Protein AF-0000000079877147 (afdb_homodimer)

pLDDT: mean 85.89, std 11.33, range [51.97, 98.75]

Structure (mmCIF, N/CA/C/O backbone):
data_AF-0000000079877147-model_v1
#
loop_
_entity.id
_entity.type
_entity.pdbx_description
1 polymer 'HotDog domain'
#
loop_
_atom_site.group_PDB
_atom_site.id
_atom_site.type_symbol
_atom_site.label_atom_id
_atom_site.label_alt_id
_atom_site.label_comp_id
_atom_site.label_asym_id
_atom_site.label_entity_id
_atom_site.label_seq_id
_atom_site.pdbx_PDB_ins_code
_atom_site.Cartn_x
_atom_site.Cartn_y
_atom_site.Cartn_z
_atom_site.occupancy
_atom_site.B_iso_or_equiv
_atom_site.auth_seq_id
_atom_site.auth_comp_id
_atom_site.auth_asym_id
_atom_site.auth_atom_id
_atom_site.pdbx_PDB_model_num
ATOM 1 N N . MET A 1 1 ? -1.152 -3.328 16.141 1 69.56 1 MET A N 1
ATOM 2 C CA . MET A 1 1 ? -1.685 -2.32 15.234 1 69.56 1 MET A CA 1
ATOM 3 C C . MET A 1 1 ? -2.672 -1.403 15.953 1 69.56 1 MET A C 1
ATOM 5 O O . MET A 1 1 ? -2.5 -0.183 15.953 1 69.56 1 MET A O 1
ATOM 9 N N . VAL A 1 2 ? -3.492 -1.951 16.719 1 63.22 2 VAL A N 1
ATOM 10 C CA . VAL A 1 2 ? -4.586 -1.207 17.344 1 63.22 2 VAL A CA 1
ATOM 11 C C . VAL A 1 2 ? -4.035 -0.27 18.406 1 63.22 2 VAL A C 1
ATOM 13 O O . VAL A 1 2 ? -4.422 0.898 18.484 1 63.22 2 VAL A O 1
ATOM 16 N N . LEU A 1 3 ? -3.043 -0.709 19.172 1 67.19 3 LEU A N 1
ATOM 17 C CA . LEU A 1 3 ? -2.475 0.101 20.25 1 67.19 3 LEU A CA 1
ATOM 18 C C . LEU A 1 3 ? -1.754 1.32 19.688 1 67.19 3 LEU A C 1
ATOM 20 O O . LEU A 1 3 ? -1.83 2.41 20.25 1 67.19 3 LEU A O 1
ATOM 24 N N . ARG A 1 4 ? -1.167 1.139 18.609 1 73.56 4 ARG A N 1
ATOM 25 C CA . ARG A 1 4 ? -0.469 2.252 17.984 1 73.56 4 ARG A CA 1
ATOM 26 C C . ARG A 1 4 ? -1.457 3.275 17.438 1 73.56 4 ARG A C 1
ATOM 28 O O . ARG A 1 4 ? -1.211 4.48 17.5 1 73.56 4 ARG A O 1
ATOM 35 N N . ALA A 1 5 ? -2.502 2.779 16.906 1 70.44 5 ALA A N 1
ATOM 36 C CA . ALA A 1 5 ? -3.547 3.678 16.422 1 70.44 5 ALA A CA 1
ATOM 37 C C . ALA A 1 5 ? -4.098 4.539 17.562 1 70.44 5 ALA A C 1
ATOM 39 O O . ALA A 1 5 ? -4.219 5.758 17.422 1 70.44 5 ALA A O 1
ATOM 40 N N . PHE A 1 6 ? -4.301 3.92 18.672 1 73.62 6 PHE A N 1
ATOM 41 C CA . PHE A 1 6 ? -4.844 4.645 19.812 1 73.62 6 PHE A CA 1
ATOM 42 C C . PHE A 1 6 ? -3.848 5.68 20.328 1 73.62 6 PHE A C 1
ATOM 44 O O . PHE A 1 6 ? -4.23 6.793 20.688 1 73.62 6 PHE A O 1
ATOM 51 N N . TRP A 1 7 ? -2.645 5.316 20.328 1 73.25 7 TRP A N 1
ATOM 52 C CA . TRP A 1 7 ? -1.607 6.258 20.75 1 73.25 7 TRP A CA 1
ATOM 53 C C . TRP A 1 7 ? -1.583 7.48 19.828 1 73.25 7 TRP A C 1
ATOM 55 O O . TRP A 1 7 ? -1.516 8.617 20.312 1 73.25 7 TRP A O 1
ATOM 65 N N . ASN A 1 8 ? -1.677 7.281 18.641 1 77.75 8 ASN A N 1
ATOM 66 C CA . ASN A 1 8 ? -1.598 8.391 17.703 1 77.75 8 ASN A CA 1
ATOM 67 C C . ASN A 1 8 ? -2.861 9.242 17.734 1 77.75 8 ASN A C 1
ATOM 69 O O . ASN A 1 8 ? -2.799 10.461 17.547 1 77.75 8 ASN A O 1
ATOM 73 N N . ILE A 1 9 ? -3.926 8.602 17.906 1 77.62 9 ILE A N 1
ATOM 74 C CA . ILE A 1 9 ? -5.164 9.344 18.109 1 77.62 9 ILE A CA 1
ATOM 75 C C . ILE A 1 9 ? -5.039 10.227 19.344 1 77.62 9 ILE A C 1
ATOM 77 O O . ILE A 1 9 ? -5.316 11.43 19.297 1 77.62 9 ILE A O 1
ATOM 81 N N . GLY A 1 10 ? -4.602 9.602 20.391 1 81 10 GLY A N 1
ATOM 82 C CA . GLY A 1 10 ? -4.426 10.359 21.625 1 81 10 GLY A CA 1
ATOM 83 C C . GLY A 1 10 ? -3.467 11.523 21.469 1 81 10 GLY A C 1
ATOM 84 O O . GLY A 1 10 ? -3.76 12.641 21.922 1 81 10 GLY A O 1
ATOM 85 N N . ALA A 1 11 ? -2.348 11.242 20.859 1 79.06 11 ALA A N 1
ATOM 86 C CA . ALA A 1 11 ? -1.356 12.289 20.625 1 79.06 11 ALA A CA 1
ATOM 87 C C . ALA A 1 11 ? -1.938 13.414 19.781 1 79.06 11 ALA A C 1
ATOM 89 O O . ALA A 1 11 ? -1.644 14.594 20.016 1 79.06 11 ALA A O 1
ATOM 90 N N . GLY A 1 12 ? -2.668 13.062 18.828 1 80.69 12 GLY A N 1
ATOM 91 C CA . GLY A 1 12 ? -3.328 14.062 18.016 1 80.69 12 GLY A CA 1
ATOM 92 C C . GLY A 1 12 ? -4.312 14.922 18.781 1 80.69 12 GLY A C 1
ATOM 93 O O . GLY A 1 12 ? -4.395 16.125 18.562 1 80.69 12 GLY A O 1
ATOM 94 N N . LEU A 1 13 ? -4.984 14.297 19.625 1 82.94 13 LEU A N 1
ATOM 95 C CA . LEU A 1 13 ? -5.941 15.023 20.453 1 82.94 13 LEU A CA 1
ATOM 96 C C . LEU A 1 13 ? -5.23 16.016 21.359 1 82.94 13 LEU A C 1
ATOM 98 O O . LEU A 1 13 ? -5.672 17.156 21.516 1 82.94 13 LEU A O 1
ATOM 102 N N . VAL A 1 14 ? -4.23 15.555 21.938 1 80.75 14 VAL A N 1
ATOM 103 C CA . VAL A 1 14 ? -3.447 16.422 22.812 1 80.75 14 VAL A CA 1
ATOM 104 C C . VAL A 1 14 ? -2.879 17.594 22 1 80.75 14 VAL A C 1
ATOM 106 O O . VAL A 1 14 ? -2.896 18.734 22.453 1 80.75 14 VAL A O 1
ATOM 109 N N . TYR A 1 15 ? -2.365 17.281 20.859 1 82.5 15 TYR A N 1
ATOM 110 C CA . TYR A 1 15 ? -1.866 18.312 19.969 1 82.5 15 TYR A CA 1
ATOM 111 C C . TYR A 1 15 ? -2.928 19.375 19.719 1 82.5 15 TYR A C 1
ATOM 113 O O . TYR A 1 15 ? -2.635 20.578 19.781 1 82.5 15 TYR A O 1
ATOM 121 N N . ARG A 1 16 ? -4.039 19 19.453 1 80.5 16 ARG A N 1
ATOM 122 C CA . ARG A 1 16 ? -5.137 19.938 19.203 1 80.5 16 ARG A CA 1
ATOM 123 C C . ARG A 1 16 ? -5.414 20.797 20.422 1 80.5 16 ARG A C 1
ATOM 125 O O . ARG A 1 16 ? -5.566 22.016 20.312 1 80.5 16 ARG A O 1
ATOM 132 N N . LEU A 1 17 ? -5.477 20.156 21.5 1 79.56 17 LEU A N 1
ATOM 133 C CA . LEU A 1 17 ? -5.801 20.859 22.734 1 79.56 17 LEU A CA 1
ATOM 134 C C . LEU A 1 17 ? -4.754 21.922 23.062 1 79.56 17 LEU A C 1
ATOM 136 O O . LEU A 1 17 ? -5.094 23.016 23.516 1 79.56 17 LEU A O 1
ATOM 140 N N . VAL A 1 18 ? -3.561 21.578 22.766 1 78.44 18 VAL A N 1
ATOM 141 C CA . VAL A 1 18 ? -2.451 22.453 23.125 1 78.44 18 VAL A CA 1
ATOM 142 C C . VAL A 1 18 ? -2.342 23.594 22.125 1 78.44 18 VAL A C 1
ATOM 144 O O . VAL A 1 18 ? -1.964 24.719 22.484 1 78.44 18 VAL A O 1
ATOM 147 N N . ASN A 1 19 ? -2.662 23.281 20.891 1 76.31 19 ASN A N 1
ATOM 148 C CA . ASN A 1 19 ? -2.395 24.25 19.828 1 76.31 19 ASN A CA 1
ATOM 149 C C . ASN A 1 19 ? -3.676 24.922 19.359 1 76.31 19 ASN A C 1
ATOM 151 O O . ASN A 1 19 ? -3.648 25.734 18.422 1 76.31 19 ASN A O 1
ATOM 155 N N . MET A 1 20 ? -4.723 24.562 19.859 1 71.62 20 MET A N 1
ATOM 156 C CA . MET A 1 20 ? -6.031 25.031 19.422 1 71.62 20 MET A CA 1
ATOM 157 C C . MET A 1 20 ? -6.082 26.547 19.406 1 71.62 20 MET A C 1
ATOM 159 O O . MET A 1 20 ? -6.68 27.156 18.516 1 71.62 20 MET A O 1
ATOM 163 N N . ARG A 1 21 ? -5.355 27.203 20.328 1 68.56 21 ARG A N 1
ATOM 164 C CA . ARG A 1 21 ? -5.422 28.656 20.438 1 68.56 21 ARG A CA 1
ATOM 165 C C . ARG A 1 21 ? -4.418 29.328 19.5 1 68.56 21 ARG A C 1
ATOM 167 O O . ARG A 1 21 ? -4.625 30.469 19.078 1 68.56 21 ARG A O 1
ATOM 174 N N . SER A 1 22 ? -3.328 28.562 19.203 1 66.69 22 SER A N 1
ATOM 175 C CA . SER A 1 22 ? -2.252 29.156 18.406 1 66.69 22 SER A CA 1
ATOM 176 C C . SER A 1 22 ? -2.404 28.812 16.922 1 66.69 22 SER A C 1
ATOM 178 O O . SER A 1 22 ? -1.712 29.375 16.078 1 66.69 22 SER A O 1
ATOM 180 N N . MET A 1 23 ? -3.213 27.859 16.688 1 63.31 23 MET A N 1
ATOM 181 C CA . MET A 1 23 ? -3.342 27.438 15.305 1 63.31 23 MET A CA 1
ATOM 182 C C . MET A 1 23 ? -3.975 28.547 14.461 1 63.31 23 MET A C 1
ATOM 184 O O . MET A 1 23 ? -4.953 29.156 14.883 1 63.31 23 MET A O 1
ATOM 188 N N . GLY A 1 24 ? -3.098 29.203 13.609 1 60.84 24 GLY A N 1
ATOM 189 C CA . GLY A 1 24 ? -3.59 30.203 12.672 1 60.84 24 GLY A CA 1
ATOM 190 C C . GLY A 1 24 ? -4.883 29.797 11.992 1 60.84 24 GLY A C 1
ATOM 191 O O . GLY A 1 24 ? -5.492 28.781 12.352 1 60.84 24 GLY A O 1
ATOM 192 N N . LYS A 1 25 ? -5.199 30.672 10.945 1 68.31 25 LYS A N 1
ATOM 193 C CA . LYS A 1 25 ? -6.348 30.453 10.07 1 68.31 25 LYS A CA 1
ATOM 194 C C . LYS A 1 25 ? -6.109 29.281 9.125 1 68.31 25 LYS A C 1
ATOM 196 O O . LYS A 1 25 ? -4.992 29.078 8.648 1 68.31 25 LYS A O 1
ATOM 201 N N . GLY A 1 26 ? -6.773 28.141 9.297 1 77.75 26 GLY A N 1
ATOM 202 C CA . GLY A 1 26 ? -6.68 27.016 8.383 1 77.75 26 GLY A CA 1
ATOM 203 C C . GLY A 1 26 ? -6.891 25.672 9.062 1 77.75 26 GLY A C 1
ATOM 204 O O . GLY A 1 26 ? -6.898 25.594 10.289 1 77.75 26 GLY A O 1
ATOM 205 N N . VAL A 1 27 ? -6.996 24.844 8.211 1 81.94 27 VAL A N 1
ATOM 206 C CA . VAL A 1 27 ? -7.238 23.484 8.68 1 81.94 27 VAL A CA 1
ATOM 207 C C . VAL A 1 27 ? -5.996 22.625 8.453 1 81.94 27 VAL A C 1
ATOM 209 O O . VAL A 1 27 ? -5.562 22.438 7.312 1 81.94 27 VAL A O 1
ATOM 212 N N . LEU A 1 28 ? -5.324 22.172 9.57 1 84.06 28 LEU A N 1
ATOM 213 C CA . LEU A 1 28 ? -4.156 21.297 9.484 1 84.06 28 LEU A CA 1
ATOM 214 C C . LEU A 1 28 ? -4.402 20.141 8.516 1 84.06 28 LEU A C 1
ATOM 216 O O . LEU A 1 28 ? -5.438 19.484 8.578 1 84.06 28 LEU A O 1
ATOM 220 N N . GLY A 1 29 ? -3.369 19.938 7.648 1 89.06 29 GLY A N 1
ATOM 221 C CA . GLY A 1 29 ? -3.484 18.875 6.672 1 89.06 29 GLY A CA 1
ATOM 222 C C . GLY A 1 29 ? -4.223 19.281 5.414 1 89.06 29 GLY A C 1
ATOM 223 O O . GLY A 1 29 ? -4.215 18.562 4.414 1 89.06 29 GLY A O 1
ATOM 224 N N . VAL A 1 30 ? -4.941 20.375 5.438 1 89.31 30 VAL A N 1
ATOM 225 C CA . VAL A 1 30 ? -5.672 20.859 4.27 1 89.31 30 VAL A CA 1
ATOM 226 C C . VAL A 1 30 ? -5.055 22.172 3.773 1 89.31 30 VAL A C 1
ATOM 228 O O . VAL A 1 30 ? -4.652 22.266 2.613 1 89.31 30 VAL A O 1
ATOM 231 N N . SER A 1 31 ? -4.98 23.172 4.637 1 88 31 SER A N 1
ATOM 232 C CA . SER A 1 31 ? -4.402 24.453 4.289 1 88 31 SER A CA 1
ATOM 233 C C . SER A 1 31 ? -2.881 24.406 4.328 1 88 31 SER A C 1
ATOM 235 O O . SER A 1 31 ? -2.213 25.203 3.654 1 88 31 SER A O 1
ATOM 237 N N . TYR A 1 32 ? -2.365 23.578 5.148 1 87.88 32 TYR A N 1
ATOM 238 C CA . TYR A 1 32 ? -0.934 23.328 5.293 1 87.88 32 TYR A CA 1
ATOM 239 C C . TYR A 1 32 ? -0.667 21.906 5.742 1 87.88 32 TYR A C 1
ATOM 241 O O . TYR A 1 32 ? -1.539 21.25 6.328 1 87.88 32 TYR A O 1
ATOM 249 N N . PRO A 1 33 ? 0.486 21.375 5.5 1 92.25 33 PRO A N 1
ATOM 250 C CA . PRO A 1 33 ? 0.768 19.969 5.766 1 92.25 33 PRO A CA 1
ATOM 251 C C . PRO A 1 33 ? 0.83 19.656 7.254 1 92.25 33 PRO A C 1
ATOM 253 O O . PRO A 1 33 ? 1.253 20.484 8.055 1 92.25 33 PRO A O 1
ATOM 256 N N . SER A 1 34 ? 0.35 18.484 7.594 1 92.5 34 SER A N 1
ATOM 257 C CA . SER A 1 34 ? 0.562 17.906 8.914 1 92.5 34 SER A CA 1
ATOM 258 C C . SER A 1 34 ? 1.83 17.062 8.953 1 92.5 34 SER A C 1
ATOM 260 O O . SER A 1 34 ? 2.031 16.203 8.102 1 92.5 34 SER A O 1
ATOM 262 N N . VAL A 1 35 ? 2.688 17.234 9.969 1 92.19 35 VAL A N 1
ATOM 263 C CA . VAL A 1 35 ? 3.943 16.5 10.062 1 92.19 35 VAL A CA 1
ATOM 264 C C . VAL A 1 35 ? 3.844 15.453 11.164 1 92.19 35 VAL A C 1
ATOM 266 O O . VAL A 1 35 ? 3.488 15.773 12.305 1 92.19 35 VAL A O 1
ATOM 269 N N . TRP A 1 36 ? 4.035 14.273 10.812 1 92.12 36 TRP A N 1
ATOM 270 C CA . TRP A 1 36 ? 4.059 13.141 11.734 1 92.12 36 TRP A CA 1
ATOM 271 C C . TRP A 1 36 ? 5.434 12.484 11.766 1 92.12 36 TRP A C 1
ATOM 273 O O . TRP A 1 36 ? 6.027 12.234 10.711 1 92.12 36 TRP A O 1
ATOM 283 N N . LYS A 1 37 ? 5.922 12.266 12.953 1 89.12 37 LYS A N 1
ATOM 284 C CA . LYS A 1 37 ? 7.254 11.688 13.117 1 89.12 37 LYS A CA 1
ATOM 285 C C . LYS A 1 37 ? 7.18 10.219 13.516 1 89.12 37 LYS A C 1
ATOM 287 O O . LYS A 1 37 ? 6.344 9.836 14.336 1 89.12 37 LYS A O 1
ATOM 292 N N . GLY A 1 38 ? 7.992 9.516 12.875 1 84.19 38 GLY A N 1
ATOM 293 C CA . GLY A 1 38 ? 8.008 8.094 13.172 1 84.19 38 GLY A CA 1
ATOM 294 C C . GLY A 1 38 ? 9.406 7.504 13.211 1 84.19 38 GLY A C 1
ATOM 295 O O . GLY A 1 38 ? 10.367 8.148 12.789 1 84.19 38 GLY A O 1
ATOM 296 N N . ARG A 1 39 ? 9.414 6.312 13.938 1 79.75 39 ARG A N 1
ATOM 297 C CA . ARG A 1 39 ? 10.633 5.516 13.977 1 79.75 39 ARG A CA 1
ATOM 298 C C . ARG A 1 39 ? 10.328 4.031 13.805 1 79.75 39 ARG A C 1
ATOM 300 O O . ARG A 1 39 ? 9.391 3.514 14.422 1 79.75 39 ARG A O 1
ATOM 307 N N . THR A 1 40 ? 10.867 3.5 12.797 1 67.12 40 THR A N 1
ATOM 308 C CA . THR A 1 40 ? 10.594 2.102 12.492 1 67.12 40 THR A CA 1
ATOM 309 C C . THR A 1 40 ? 11.258 1.184 13.516 1 67.12 40 THR A C 1
ATOM 311 O O . THR A 1 40 ? 12.43 1.378 13.867 1 67.12 40 THR A O 1
ATOM 314 N N . GLY A 1 41 ? 10.453 0.378 14.148 1 64.38 41 GLY A N 1
ATOM 315 C CA . GLY A 1 41 ? 10.992 -0.648 15.023 1 64.38 41 GLY A CA 1
ATOM 316 C C . GLY A 1 41 ? 11.469 -1.883 14.281 1 64.38 41 GLY A C 1
ATOM 317 O O . GLY A 1 41 ? 11.305 -1.98 13.062 1 64.38 41 GLY A O 1
ATOM 318 N N . LEU A 1 42 ? 12.031 -2.723 14.992 1 61.97 42 LEU A N 1
ATOM 319 C CA . LEU A 1 42 ? 12.547 -3.961 14.422 1 61.97 42 LEU A CA 1
ATOM 320 C C . LEU A 1 42 ? 11.422 -4.801 13.828 1 61.97 42 LEU A C 1
ATOM 322 O O . LEU A 1 42 ? 11.617 -5.477 12.812 1 61.97 42 LEU A O 1
ATOM 326 N N . LEU A 1 43 ? 10.258 -4.66 14.391 1 55.47 43 LEU A N 1
ATOM 327 C CA . LEU A 1 43 ? 9.156 -5.516 13.969 1 55.47 43 LEU A CA 1
ATOM 328 C C . LEU A 1 43 ? 8.57 -5.035 12.641 1 55.47 43 LEU A C 1
ATOM 330 O O . LEU A 1 43 ? 7.832 -5.773 11.984 1 55.47 43 LEU A O 1
ATOM 334 N N . ASP A 1 44 ? 9.039 -3.896 12.289 1 61.94 44 ASP A N 1
ATOM 335 C CA . ASP A 1 44 ? 8.516 -3.316 11.055 1 61.94 44 ASP A CA 1
ATOM 336 C C . ASP A 1 44 ? 9.438 -3.629 9.875 1 61.94 44 ASP A C 1
ATOM 338 O O . ASP A 1 44 ? 9.172 -3.207 8.742 1 61.94 44 ASP A O 1
ATOM 342 N N . CYS A 1 45 ? 10.461 -4.348 10.195 1 56.31 45 CYS A N 1
ATOM 343 C CA . CYS A 1 45 ? 11.484 -4.566 9.172 1 56.31 45 CYS A CA 1
ATOM 344 C C . CYS A 1 45 ? 11.273 -5.902 8.469 1 56.31 45 CYS A C 1
ATOM 346 O O . CYS A 1 45 ? 10.617 -6.797 9.008 1 56.31 45 CYS A O 1
ATOM 348 N N . ASP A 1 46 ? 11.625 -5.918 7.203 1 58.75 46 ASP A N 1
ATOM 349 C CA . ASP A 1 46 ? 11.516 -7.145 6.422 1 58.75 46 ASP A CA 1
ATOM 350 C C . ASP A 1 46 ? 12.828 -7.934 6.449 1 58.75 46 ASP A C 1
ATOM 352 O O . ASP A 1 46 ? 13.711 -7.645 7.254 1 58.75 46 ASP A O 1
ATOM 356 N N . VAL A 1 47 ? 12.766 -9.039 5.684 1 52.88 47 VAL A N 1
ATOM 357 C CA . VAL A 1 47 ? 13.906 -9.945 5.625 1 52.88 47 VAL A CA 1
ATOM 358 C C . VAL A 1 47 ? 15.141 -9.188 5.137 1 52.88 47 VAL A C 1
ATOM 360 O O . VAL A 1 47 ? 16.266 -9.594 5.41 1 52.88 47 VAL A O 1
ATOM 363 N N . ASN A 1 48 ? 14.891 -8.141 4.383 1 55.34 48 ASN A N 1
ATOM 364 C CA . ASN A 1 48 ? 16 -7.348 3.879 1 55.34 48 ASN A CA 1
ATOM 365 C C . ASN A 1 48 ? 16.453 -6.312 4.902 1 55.34 48 ASN A C 1
ATOM 367 O O . ASN A 1 48 ? 17.312 -5.473 4.605 1 55.34 48 ASN A O 1
ATOM 371 N N . LEU A 1 49 ? 15.961 -6.332 6.113 1 55.38 49 LEU A N 1
ATOM 372 C CA . LEU A 1 49 ? 16.312 -5.457 7.223 1 55.38 49 LEU A CA 1
ATOM 373 C C . LEU A 1 49 ? 15.961 -4.008 6.914 1 55.38 49 LEU A C 1
ATOM 375 O O . LEU A 1 49 ? 16.75 -3.098 7.16 1 55.38 49 LEU A O 1
ATOM 379 N N . HIS A 1 50 ? 15.016 -3.809 6.008 1 68.75 50 HIS A N 1
ATOM 380 C CA . HIS A 1 50 ? 14.438 -2.496 5.746 1 68.75 50 HIS A CA 1
ATOM 381 C C . HIS A 1 50 ? 12.953 -2.469 6.113 1 68.75 50 HIS A C 1
ATOM 383 O O . HIS A 1 50 ? 12.344 -3.518 6.332 1 68.75 50 HIS A O 1
ATOM 389 N N . LEU A 1 51 ? 12.57 -1.211 6.367 1 71.31 51 LEU A N 1
ATOM 390 C CA . LEU A 1 51 ? 11.133 -1.084 6.594 1 71.31 51 LEU A CA 1
ATOM 391 C C . LEU A 1 51 ? 10.344 -1.823 5.516 1 71.31 51 LEU A C 1
ATOM 393 O O . LEU A 1 51 ? 10.555 -1.6 4.32 1 71.31 51 LEU A O 1
ATOM 397 N N . ASN A 1 52 ? 9.562 -2.715 5.996 1 79.94 52 ASN A N 1
ATOM 398 C CA . ASN A 1 52 ? 8.75 -3.498 5.078 1 79.94 52 ASN A CA 1
ATOM 399 C C . ASN A 1 52 ? 7.809 -2.609 4.266 1 79.94 52 ASN A C 1
ATOM 401 O O . ASN A 1 52 ? 7.305 -1.604 4.773 1 79.94 52 ASN A O 1
ATOM 405 N N . ASN A 1 53 ? 7.57 -2.994 3.014 1 87.38 53 ASN A N 1
ATOM 406 C CA . ASN A 1 53 ? 6.762 -2.188 2.105 1 87.38 53 ASN A CA 1
ATOM 407 C C . ASN A 1 53 ? 5.371 -1.925 2.674 1 87.38 53 ASN A C 1
ATOM 409 O O . ASN A 1 53 ? 4.832 -0.826 2.527 1 87.38 53 ASN A O 1
ATOM 413 N N . ALA A 1 54 ? 4.84 -2.887 3.365 1 88.94 54 ALA A N 1
ATOM 414 C CA . ALA A 1 54 ? 3.506 -2.732 3.941 1 88.94 54 ALA A CA 1
ATOM 415 C C . ALA A 1 54 ? 3.525 -1.76 5.117 1 88.94 54 ALA A C 1
ATOM 417 O O . ALA A 1 54 ? 2.535 -1.076 5.383 1 88.94 54 ALA A O 1
ATOM 418 N N . SER A 1 55 ? 4.625 -1.687 5.77 1 88.5 55 SER A N 1
ATOM 419 C CA . SER A 1 55 ? 4.746 -0.821 6.941 1 88.5 55 SER A CA 1
ATOM 420 C C . SER A 1 55 ? 4.668 0.651 6.547 1 88.5 55 SER A C 1
ATOM 422 O O . SER A 1 55 ? 4.27 1.494 7.355 1 88.5 55 SER A O 1
ATOM 424 N N . TYR A 1 56 ? 5.082 0.962 5.352 1 92.75 56 TYR A N 1
ATOM 425 C CA . TYR A 1 56 ? 4.902 2.33 4.875 1 92.75 56 TYR A CA 1
ATOM 426 C C . TYR A 1 56 ? 3.43 2.723 4.887 1 92.75 56 TYR A C 1
ATOM 428 O O . TYR A 1 56 ? 3.074 3.809 5.348 1 92.75 56 TYR A O 1
ATOM 436 N N . LEU A 1 57 ? 2.568 1.829 4.422 1 93.56 57 LEU A N 1
ATOM 437 C CA . LEU A 1 57 ? 1.139 2.123 4.41 1 93.56 57 LEU A CA 1
ATOM 438 C C . LEU A 1 57 ? 0.59 2.207 5.832 1 93.56 57 LEU A C 1
ATOM 440 O O . LEU A 1 57 ? -0.298 3.018 6.113 1 93.56 57 LEU A O 1
ATOM 444 N N . TYR A 1 58 ? 1.107 1.353 6.633 1 89.5 58 TYR A N 1
ATOM 445 C CA . TYR A 1 58 ? 0.675 1.416 8.023 1 89.5 58 TYR A CA 1
ATOM 446 C C . TYR A 1 58 ? 1.063 2.748 8.656 1 89.5 58 TYR A C 1
ATOM 448 O O . TYR A 1 58 ? 0.265 3.361 9.367 1 89.5 58 TYR A O 1
ATOM 456 N N . SER A 1 59 ? 2.26 3.15 8.422 1 90.56 59 SER A N 1
ATOM 457 C CA . SER A 1 59 ? 2.709 4.445 8.922 1 90.56 59 SER A CA 1
ATOM 458 C C . SER A 1 59 ? 1.853 5.578 8.375 1 90.56 59 SER A C 1
ATOM 460 O O . SER A 1 59 ? 1.551 6.539 9.086 1 90.56 59 SER A O 1
ATOM 462 N N . MET A 1 60 ? 1.517 5.492 7.109 1 94.12 60 MET A N 1
ATOM 463 C CA . MET A 1 60 ? 0.602 6.477 6.535 1 94.12 60 MET A CA 1
ATOM 464 C C . MET A 1 60 ? -0.705 6.527 7.32 1 94.12 60 MET A C 1
ATOM 466 O O . MET A 1 60 ? -1.258 7.605 7.543 1 94.12 60 MET A O 1
ATOM 470 N N . GLU A 1 61 ? -1.163 5.387 7.637 1 90.75 61 GLU A N 1
ATOM 471 C CA . GLU A 1 61 ? -2.404 5.305 8.398 1 90.75 61 GLU A CA 1
ATOM 472 C C . GLU A 1 61 ? -2.258 5.969 9.766 1 90.75 61 GLU A C 1
ATOM 474 O O . GLU A 1 61 ? -3.141 6.711 10.203 1 90.75 61 GLU A O 1
ATOM 479 N N . LEU A 1 62 ? -1.188 5.645 10.438 1 88.38 62 LEU A N 1
ATOM 480 C CA . LEU A 1 62 ? -0.934 6.266 11.727 1 88.38 62 LEU A CA 1
ATOM 481 C C . LEU A 1 62 ? -0.869 7.785 11.602 1 88.38 62 LEU A C 1
ATOM 483 O O . LEU A 1 62 ? -1.424 8.508 12.43 1 88.38 62 LEU A O 1
ATOM 487 N N . ALA A 1 63 ? -0.203 8.219 10.57 1 91.94 63 ALA A N 1
ATOM 488 C CA . ALA A 1 63 ? -0.12 9.648 10.305 1 91.94 63 ALA A CA 1
ATOM 489 C C . ALA A 1 63 ? -1.505 10.242 10.07 1 91.94 63 ALA A C 1
ATOM 491 O O . ALA A 1 63 ? -1.804 11.344 10.547 1 91.94 63 ALA A O 1
ATOM 492 N N . ARG A 1 64 ? -2.32 9.555 9.383 1 9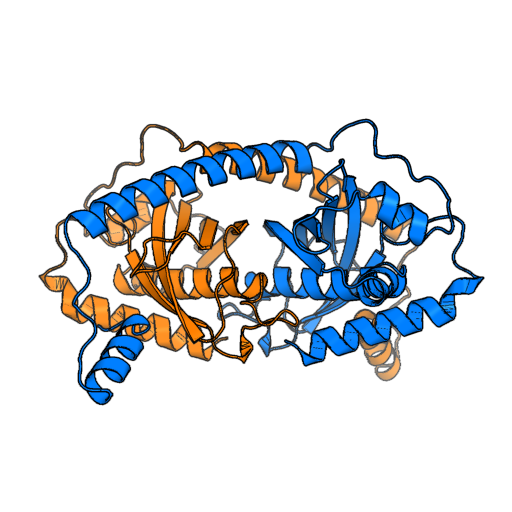2.62 64 ARG A N 1
ATOM 493 C CA . ARG A 1 64 ? -3.668 10.039 9.109 1 92.62 64 ARG A CA 1
ATOM 494 C C . ARG A 1 64 ? -4.504 10.094 10.383 1 92.62 64 ARG A C 1
ATOM 496 O O . ARG A 1 64 ? -5.316 11.008 10.555 1 92.62 64 ARG A O 1
ATOM 503 N N . TRP A 1 65 ? -4.305 9.07 11.219 1 88.31 65 TRP A N 1
ATOM 504 C CA . TRP A 1 65 ? -5.008 9.094 12.5 1 88.31 65 TRP A CA 1
ATOM 505 C C . TRP A 1 65 ? -4.605 10.32 13.312 1 88.31 65 TRP A C 1
ATOM 507 O O . TRP A 1 65 ? -5.461 11 13.891 1 88.31 65 TRP A O 1
ATOM 517 N N . HIS A 1 66 ? -3.369 10.578 13.383 1 87.62 66 HIS A N 1
ATOM 518 C CA . HIS A 1 66 ? -2.879 11.758 14.078 1 87.62 66 HIS A CA 1
ATOM 519 C C . HIS A 1 66 ? -3.441 13.039 13.461 1 87.62 66 HIS A C 1
ATOM 521 O O . HIS A 1 66 ? -3.918 13.922 14.18 1 87.62 66 HIS A O 1
ATOM 527 N N . PHE A 1 67 ? -3.393 13.078 12.172 1 89.81 67 PHE A N 1
ATOM 528 C CA . PHE A 1 67 ? -3.857 14.219 11.398 1 89.81 67 PHE A CA 1
ATOM 529 C C . PHE A 1 67 ? -5.336 14.492 11.664 1 89.81 67 PHE A C 1
ATOM 531 O O . PHE A 1 67 ? -5.723 15.625 11.961 1 89.81 67 PHE A O 1
ATOM 538 N N . THR A 1 68 ? -6.141 13.5 11.578 1 89.81 68 THR A N 1
ATOM 539 C CA . THR A 1 68 ? -7.582 13.664 11.734 1 89.81 68 THR A CA 1
ATOM 540 C C . THR A 1 68 ? -7.938 14.031 13.172 1 89.81 68 THR A C 1
ATOM 542 O O . THR A 1 68 ? -8.875 14.789 13.414 1 89.81 68 THR A O 1
ATOM 545 N N . ALA A 1 69 ? -7.207 13.477 14.078 1 87.5 69 ALA A N 1
ATOM 546 C CA . ALA A 1 69 ? -7.438 13.82 15.477 1 87.5 69 ALA A CA 1
ATOM 547 C C . ALA A 1 69 ? -7.031 15.266 15.766 1 87.5 69 ALA A C 1
ATOM 549 O O . ALA A 1 69 ? -7.77 16 16.422 1 87.5 69 ALA A O 1
ATOM 550 N N . ALA A 1 70 ? -5.941 15.641 15.258 1 87 70 ALA A N 1
ATOM 551 C CA . ALA A 1 70 ? -5.367 16.953 15.523 1 87 70 ALA A CA 1
ATOM 552 C C . ALA A 1 70 ? -6.219 18.062 14.906 1 87 70 ALA A C 1
ATOM 554 O O . ALA A 1 70 ? -6.348 19.156 15.484 1 87 70 ALA A O 1
ATOM 555 N N . ASN A 1 71 ? -6.801 17.844 13.75 1 88.38 71 ASN A N 1
ATOM 556 C CA . ASN A 1 71 ? -7.52 18.922 13.07 1 88.38 71 ASN A CA 1
ATOM 557 C C . ASN A 1 71 ? -9 18.922 13.422 1 88.38 71 ASN A C 1
ATOM 559 O O . ASN A 1 71 ? -9.758 19.781 12.969 1 88.38 71 ASN A O 1
ATOM 563 N N . GLY A 1 72 ? -9.469 17.844 14.148 1 87.44 72 GLY A N 1
ATOM 564 C CA . GLY A 1 72 ? -10.836 17.844 14.641 1 87.44 72 GLY A CA 1
ATOM 565 C C . GLY A 1 72 ? -11.766 17.016 13.773 1 87.44 72 GLY A C 1
ATOM 566 O O . GLY A 1 72 ? -12.93 16.797 14.133 1 87.44 72 GLY A O 1
ATOM 567 N N . VAL A 1 73 ? -11.297 16.578 12.672 1 87.69 73 VAL A N 1
ATOM 568 C CA . VAL A 1 73 ? -12.117 15.766 11.773 1 87.69 73 VAL A CA 1
ATOM 569 C C . VAL A 1 73 ? -12.578 14.5 12.492 1 87.69 73 VAL A C 1
ATOM 571 O O . VAL A 1 73 ? -13.734 14.094 12.367 1 87.69 73 VAL A O 1
ATOM 574 N N . LEU A 1 74 ? -11.703 13.953 13.203 1 86.5 74 LEU A N 1
ATOM 575 C CA . LEU A 1 74 ? -12.031 12.719 13.898 1 86.5 74 LEU A CA 1
ATOM 576 C C . LEU A 1 74 ? -13.172 12.938 14.891 1 86.5 74 LEU A C 1
ATOM 578 O O . LEU A 1 74 ? -14.094 12.117 14.977 1 86.5 74 LEU A O 1
ATOM 582 N N . TRP A 1 75 ? -13.117 13.977 15.578 1 85.62 75 TRP A N 1
ATOM 583 C CA . TRP A 1 75 ? -14.156 14.289 16.562 1 85.62 75 TRP A CA 1
ATOM 584 C C . TRP A 1 75 ? -15.508 14.453 15.875 1 85.62 75 TRP A C 1
ATOM 586 O O . TRP A 1 75 ? -16.516 13.914 16.344 1 85.62 75 TRP A O 1
ATOM 596 N N . GLN A 1 76 ? -15.484 15.164 14.891 1 87.56 76 GLN A N 1
ATOM 597 C CA . GLN A 1 76 ? -16.734 15.375 14.156 1 87.56 76 GLN A CA 1
ATOM 598 C C . GLN A 1 76 ? -17.266 14.062 13.586 1 87.56 76 GLN A C 1
ATOM 600 O O . GLN A 1 76 ? -18.469 13.844 13.547 1 87.56 76 GLN A O 1
ATOM 605 N N . ALA A 1 77 ? -16.375 13.258 13.156 1 87.44 77 ALA A N 1
ATOM 606 C CA . ALA A 1 77 ? -16.766 11.953 12.617 1 87.44 77 ALA A CA 1
ATOM 607 C C . ALA A 1 77 ? -17.406 11.086 13.695 1 87.44 77 ALA A C 1
ATOM 609 O O . ALA A 1 77 ? -18.469 10.492 13.477 1 87.44 77 ALA A O 1
ATOM 610 N N . ILE A 1 78 ? -16.828 11.055 14.828 1 85.56 78 ILE A N 1
ATOM 611 C CA . ILE A 1 78 ? -17.344 10.258 15.93 1 85.56 78 ILE A CA 1
ATOM 612 C C . ILE A 1 78 ? -18.688 10.812 16.391 1 85.56 78 ILE A C 1
ATOM 614 O O . ILE A 1 78 ? -19.672 10.062 16.516 1 85.56 78 ILE A O 1
ATOM 618 N N . LYS A 1 79 ? -18.75 12.078 16.609 1 89.69 79 LYS A N 1
ATOM 619 C CA . LYS A 1 79 ? -19.953 12.766 17.062 1 89.69 79 LYS A CA 1
ATOM 620 C C . LYS A 1 79 ? -21.125 12.477 16.141 1 89.69 79 LYS A C 1
ATOM 622 O O . LYS A 1 79 ? -22.266 12.328 16.594 1 89.69 79 LYS A O 1
ATOM 627 N N . ASN A 1 80 ? -20.859 12.344 14.922 1 92.38 80 ASN A N 1
ATOM 628 C CA . ASN A 1 80 ? -21.922 12.211 13.938 1 92.38 80 ASN A CA 1
ATOM 629 C C . ASN A 1 80 ? -22.016 10.789 13.398 1 92.38 80 ASN A C 1
ATOM 631 O O . ASN A 1 80 ? -22.672 10.547 12.383 1 92.38 80 ASN A O 1
ATOM 635 N N . ARG A 1 81 ? -21.297 9.859 13.961 1 91.12 81 ARG A N 1
ATOM 636 C CA . ARG A 1 81 ? -21.328 8.445 13.609 1 91.12 81 ARG A CA 1
ATOM 637 C C . ARG A 1 81 ? -20.922 8.234 12.148 1 91.12 81 ARG A C 1
ATOM 639 O O . ARG A 1 81 ? -21.625 7.539 11.406 1 91.12 81 ARG A O 1
ATOM 646 N N . ARG A 1 82 ? -19.875 8.867 11.812 1 90.81 82 ARG A N 1
ATOM 647 C CA . ARG A 1 82 ? -19.328 8.766 10.469 1 90.81 82 ARG A CA 1
ATOM 648 C C . ARG A 1 82 ? -18.094 7.859 10.445 1 90.81 82 ARG A C 1
ATOM 650 O O . ARG A 1 82 ? -17.484 7.605 11.492 1 90.81 82 ARG A O 1
ATOM 657 N N . MET A 1 83 ? -17.906 7.32 9.281 1 87.62 83 MET A N 1
ATOM 658 C CA . MET A 1 83 ? -16.734 6.465 9.125 1 87.62 83 MET A CA 1
ATOM 659 C C . MET A 1 83 ? -15.852 6.938 7.969 1 87.62 83 MET A C 1
ATOM 661 O O . MET A 1 83 ? -16.359 7.512 7.004 1 87.62 83 MET A O 1
ATOM 665 N N . VAL A 1 84 ? -14.594 6.738 8.148 1 86.94 84 VAL A N 1
ATOM 666 C CA . VAL A 1 84 ? -13.641 7.059 7.086 1 86.94 84 VAL A CA 1
ATOM 667 C C . VAL A 1 84 ? -13.25 5.781 6.348 1 86.94 84 VAL A C 1
ATOM 669 O O . VAL A 1 84 ? -12.906 4.777 6.973 1 86.94 84 VAL A O 1
ATOM 672 N N . LEU A 1 85 ? -13.312 5.801 5.07 1 90.25 85 LEU A N 1
ATOM 673 C CA . LEU A 1 85 ? -12.953 4.648 4.246 1 90.25 85 LEU A CA 1
ATOM 674 C C . LEU A 1 85 ? -11.883 5.023 3.229 1 90.25 85 LEU A C 1
ATOM 676 O O . LEU A 1 85 ? -11.812 6.168 2.779 1 90.25 85 LEU A O 1
ATOM 680 N N . VAL A 1 86 ? -11.016 4.098 3.004 1 94.81 86 VAL A N 1
ATOM 681 C CA . VAL A 1 86 ? -10.008 4.242 1.958 1 94.81 86 VAL A CA 1
ATOM 682 C C . VAL A 1 86 ? -10.414 3.426 0.733 1 94.81 86 VAL A C 1
ATOM 684 O O . VAL A 1 86 ? -10.695 2.229 0.84 1 94.81 86 VAL A O 1
ATOM 687 N N . GLY A 1 87 ? -10.438 4.012 -0.406 1 96.56 87 GLY A N 1
ATOM 688 C CA . GLY A 1 87 ? -10.836 3.336 -1.63 1 96.56 87 GLY A CA 1
ATOM 689 C C . GLY A 1 87 ? -9.672 2.734 -2.391 1 96.56 87 GLY A C 1
ATOM 690 O O . GLY A 1 87 ? -9.812 1.693 -3.033 1 96.56 87 GLY A O 1
ATOM 691 N N . SER A 1 88 ? -8.578 3.398 -2.426 1 98.25 88 SER A N 1
ATOM 692 C CA . SER A 1 88 ? -7.367 2.961 -3.113 1 98.25 88 SER A CA 1
ATOM 693 C C . SER A 1 88 ? -6.145 3.723 -2.617 1 98.25 88 SER A C 1
ATOM 695 O O . SER A 1 88 ? -6.273 4.797 -2.027 1 98.25 88 SER A O 1
ATOM 697 N N . GLN A 1 89 ? -5.02 3.156 -2.795 1 98.25 89 GLN A N 1
ATOM 698 C CA . GLN A 1 89 ? -3.752 3.742 -2.375 1 98.25 89 GLN A CA 1
ATOM 699 C C . GLN A 1 89 ? -2.625 3.357 -3.33 1 98.25 89 GLN A C 1
ATOM 701 O O . GLN A 1 89 ? -2.676 2.303 -3.967 1 98.25 89 GLN A O 1
ATOM 706 N N . ALA A 1 90 ? -1.685 4.191 -3.408 1 98.56 90 ALA A N 1
ATOM 707 C CA . ALA A 1 90 ? -0.462 3.924 -4.16 1 98.56 90 ALA A CA 1
ATOM 708 C C . ALA A 1 90 ? 0.761 4.48 -3.439 1 98.56 90 ALA A C 1
ATOM 710 O O . ALA A 1 90 ? 0.664 5.48 -2.723 1 98.56 90 ALA A O 1
ATOM 711 N N . VAL A 1 91 ? 1.873 3.854 -3.594 1 98.5 91 VAL A N 1
ATOM 712 C CA . VAL A 1 91 ? 3.098 4.289 -2.934 1 98.5 91 VAL A CA 1
ATOM 713 C C . VAL A 1 91 ? 4.301 4.008 -3.834 1 98.5 91 VAL A C 1
ATOM 715 O O . VAL A 1 91 ? 4.363 2.963 -4.484 1 98.5 91 VAL A O 1
ATOM 718 N N . ARG A 1 92 ? 5.133 4.914 -3.93 1 98.56 92 ARG A N 1
ATOM 719 C CA . ARG A 1 92 ? 6.414 4.777 -4.613 1 98.56 92 ARG A CA 1
ATOM 720 C C . ARG A 1 92 ? 7.574 4.883 -3.631 1 98.56 92 ARG A C 1
ATOM 722 O O . ARG A 1 92 ? 7.602 5.777 -2.785 1 98.56 92 ARG A O 1
ATOM 729 N N . TYR A 1 93 ? 8.477 3.975 -3.773 1 97 93 TYR A N 1
ATOM 730 C CA . TYR A 1 93 ? 9.641 3.949 -2.898 1 97 93 TYR A CA 1
ATOM 731 C C . TYR A 1 93 ? 10.883 4.465 -3.625 1 97 93 TYR A C 1
ATOM 733 O O . TYR A 1 93 ? 11.086 4.156 -4.801 1 97 93 TYR A O 1
ATOM 741 N N . ARG A 1 94 ? 11.633 5.254 -2.92 1 95.62 94 ARG A N 1
ATOM 742 C CA . ARG A 1 94 ? 12.852 5.773 -3.527 1 95.62 94 ARG A CA 1
ATOM 743 C C . ARG A 1 94 ? 14.086 5.297 -2.77 1 95.62 94 ARG A C 1
ATOM 745 O O . ARG A 1 94 ? 15.016 4.742 -3.365 1 95.62 94 ARG A O 1
ATOM 752 N N . HIS A 1 95 ? 14.125 5.602 -1.474 1 93.19 95 HIS A N 1
ATOM 753 C CA . HIS A 1 95 ? 15.195 5.121 -0.61 1 93.19 95 HIS A CA 1
ATOM 754 C C . HIS A 1 95 ? 14.641 4.328 0.568 1 93.19 95 HIS A C 1
ATOM 756 O O . HIS A 1 95 ? 13.617 4.695 1.144 1 93.19 95 HIS A O 1
ATOM 762 N N . ALA A 1 96 ? 15.367 3.26 0.894 1 89.31 96 ALA A N 1
ATOM 763 C CA . ALA A 1 96 ? 14.945 2.455 2.039 1 89.31 96 ALA A CA 1
ATOM 764 C C . ALA A 1 96 ? 15.195 3.197 3.35 1 89.31 96 ALA A C 1
ATOM 766 O O . ALA A 1 96 ? 16.203 3.9 3.492 1 89.31 96 ALA A O 1
ATOM 767 N N . ILE A 1 97 ? 14.25 3.031 4.246 1 88.31 97 ILE A N 1
ATOM 768 C CA . ILE A 1 97 ? 14.453 3.561 5.59 1 88.31 97 ILE A CA 1
ATOM 769 C C . ILE A 1 97 ? 15.148 2.516 6.457 1 88.31 97 ILE A C 1
ATOM 771 O O . ILE A 1 97 ? 14.625 1.421 6.668 1 88.31 97 ILE A O 1
ATOM 775 N N . PRO A 1 98 ? 16.328 2.854 6.926 1 83 98 PRO A N 1
ATOM 776 C CA . PRO A 1 98 ? 17.031 1.881 7.762 1 83 98 PRO A CA 1
ATOM 777 C C . PRO A 1 98 ? 16.328 1.61 9.086 1 83 98 PRO A C 1
ATOM 779 O O . PRO A 1 98 ? 15.492 2.416 9.516 1 83 98 PRO A O 1
ATOM 782 N N . PRO A 1 99 ? 16.703 0.501 9.641 1 77.5 99 PRO A N 1
ATOM 783 C CA . PRO A 1 99 ? 16.109 0.215 10.945 1 77.5 99 PRO A CA 1
ATOM 784 C C . PRO A 1 99 ? 16.391 1.306 11.977 1 77.5 99 PRO A C 1
ATOM 786 O O . PRO A 1 99 ? 17.5 1.86 12 1 77.5 99 PRO A O 1
ATOM 789 N N . PHE A 1 100 ? 15.398 1.713 12.727 1 78.38 100 PHE A N 1
ATOM 790 C CA . PHE A 1 100 ? 15.469 2.641 13.844 1 78.38 100 PHE A CA 1
ATOM 791 C C . PHE A 1 100 ? 15.781 4.051 13.359 1 78.38 100 PHE A C 1
ATOM 793 O O . PHE A 1 100 ? 16.156 4.918 14.156 1 78.38 100 PHE A O 1
ATOM 800 N N . HIS A 1 101 ? 15.742 4.172 12.109 1 83.56 101 HIS A N 1
ATOM 801 C CA . HIS A 1 101 ? 15.984 5.504 11.555 1 83.56 101 HIS A CA 1
ATOM 802 C C . HIS A 1 101 ? 14.734 6.371 11.648 1 83.56 101 HIS A C 1
ATOM 804 O O . HIS A 1 101 ? 13.625 5.91 11.359 1 83.56 101 HIS A O 1
ATOM 810 N N . ALA A 1 102 ? 14.961 7.586 12.109 1 85.19 102 ALA A N 1
ATOM 811 C CA . ALA A 1 102 ? 13.844 8.523 12.219 1 85.19 102 ALA A CA 1
ATOM 812 C C . ALA A 1 102 ? 13.445 9.062 10.844 1 85.19 102 ALA A C 1
ATOM 814 O O . ALA A 1 102 ? 14.297 9.25 9.977 1 85.19 102 ALA A O 1
ATOM 815 N N . TYR A 1 103 ? 12.148 9.242 10.688 1 90.5 103 TYR A N 1
ATOM 816 C CA . TYR A 1 103 ? 11.617 9.852 9.477 1 90.5 103 TYR A CA 1
ATOM 817 C C . TYR A 1 103 ? 10.367 10.672 9.781 1 90.5 103 TYR A C 1
ATOM 819 O O . TYR A 1 103 ? 9.797 10.562 10.867 1 90.5 103 TYR A O 1
ATOM 827 N N . GLU A 1 104 ? 10.07 11.539 8.898 1 93.5 104 GLU A N 1
ATOM 828 C CA . GLU A 1 104 ? 8.844 12.328 8.984 1 93.5 104 GLU A CA 1
ATOM 829 C C . GLU A 1 104 ? 7.922 12.055 7.801 1 93.5 104 GLU A C 1
ATOM 831 O O . GLU A 1 104 ? 8.391 11.773 6.695 1 93.5 104 GLU A O 1
ATOM 836 N N . ILE A 1 105 ? 6.668 12.086 8.109 1 95.75 105 ILE A N 1
ATOM 837 C CA . ILE A 1 105 ? 5.648 12.016 7.07 1 95.75 105 ILE A CA 1
ATOM 838 C C . ILE A 1 105 ? 4.883 13.336 7.008 1 95.75 105 ILE A C 1
ATOM 840 O O . ILE A 1 105 ? 4.238 13.734 7.984 1 95.75 105 ILE A O 1
ATOM 844 N N . LYS A 1 106 ? 5.008 14.023 5.93 1 96.5 106 LYS A N 1
ATOM 845 C CA . LYS A 1 106 ? 4.18 15.195 5.668 1 96.5 106 LYS A CA 1
ATOM 846 C C . LYS A 1 106 ? 2.902 14.812 4.926 1 96.5 106 LYS A C 1
ATOM 848 O O . LYS A 1 106 ? 2.955 14.344 3.787 1 96.5 106 LYS A O 1
ATOM 853 N N . THR A 1 107 ? 1.785 14.961 5.586 1 96.94 107 THR A N 1
ATOM 854 C CA . THR A 1 107 ? 0.484 14.586 5.043 1 96.94 107 THR A CA 1
ATOM 855 C C . THR A 1 107 ? -0.315 15.828 4.656 1 96.94 107 THR A C 1
ATOM 857 O O . THR A 1 107 ? -0.437 16.766 5.445 1 96.94 107 THR A O 1
ATOM 860 N N . GLN A 1 108 ? -0.84 15.836 3.465 1 96.69 108 GLN A N 1
ATOM 861 C CA . GLN A 1 108 ? -1.627 16.969 2.986 1 96.69 108 GLN A CA 1
ATOM 862 C C . GLN A 1 108 ? -2.758 16.5 2.072 1 96.69 108 GLN A C 1
ATOM 864 O O . GLN A 1 108 ? -2.559 15.633 1.22 1 96.69 108 GLN A O 1
ATOM 869 N N . VAL A 1 109 ? -3.938 17.031 2.291 1 96.75 109 VAL A N 1
ATOM 870 C CA . VAL A 1 109 ? -4.996 16.875 1.3 1 96.75 109 VAL A CA 1
ATOM 871 C C . VAL A 1 109 ? -4.707 17.766 0.093 1 96.75 109 VAL A C 1
ATOM 873 O O . VAL A 1 109 ? -4.812 18.984 0.177 1 96.75 109 VAL A O 1
ATOM 876 N N . ILE A 1 110 ? -4.453 17.172 -1.062 1 97.38 110 ILE A N 1
ATOM 877 C CA . ILE A 1 110 ? -3.943 17.969 -2.17 1 97.38 110 ILE A CA 1
ATOM 878 C C . ILE A 1 110 ? -5.055 18.219 -3.188 1 97.38 110 ILE A C 1
ATOM 880 O O . ILE A 1 110 ? -4.902 19.031 -4.102 1 97.38 110 ILE A O 1
ATOM 884 N N . TYR A 1 111 ? -6.094 17.547 -3.016 1 97.44 111 TYR A N 1
ATOM 885 C CA . TYR A 1 111 ? -7.254 17.703 -3.887 1 97.44 111 TYR A CA 1
ATOM 886 C C . TYR A 1 111 ? -8.477 17 -3.305 1 97.44 111 TYR A C 1
ATOM 888 O O . TYR A 1 111 ? -8.344 16.078 -2.506 1 97.44 111 TYR A O 1
ATOM 896 N N . TRP A 1 112 ? -9.68 17.484 -3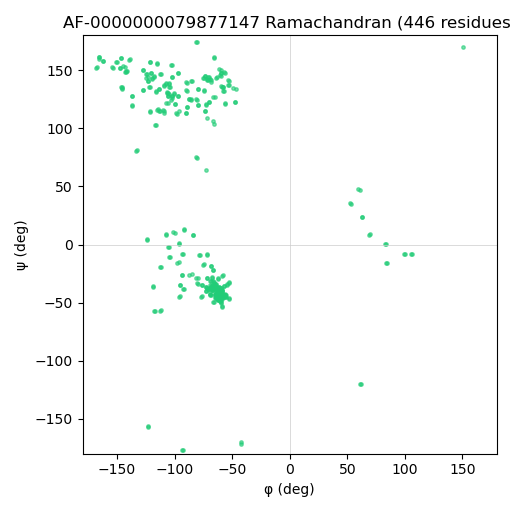.619 1 96.12 112 TRP A N 1
ATOM 897 C CA . TRP A 1 112 ? -10.922 16.797 -3.258 1 96.12 112 TRP A CA 1
ATOM 898 C C . TRP A 1 112 ? -12.039 17.172 -4.223 1 96.12 112 TRP A C 1
ATOM 900 O O . TRP A 1 112 ? -11.961 18.188 -4.922 1 96.12 112 TRP A O 1
ATOM 910 N N . ASP A 1 113 ? -12.914 16.312 -4.359 1 92.31 113 ASP A N 1
ATOM 911 C CA . ASP A 1 113 ? -14.172 16.578 -5.062 1 92.31 113 ASP A CA 1
ATOM 912 C C . ASP A 1 113 ? -15.367 16.297 -4.156 1 92.31 113 ASP A C 1
ATOM 914 O O . ASP A 1 113 ? -15.273 16.422 -2.934 1 92.31 113 ASP A O 1
ATOM 918 N N . ASP A 1 114 ? -16.531 16.031 -4.699 1 89.31 114 ASP A N 1
ATOM 919 C CA . ASP A 1 114 ? -17.734 15.898 -3.889 1 89.31 114 ASP A CA 1
ATOM 920 C C . ASP A 1 114 ? -17.75 14.57 -3.131 1 89.31 114 ASP A C 1
ATOM 922 O O . ASP A 1 114 ? -18.469 14.422 -2.143 1 89.31 114 ASP A O 1
ATOM 926 N N . ASP A 1 115 ? -16.906 13.695 -3.605 1 90.44 115 ASP A N 1
ATOM 927 C CA . ASP A 1 115 ? -17.016 12.352 -3.059 1 90.44 115 ASP A CA 1
ATOM 928 C C . ASP A 1 115 ? -15.734 11.93 -2.355 1 90.44 115 ASP A C 1
ATOM 930 O O . ASP A 1 115 ? -15.773 11.258 -1.323 1 90.44 115 ASP A O 1
ATOM 934 N N . TRP A 1 116 ? -14.625 12.359 -2.906 1 95.19 116 TRP A N 1
ATOM 935 C CA . TRP A 1 116 ? -13.359 11.797 -2.457 1 95.19 116 TRP A CA 1
ATOM 936 C C . TRP A 1 116 ? -12.383 12.898 -2.066 1 95.19 116 TRP A C 1
ATOM 938 O O . TRP A 1 116 ? -12.484 14.023 -2.547 1 95.19 116 TRP A O 1
ATOM 948 N N . MET A 1 117 ? -11.539 12.586 -1.162 1 96.75 117 MET A N 1
ATOM 949 C CA . MET A 1 117 ? -10.352 13.375 -0.826 1 96.75 117 MET A CA 1
ATOM 950 C C . MET A 1 117 ? -9.078 12.625 -1.197 1 96.75 117 MET A C 1
ATOM 952 O O . MET A 1 117 ? -9.016 11.398 -1.074 1 96.75 117 MET A O 1
ATOM 956 N N . TYR A 1 118 ? -8.102 13.352 -1.577 1 98.31 118 TYR A N 1
ATOM 957 C CA . TYR A 1 118 ? -6.82 12.773 -1.98 1 98.31 118 TYR A CA 1
ATOM 958 C C . TYR A 1 118 ? -5.684 13.297 -1.114 1 98.31 118 TYR A C 1
ATOM 960 O O . TYR A 1 118 ? -5.375 14.492 -1.145 1 98.31 118 TYR A O 1
ATOM 968 N N . LEU A 1 119 ? -5.117 12.398 -0.361 1 98.12 119 LEU A N 1
ATOM 969 C CA . LEU A 1 119 ? -4.074 12.758 0.593 1 98.12 119 LEU A CA 1
ATOM 970 C C . LEU A 1 119 ? -2.703 12.312 0.094 1 98.12 119 LEU A C 1
ATOM 972 O O . LEU A 1 119 ? -2.521 11.156 -0.281 1 98.12 119 LEU A O 1
ATOM 976 N N . LEU A 1 120 ? -1.828 13.203 0.073 1 98.62 120 LEU A N 1
ATOM 977 C CA . LEU A 1 120 ? -0.434 12.938 -0.258 1 98.62 120 LEU A CA 1
ATOM 978 C C . LEU A 1 120 ? 0.401 12.766 1.007 1 98.62 120 LEU A C 1
ATOM 980 O O . LEU A 1 120 ? 0.288 13.555 1.943 1 98.62 120 LEU A O 1
ATOM 984 N N . HIS A 1 121 ? 1.145 11.688 1.104 1 98.5 121 HIS A N 1
ATOM 985 C CA . HIS A 1 121 ? 2.061 11.406 2.203 1 98.5 121 HIS A CA 1
ATOM 986 C C . HIS A 1 121 ? 3.508 11.383 1.722 1 98.5 121 HIS A C 1
ATOM 988 O O . HIS A 1 121 ? 3.889 10.523 0.925 1 98.5 121 HIS A O 1
ATOM 994 N N . GLN A 1 122 ? 4.309 12.258 2.182 1 98 122 GLN A N 1
ATOM 995 C CA . GLN A 1 122 ? 5.715 12.328 1.792 1 98 122 GLN A CA 1
ATOM 996 C C . GLN A 1 122 ? 6.625 11.914 2.941 1 98 122 GLN A C 1
ATOM 998 O O . GLN A 1 122 ? 6.672 12.578 3.979 1 98 122 GLN A O 1
ATOM 1003 N N . PHE A 1 123 ? 7.316 10.852 2.74 1 97.12 123 PHE A N 1
ATOM 1004 C CA . PHE A 1 123 ? 8.305 10.367 3.697 1 97.12 123 PHE A CA 1
ATOM 1005 C C . PHE A 1 123 ? 9.656 11.031 3.469 1 97.12 123 PHE A C 1
ATOM 1007 O O . PHE A 1 123 ? 10.234 10.922 2.389 1 97.12 123 PHE A O 1
ATOM 1014 N N . GLN A 1 124 ? 10.148 11.633 4.484 1 95.62 124 GLN A N 1
ATOM 1015 C CA . GLN A 1 124 ? 11.398 12.359 4.312 1 95.62 124 GLN A CA 1
ATOM 1016 C C . GLN A 1 124 ? 12.281 12.242 5.551 1 95.62 124 GLN A C 1
ATOM 1018 O O . GLN A 1 124 ? 11.781 12.016 6.656 1 95.62 124 GLN A O 1
ATOM 1023 N N . ASP A 1 125 ? 13.555 12.359 5.305 1 92.62 125 ASP A N 1
ATOM 1024 C CA . ASP A 1 125 ? 14.508 12.523 6.398 1 92.62 125 ASP A CA 1
ATOM 1025 C C . ASP A 1 125 ? 14.523 13.969 6.895 1 92.62 125 ASP A C 1
ATOM 1027 O O . ASP A 1 125 ? 14.859 14.883 6.141 1 92.62 125 ASP A O 1
ATOM 1031 N N . PRO A 1 126 ? 14.219 14.164 8.102 1 86.38 126 PRO A N 1
ATOM 1032 C CA . PRO A 1 126 ? 14.109 15.539 8.594 1 86.38 126 PRO A CA 1
ATOM 1033 C C . PRO A 1 126 ? 15.461 16.25 8.648 1 86.38 126 PRO A C 1
ATOM 1035 O O . PRO A 1 126 ? 15.508 17.484 8.703 1 86.38 126 PRO A O 1
ATOM 1038 N N . THR A 1 127 ? 16.531 15.555 8.625 1 87 127 THR A N 1
ATOM 1039 C CA . THR A 1 127 ? 17.859 16.156 8.773 1 87 127 THR A CA 1
ATOM 1040 C C . THR A 1 127 ? 18.484 16.422 7.41 1 87 127 THR A C 1
ATOM 1042 O O . THR A 1 127 ? 19.156 17.438 7.215 1 87 127 THR A O 1
ATOM 1045 N N . THR A 1 128 ? 18.234 15.57 6.461 1 90.12 128 THR A N 1
ATOM 1046 C CA . THR A 1 128 ? 18.953 15.672 5.191 1 90.12 128 THR A CA 1
ATOM 1047 C C . THR A 1 128 ? 18 16.078 4.07 1 90.12 128 THR A C 1
ATOM 1049 O O . THR A 1 128 ? 18.438 16.484 2.99 1 90.12 128 THR A O 1
ATOM 1052 N N . GLY A 1 129 ? 16.703 15.875 4.297 1 91.5 129 GLY A N 1
ATOM 1053 C CA . GLY A 1 129 ? 15.734 16.141 3.244 1 91.5 129 GLY A CA 1
ATOM 1054 C C . GLY A 1 129 ? 15.586 15 2.26 1 91.5 129 GLY A C 1
ATOM 1055 O O . GLY A 1 129 ? 14.789 15.086 1.322 1 91.5 129 GLY A O 1
ATOM 1056 N N . LYS A 1 130 ? 16.312 13.977 2.502 1 94.56 130 LYS A N 1
ATOM 1057 C CA . LYS A 1 130 ? 16.25 12.797 1.644 1 94.56 130 LYS A CA 1
ATOM 1058 C C . LYS A 1 130 ? 14.82 12.25 1.574 1 94.56 130 LYS A C 1
ATOM 1060 O O . LYS A 1 130 ? 14.156 12.109 2.6 1 94.56 130 LYS A O 1
ATOM 1065 N N . GLN A 1 131 ? 14.383 11.977 0.332 1 96.94 131 GLN A N 1
ATOM 1066 C CA . GLN A 1 131 ? 13.047 11.438 0.119 1 96.94 131 GLN A CA 1
ATOM 1067 C C . GLN A 1 131 ? 13.047 9.914 0.206 1 96.94 131 GLN A C 1
ATOM 1069 O O . GLN A 1 131 ? 13.758 9.242 -0.55 1 96.94 131 GLN A O 1
ATOM 1074 N N . PHE A 1 132 ? 12.242 9.336 1.031 1 96.56 132 PHE A N 1
ATOM 1075 C CA . PHE A 1 132 ? 12.18 7.887 1.181 1 96.56 132 PHE A CA 1
ATOM 1076 C C . PHE A 1 132 ? 11.062 7.305 0.324 1 96.56 132 PHE A C 1
ATOM 1078 O O . PHE A 1 132 ? 11.258 6.285 -0.341 1 96.56 132 PHE A O 1
ATOM 1085 N N . ALA A 1 133 ? 9.898 7.926 0.345 1 97.94 133 ALA A N 1
ATOM 1086 C CA . ALA A 1 133 ? 8.719 7.41 -0.355 1 97.94 133 ALA A CA 1
ATOM 1087 C C . ALA A 1 133 ? 7.637 8.477 -0.463 1 97.94 133 ALA A C 1
ATOM 1089 O O . ALA A 1 133 ? 7.684 9.492 0.236 1 97.94 133 ALA A O 1
ATOM 1090 N N . GLU A 1 134 ? 6.762 8.312 -1.314 1 98.69 134 GLU A N 1
ATOM 1091 C CA . GLU A 1 134 ? 5.555 9.133 -1.442 1 98.69 134 GLU A CA 1
ATOM 1092 C C . GLU A 1 134 ? 4.328 8.266 -1.706 1 98.69 134 GLU A C 1
ATOM 1094 O O . GLU A 1 134 ? 4.359 7.371 -2.559 1 98.69 134 GLU A O 1
ATOM 1099 N N . GLY A 1 135 ? 3.34 8.453 -0.931 1 98.44 135 GLY A N 1
ATOM 1100 C CA . GLY A 1 135 ? 2.1 7.707 -1.066 1 98.44 135 GLY A CA 1
ATOM 1101 C C . GLY A 1 135 ? 0.895 8.594 -1.316 1 98.44 135 GLY A C 1
ATOM 1102 O O . GLY A 1 135 ? 0.843 9.727 -0.84 1 98.44 135 GLY A O 1
ATOM 1103 N N . LEU A 1 136 ? -0.042 8.102 -2.055 1 98.75 136 LEU A N 1
ATOM 1104 C CA . LEU A 1 136 ? -1.321 8.758 -2.305 1 98.75 136 LEU A CA 1
ATOM 1105 C C . LEU A 1 136 ? -2.482 7.871 -1.859 1 98.75 136 LEU A C 1
ATOM 1107 O O . LEU A 1 136 ? -2.48 6.664 -2.109 1 98.75 136 LEU A O 1
ATOM 1111 N N . VAL A 1 137 ? -3.412 8.492 -1.19 1 98.12 137 VAL A N 1
ATOM 1112 C CA . VAL A 1 137 ? -4.57 7.77 -0.676 1 98.12 137 VAL A CA 1
ATOM 1113 C C . VAL A 1 137 ? -5.855 8.461 -1.129 1 98.12 137 VAL A C 1
ATOM 1115 O O . VAL A 1 137 ? -5.953 9.688 -1.085 1 98.12 137 VAL A O 1
ATOM 1118 N N . ARG A 1 138 ? -6.738 7.723 -1.604 1 98.06 138 ARG A N 1
ATOM 1119 C CA . ARG A 1 138 ? -8.094 8.18 -1.871 1 98.06 138 ARG A CA 1
ATOM 1120 C C . ARG A 1 138 ? -9.039 7.801 -0.734 1 98.06 138 ARG A C 1
ATOM 1122 O O . ARG A 1 138 ? -9.297 6.617 -0.509 1 98.06 138 ARG A O 1
ATOM 1129 N N . GLY A 1 139 ? -9.523 8.797 -0.016 1 95.56 139 GLY A N 1
ATOM 1130 C CA . GLY A 1 139 ? -10.367 8.555 1.145 1 95.56 139 GLY A CA 1
ATOM 1131 C C . GLY A 1 139 ? -11.734 9.203 1.033 1 95.56 139 GLY A C 1
ATOM 1132 O O . GLY A 1 139 ? -11.906 10.164 0.281 1 95.56 139 GLY A O 1
ATOM 1133 N N . VAL A 1 140 ? -12.648 8.641 1.792 1 93.81 140 VAL A N 1
ATOM 1134 C CA . VAL A 1 140 ? -14.008 9.18 1.811 1 93.81 140 VAL A CA 1
ATOM 1135 C C . VAL A 1 140 ? -14.578 9.094 3.223 1 93.81 140 VAL A C 1
ATOM 1137 O O . VAL A 1 140 ? -14.172 8.234 4.012 1 93.81 140 VAL A O 1
ATOM 1140 N N . ILE A 1 141 ? -15.391 9.977 3.564 1 91.81 141 ILE A N 1
ATOM 1141 C CA . ILE A 1 141 ? -16.141 9.93 4.816 1 91.81 141 ILE A CA 1
ATOM 1142 C C . ILE A 1 141 ? -17.594 9.547 4.539 1 91.81 141 ILE A C 1
ATOM 1144 O O . ILE A 1 141 ? -18.25 10.141 3.68 1 91.81 141 ILE A O 1
ATOM 1148 N N . MET A 1 142 ? -18.016 8.586 5.285 1 92.88 142 MET A N 1
ATOM 1149 C CA . MET A 1 142 ? -19.344 8.039 5.062 1 92.88 142 MET A CA 1
ATOM 1150 C C . MET A 1 142 ? -20.219 8.203 6.301 1 92.88 142 MET A C 1
ATOM 1152 O O . MET A 1 142 ? -19.734 8.07 7.426 1 92.88 142 MET A O 1
ATOM 1156 N N . LYS A 1 143 ? -21.406 8.461 6.082 1 93.38 143 LYS A N 1
ATOM 1157 C CA . LYS A 1 143 ? -22.484 8.289 7.059 1 93.38 143 LYS A CA 1
ATOM 1158 C C . LYS A 1 143 ? -23.5 7.254 6.578 1 93.38 143 LYS A C 1
ATOM 1160 O O . LYS A 1 143 ? -24.344 7.551 5.73 1 93.38 143 LYS A O 1
ATOM 1165 N N . GLY A 1 144 ? -23.375 6.109 7.145 1 87.88 144 GLY A N 1
ATOM 1166 C CA . GLY A 1 144 ? -24.125 5.027 6.535 1 87.88 144 GLY A CA 1
ATOM 1167 C C . GLY A 1 144 ? -23.719 4.734 5.105 1 87.88 144 GLY A C 1
ATOM 1168 O O . GLY A 1 144 ? -22.531 4.492 4.836 1 87.88 144 GLY A O 1
ATOM 1169 N N . ARG A 1 145 ? -24.734 4.875 4.219 1 89 145 ARG A N 1
ATOM 1170 C CA . ARG A 1 145 ? -24.438 4.59 2.82 1 89 145 ARG A CA 1
ATOM 1171 C C . ARG A 1 145 ? -24.203 5.879 2.035 1 89 145 ARG A C 1
ATOM 1173 O O . ARG A 1 145 ? -24.016 5.844 0.818 1 89 145 ARG A O 1
ATOM 1180 N N . ARG A 1 146 ? -24.109 6.906 2.762 1 91.75 146 ARG A N 1
ATOM 1181 C CA . ARG A 1 146 ? -24.016 8.203 2.094 1 91.75 146 ARG A CA 1
ATOM 1182 C C . ARG A 1 146 ? -22.609 8.789 2.24 1 91.75 146 ARG A C 1
ATOM 1184 O O . ARG A 1 146 ? -22.047 8.781 3.334 1 91.75 146 ARG A O 1
ATOM 1191 N N . ARG A 1 147 ? -22.172 9.312 1.109 1 93.06 147 ARG A N 1
ATOM 1192 C CA . ARG A 1 147 ? -20.906 10.016 1.133 1 93.06 147 ARG A CA 1
ATOM 1193 C C . ARG A 1 147 ? -21.078 11.469 1.554 1 93.06 147 ARG A C 1
ATOM 1195 O O . ARG A 1 147 ? -22.047 12.125 1.149 1 93.06 147 ARG A O 1
ATOM 1202 N N . LEU A 1 148 ? -20.188 11.945 2.318 1 92.56 148 LEU A N 1
ATOM 1203 C CA . LEU A 1 148 ? -20.188 13.359 2.689 1 92.56 148 LEU A CA 1
ATOM 1204 C C . LEU A 1 148 ? -19.141 14.125 1.87 1 92.56 148 LEU A C 1
ATOM 1206 O O . LEU A 1 148 ? -18.047 13.617 1.615 1 92.56 148 LEU A O 1
ATOM 1210 N N . SER A 1 149 ? -19.516 15.305 1.573 1 90.88 149 SER A N 1
ATOM 1211 C CA . SER A 1 149 ? -18.578 16.141 0.828 1 90.88 149 SER A CA 1
ATOM 1212 C C . SER A 1 149 ? -17.438 16.609 1.716 1 90.88 149 SER A C 1
ATOM 1214 O O . SER A 1 149 ? -17.641 16.922 2.891 1 90.88 149 SER A O 1
ATOM 1216 N N . ALA A 1 150 ? -16.281 16.703 1.111 1 90.56 150 ALA A N 1
ATOM 1217 C CA . ALA A 1 150 ? -15.109 17.219 1.824 1 90.56 150 ALA A CA 1
ATOM 1218 C C . ALA A 1 150 ? -15.344 18.625 2.332 1 90.56 150 ALA A C 1
ATOM 1220 O O . ALA A 1 150 ? -14.945 18.969 3.449 1 90.56 150 ALA A O 1
ATOM 1221 N N . ASN A 1 151 ? -15.984 19.422 1.575 1 89.88 151 ASN A N 1
ATOM 1222 C CA . ASN A 1 151 ? -16.25 20.797 1.955 1 89.88 151 ASN A CA 1
ATOM 1223 C C . ASN A 1 151 ? -17.078 20.875 3.232 1 89.88 151 ASN A C 1
ATOM 1225 O O . ASN A 1 151 ? -16.844 21.734 4.082 1 89.88 151 ASN A O 1
ATOM 1229 N N . LYS A 1 152 ? -18.047 20.047 3.281 1 88.75 152 LYS A N 1
ATOM 1230 C CA . LYS A 1 152 ? -18.859 20.016 4.492 1 88.75 152 LYS A CA 1
ATOM 1231 C C . LYS A 1 152 ? -18.031 19.656 5.711 1 88.75 152 LYS A C 1
ATOM 1233 O O . LYS A 1 152 ? -18.156 20.266 6.77 1 88.75 152 LYS A O 1
ATOM 1238 N N . ILE A 1 153 ? -17.172 18.688 5.535 1 89.56 153 ILE A N 1
ATOM 1239 C CA . ILE A 1 153 ? -16.312 18.234 6.629 1 89.56 153 ILE A CA 1
ATOM 1240 C C . ILE A 1 153 ? -15.383 19.359 7.055 1 89.56 153 ILE A C 1
ATOM 1242 O O . ILE A 1 153 ? -15.227 19.641 8.242 1 89.56 153 ILE A O 1
ATOM 1246 N N . PHE A 1 154 ? -14.773 20 6.098 1 90.12 154 PHE A N 1
ATOM 1247 C CA . PHE A 1 154 ? -13.844 21.078 6.387 1 90.12 154 PHE A CA 1
ATOM 1248 C C . PHE A 1 154 ? -14.555 22.25 7.043 1 90.12 154 PHE A C 1
ATOM 1250 O O . PHE A 1 154 ? -14.016 22.891 7.941 1 90.12 154 PHE A O 1
ATOM 1257 N N . ALA A 1 155 ? -15.727 22.516 6.637 1 88.38 155 ALA A N 1
ATOM 1258 C CA . ALA A 1 155 ? -16.516 23.594 7.234 1 88.38 155 ALA A CA 1
ATOM 1259 C C . ALA A 1 155 ? -16.812 23.297 8.703 1 88.38 155 ALA A C 1
ATOM 1261 O O . ALA A 1 155 ? -16.812 24.203 9.531 1 88.38 155 ALA A O 1
ATOM 1262 N N . GLU A 1 156 ? -17.047 22.109 8.961 1 88.38 156 GLU A N 1
ATOM 1263 C CA . GLU A 1 156 ? -17.359 21.703 10.32 1 88.38 156 GLU A CA 1
ATOM 1264 C C . GLU A 1 156 ? -16.172 21.891 11.25 1 88.38 156 GLU A C 1
ATOM 1266 O O . GLU A 1 156 ? -16.344 22.188 12.438 1 88.38 156 GLU A O 1
ATOM 1271 N N . VAL A 1 157 ? -15.008 21.703 10.68 1 87.75 157 VAL A N 1
ATOM 1272 C CA . VAL A 1 157 ? -13.836 21.75 11.547 1 87.75 157 VAL A CA 1
ATOM 1273 C C . VAL A 1 157 ? -13.25 23.172 11.547 1 87.75 157 VAL A C 1
ATOM 1275 O O . VAL A 1 157 ? -12.484 23.531 12.453 1 87.75 157 VAL A O 1
ATOM 1278 N N . SER A 1 158 ? -13.469 23.922 10.492 1 83.06 158 SER A N 1
ATOM 1279 C CA . SER A 1 158 ? -12.93 25.266 10.398 1 83.06 158 SER A CA 1
ATOM 1280 C C . SER A 1 158 ? -13.922 26.297 10.938 1 83.06 158 SER A C 1
ATOM 1282 O O . SER A 1 158 ? -13.703 27.5 10.805 1 83.06 158 SER A O 1
ATOM 1284 N N . GLU A 1 159 ? -14.922 25.891 11.602 1 78.31 159 GLU A N 1
ATOM 1285 C CA . GLU A 1 159 ? -15.961 26.766 12.125 1 78.31 159 GLU A CA 1
ATOM 1286 C C . GLU A 1 159 ? -16.531 27.656 11.023 1 78.31 159 GLU A C 1
ATOM 1288 O O . GLU A 1 159 ? -16.688 28.859 11.203 1 78.31 159 GLU A O 1
ATOM 1293 N N . GLY A 1 160 ? -16.594 27.078 9.883 1 70.06 160 GLY A N 1
ATOM 1294 C CA . GLY A 1 160 ? -17.328 27.719 8.812 1 70.06 160 GLY A CA 1
ATOM 1295 C C . GLY A 1 160 ? -16.438 28.344 7.75 1 70.06 160 GLY A C 1
ATOM 1296 O O . GLY A 1 160 ? -16.922 28.859 6.742 1 70.06 160 GLY A O 1
ATOM 1297 N N . GLU A 1 161 ? -15.141 28.391 7.961 1 74.81 161 GLU A N 1
ATOM 1298 C CA . GLU A 1 161 ? -14.258 28.922 6.926 1 74.81 161 GLU A CA 1
ATOM 1299 C C . GLU A 1 161 ? -14.273 28.031 5.68 1 74.81 161 GLU A C 1
ATOM 1301 O O . GLU A 1 161 ? -14.266 26.812 5.781 1 74.81 161 GLU A O 1
ATOM 1306 N N . MET A 1 162 ? -14.539 28.719 4.617 1 77.38 162 MET A N 1
ATOM 1307 C CA . MET A 1 162 ? -14.586 27.969 3.359 1 77.38 162 MET A CA 1
ATOM 1308 C C . MET A 1 162 ? -13.188 27.719 2.818 1 77.38 162 MET A C 1
ATOM 1310 O O . MET A 1 162 ? -12.352 28.625 2.783 1 77.38 162 MET A O 1
ATOM 1314 N N . ILE A 1 163 ? -12.953 26.5 2.619 1 83.94 163 ILE A N 1
ATOM 1315 C CA . ILE A 1 163 ? -11.703 26.094 1.994 1 83.94 163 ILE A CA 1
ATOM 1316 C C . ILE A 1 163 ? -11.945 25.719 0.532 1 83.94 163 ILE A C 1
ATOM 1318 O O . ILE A 1 163 ? -12.836 24.922 0.225 1 83.94 163 ILE A O 1
ATOM 1322 N N . GLU A 1 164 ? -11.227 26.359 -0.312 1 86.62 164 GLU A N 1
ATOM 1323 C CA . GLU A 1 164 ? -11.406 26.125 -1.741 1 86.62 164 GLU A CA 1
ATOM 1324 C C . GLU A 1 164 ? -10.5 25 -2.236 1 86.62 164 GLU A C 1
ATOM 1326 O O . GLU A 1 164 ? -9.344 24.906 -1.829 1 86.62 164 GLU A O 1
ATOM 1331 N N . THR A 1 165 ? -11.094 24.188 -3.107 1 88.75 165 THR A N 1
ATOM 1332 C CA . THR A 1 165 ? -10.312 23.125 -3.752 1 88.75 165 THR A CA 1
ATOM 1333 C C . THR A 1 165 ? -9.344 23.719 -4.77 1 88.75 165 THR A C 1
ATOM 1335 O O . THR A 1 165 ? -9.672 24.688 -5.461 1 88.75 165 THR A O 1
ATOM 1338 N N . PRO A 1 166 ? -8.211 23.109 -4.805 1 88.69 166 PRO A N 1
ATOM 1339 C CA . PRO A 1 166 ? -7.305 23.562 -5.859 1 88.69 166 PRO A CA 1
ATOM 1340 C C . PRO A 1 166 ? -7.957 23.547 -7.242 1 88.69 166 PRO A C 1
ATOM 1342 O O . PRO A 1 166 ? -8.727 22.641 -7.559 1 88.69 166 PRO A O 1
ATOM 1345 N N . LYS A 1 167 ? -7.75 24.547 -8.008 1 89.88 167 LYS A N 1
ATOM 1346 C CA . LYS A 1 167 ? -8.383 24.734 -9.305 1 89.88 167 LYS A CA 1
ATOM 1347 C C . LYS A 1 167 ? -7.965 23.641 -10.289 1 89.88 167 LYS A C 1
ATOM 1349 O O . LYS A 1 167 ? -8.789 23.141 -11.055 1 89.88 167 LYS A O 1
ATOM 1354 N N . GLU A 1 168 ? -6.723 23.281 -10.203 1 94.69 168 GLU A N 1
ATOM 1355 C CA . GLU A 1 168 ? -6.215 22.25 -11.102 1 94.69 168 GLU A CA 1
ATOM 1356 C C . GLU A 1 168 ? -5.977 20.953 -10.352 1 94.69 168 GLU A C 1
ATOM 1358 O O . GLU A 1 168 ? -5.488 20.953 -9.219 1 94.69 168 GLU A O 1
ATOM 1363 N N . ILE A 1 169 ? -6.367 19.844 -11.023 1 96.69 169 ILE A N 1
ATOM 1364 C CA . ILE A 1 169 ? -6.098 18.531 -10.461 1 96.69 169 ILE A CA 1
ATOM 1365 C C . ILE A 1 169 ? -4.605 18.219 -10.57 1 96.69 169 ILE A C 1
ATOM 1367 O O . ILE A 1 169 ? -4.043 18.219 -11.672 1 96.69 169 ILE A O 1
ATOM 1371 N N . PRO A 1 170 ? -3.965 17.984 -9.445 1 97.5 170 PRO A N 1
ATOM 1372 C CA . PRO A 1 170 ? -2.549 17.625 -9.531 1 97.5 170 PRO A CA 1
ATOM 1373 C C . PRO A 1 170 ? -2.309 16.391 -10.398 1 97.5 170 PRO A C 1
ATOM 1375 O O . PRO A 1 170 ? -3.125 15.469 -10.398 1 97.5 170 PRO A O 1
ATOM 1378 N N . ASN A 1 171 ? -1.202 16.312 -11.055 1 97.81 171 ASN A N 1
ATOM 1379 C CA . ASN A 1 171 ? -0.879 15.227 -11.969 1 97.81 171 ASN A CA 1
ATOM 1380 C C . ASN A 1 171 ? -0.879 13.883 -11.25 1 97.81 171 ASN A C 1
ATOM 1382 O O . ASN A 1 171 ? -1.311 12.875 -11.812 1 97.81 171 ASN A O 1
ATOM 1386 N N . VAL A 1 172 ? -0.421 13.82 -10.023 1 98.31 172 VAL A N 1
ATOM 1387 C CA . VAL A 1 172 ? -0.361 12.57 -9.266 1 98.31 172 VAL A CA 1
ATOM 1388 C C . VAL A 1 172 ? -1.773 12.039 -9.031 1 98.31 172 VAL A C 1
ATOM 1390 O O . VAL A 1 172 ? -1.989 10.828 -9.008 1 98.31 172 VAL A O 1
ATOM 1393 N N . VAL A 1 173 ? -2.711 12.922 -8.859 1 98.62 173 VAL A N 1
ATOM 1394 C CA . VAL A 1 173 ? -4.094 12.516 -8.633 1 98.62 173 VAL A CA 1
ATOM 1395 C C . VAL A 1 173 ? -4.727 12.078 -9.953 1 98.62 173 VAL A C 1
ATOM 1397 O O . VAL A 1 173 ? -5.383 11.039 -10.016 1 98.62 173 VAL A O 1
ATOM 1400 N N . LYS A 1 174 ? -4.492 12.859 -10.961 1 98.12 174 LYS A N 1
ATOM 1401 C CA . LYS A 1 174 ? -5.074 12.578 -12.273 1 98.12 174 LYS A CA 1
ATOM 1402 C C . LYS A 1 174 ? -4.652 11.203 -12.773 1 98.12 174 LYS A C 1
ATOM 1404 O O . LYS A 1 174 ? -5.496 10.398 -13.172 1 98.12 174 LYS A O 1
ATOM 1409 N N . SER A 1 175 ? -3.41 10.945 -12.812 1 98.44 175 SER A N 1
ATOM 1410 C CA . SER A 1 175 ? -2.885 9.672 -13.289 1 98.44 175 SER A CA 1
ATOM 1411 C C . SER A 1 175 ? -3.275 8.531 -12.359 1 98.44 175 SER A C 1
ATOM 1413 O O . SER A 1 175 ? -3.488 7.402 -12.812 1 98.44 175 SER A O 1
ATOM 1415 N N . PHE A 1 176 ? -3.393 8.836 -11.094 1 98.5 176 PHE A N 1
ATOM 1416 C CA . PHE A 1 176 ? -3.842 7.848 -10.117 1 98.5 176 PHE A CA 1
ATOM 1417 C C . PHE A 1 176 ? -5.273 7.414 -10.406 1 98.5 176 PHE A C 1
ATOM 1419 O O . PHE A 1 176 ? -5.598 6.227 -10.328 1 98.5 176 PHE A O 1
ATOM 1426 N N . LEU A 1 177 ? -6.066 8.328 -10.727 1 98.06 177 LEU A N 1
ATOM 1427 C CA . LEU A 1 177 ? -7.461 8.039 -11.039 1 98.06 177 LEU A CA 1
ATOM 1428 C C . LEU A 1 177 ? -7.57 7.219 -12.32 1 98.06 177 LEU A C 1
ATOM 1430 O O . LEU A 1 177 ? -8.469 6.379 -12.453 1 98.06 177 LEU A O 1
ATOM 1434 N N . GLU A 1 178 ? -6.695 7.5 -13.25 1 98.31 178 GLU A N 1
ATOM 1435 C CA . GLU A 1 178 ? -6.656 6.672 -14.445 1 98.31 178 GLU A CA 1
ATOM 1436 C C . GLU A 1 178 ? -6.344 5.219 -14.102 1 98.31 178 GLU A C 1
ATOM 1438 O O . GLU A 1 178 ? -6.984 4.301 -14.617 1 98.31 178 GLU A O 1
ATOM 1443 N N . TRP A 1 179 ? -5.375 5.043 -13.281 1 98.5 179 TRP A N 1
ATOM 1444 C CA . TRP A 1 179 ? -5.039 3.688 -12.844 1 98.5 179 TRP A CA 1
ATOM 1445 C C . TRP A 1 179 ? -6.203 3.055 -12.094 1 98.5 179 TRP A C 1
ATOM 1447 O O . TRP A 1 179 ? -6.527 1.884 -12.305 1 98.5 179 TRP A O 1
ATOM 1457 N N . ASP A 1 180 ? -6.785 3.834 -11.188 1 98.38 180 ASP A N 1
ATOM 1458 C CA . ASP A 1 180 ? -7.918 3.34 -10.414 1 98.38 180 ASP A CA 1
ATOM 1459 C C . ASP A 1 180 ? -9.039 2.854 -11.328 1 98.38 180 ASP A C 1
ATOM 1461 O O . ASP A 1 180 ? -9.648 1.811 -11.078 1 98.38 180 ASP A O 1
ATOM 1465 N N . GLY A 1 181 ? -9.297 3.639 -12.344 1 98.06 181 GLY A N 1
ATOM 1466 C CA . GLY A 1 181 ? -10.297 3.238 -13.32 1 98.06 181 GLY A CA 1
ATOM 1467 C C . GLY A 1 181 ? -9.938 1.954 -14.047 1 98.06 181 GLY A C 1
ATOM 1468 O O . GLY A 1 181 ? -10.789 1.081 -14.227 1 98.06 181 GLY A O 1
ATOM 1469 N N . ALA A 1 182 ? -8.719 1.84 -14.5 1 98.31 182 ALA A N 1
ATOM 1470 C CA . ALA A 1 182 ? -8.25 0.624 -15.156 1 98.31 182 ALA A CA 1
ATOM 1471 C C . ALA A 1 182 ? -8.352 -0.579 -14.227 1 98.31 182 ALA A C 1
ATOM 1473 O O . ALA A 1 182 ? -8.695 -1.683 -14.656 1 98.31 182 ALA A O 1
ATOM 1474 N N . CYS A 1 183 ? -8.008 -0.365 -12.992 1 98.06 183 CYS A N 1
ATOM 1475 C CA . CYS A 1 183 ? -8.07 -1.424 -11.992 1 98.06 183 CYS A CA 1
ATOM 1476 C C . CYS A 1 183 ? -9.508 -1.88 -11.773 1 98.06 183 CYS A C 1
ATOM 1478 O O . CYS A 1 183 ? -9.773 -3.078 -11.648 1 98.06 183 CYS A O 1
ATOM 1480 N N . ASN A 1 184 ? -10.398 -0.882 -11.703 1 97.5 184 ASN A N 1
ATOM 1481 C CA . ASN A 1 184 ? -11.812 -1.217 -11.57 1 97.5 184 ASN A CA 1
ATOM 1482 C C . ASN A 1 184 ? -12.281 -2.117 -12.711 1 97.5 184 ASN A C 1
ATOM 1484 O O . ASN A 1 184 ? -13 -3.096 -12.477 1 97.5 184 ASN A O 1
ATOM 1488 N N . ALA A 1 185 ? -11.922 -1.806 -13.914 1 97.75 185 ALA A N 1
ATOM 1489 C CA . ALA A 1 185 ? -12.273 -2.625 -15.078 1 97.75 185 ALA A CA 1
ATOM 1490 C C . ALA A 1 185 ? -11.672 -4.023 -14.961 1 97.75 185 ALA A C 1
ATOM 1492 O O . ALA A 1 185 ? -12.336 -5.02 -15.25 1 97.75 185 ALA A O 1
ATOM 1493 N N . SER A 1 186 ? -10.438 -4.039 -14.57 1 97.25 186 SER A N 1
ATOM 1494 C CA . SER A 1 186 ? -9.75 -5.309 -14.375 1 97.25 186 SER A CA 1
ATOM 1495 C C . SER A 1 186 ? -10.469 -6.176 -13.344 1 97.25 186 SER A C 1
ATOM 1497 O O . SER A 1 186 ? -10.672 -7.371 -13.562 1 97.25 186 SER A O 1
ATOM 1499 N N . MET A 1 187 ? -10.906 -5.617 -12.266 1 97.12 187 MET A N 1
ATOM 1500 C CA . MET A 1 187 ? -11.586 -6.344 -11.195 1 97.12 187 MET A CA 1
ATOM 1501 C C . MET A 1 187 ? -12.938 -6.875 -11.672 1 97.12 187 MET A C 1
ATOM 1503 O O . MET A 1 187 ? -13.344 -7.973 -11.289 1 97.12 187 MET A O 1
ATOM 1507 N N . ARG A 1 188 ? -13.586 -6.082 -12.453 1 96.44 188 ARG A N 1
ATOM 1508 C CA . ARG A 1 188 ? -14.859 -6.523 -13 1 96.44 188 ARG A CA 1
ATOM 1509 C C . ARG A 1 188 ? -14.68 -7.746 -13.891 1 96.44 188 ARG A C 1
ATOM 1511 O O . ARG A 1 188 ? -15.469 -8.695 -13.828 1 96.44 188 ARG A O 1
ATOM 1518 N N . GLU A 1 189 ? -13.688 -7.648 -14.719 1 96.12 189 GLU A N 1
ATOM 1519 C CA . GLU A 1 189 ? -13.383 -8.789 -15.586 1 96.12 189 GLU A CA 1
ATOM 1520 C C . GLU A 1 189 ? -13.039 -10.023 -14.766 1 96.12 189 GLU A C 1
ATOM 1522 O O . GLU A 1 189 ? -13.5 -11.125 -15.07 1 96.12 189 GLU A O 1
ATOM 1527 N N . ALA A 1 190 ? -12.234 -9.852 -13.773 1 95 190 ALA A N 1
ATOM 1528 C CA . ALA A 1 190 ? -11.859 -10.961 -12.891 1 95 190 ALA A CA 1
ATOM 1529 C C . ALA A 1 190 ? -13.078 -11.547 -12.195 1 95 190 ALA A C 1
ATOM 1531 O O . ALA A 1 190 ? -13.172 -12.766 -12.016 1 95 190 ALA A O 1
ATOM 1532 N N . GLY A 1 191 ? -13.922 -10.641 -11.758 1 94.44 191 GLY A N 1
ATOM 1533 C CA . GLY A 1 191 ? -15.156 -11.102 -11.141 1 94.44 191 GLY A CA 1
ATOM 1534 C C . GLY A 1 191 ? -16 -11.953 -12.062 1 94.44 191 GLY A C 1
ATOM 1535 O O . GLY A 1 191 ? -16.547 -12.984 -11.648 1 94.44 191 GLY A O 1
ATOM 1536 N N . HIS A 1 192 ? -16.125 -11.5 -13.242 1 95.25 192 HIS A N 1
ATOM 1537 C CA . HIS A 1 192 ? -16.891 -12.258 -14.234 1 95.25 192 HIS A CA 1
ATOM 1538 C C . HIS A 1 192 ? -16.281 -13.625 -14.477 1 95.25 192 HIS A C 1
ATOM 1540 O O . HIS A 1 192 ? -16.984 -14.633 -14.555 1 95.25 192 HIS A O 1
ATOM 1546 N N . LYS A 1 193 ? -15.023 -13.656 -14.656 1 93.69 193 LYS A N 1
ATOM 1547 C CA . LYS A 1 193 ?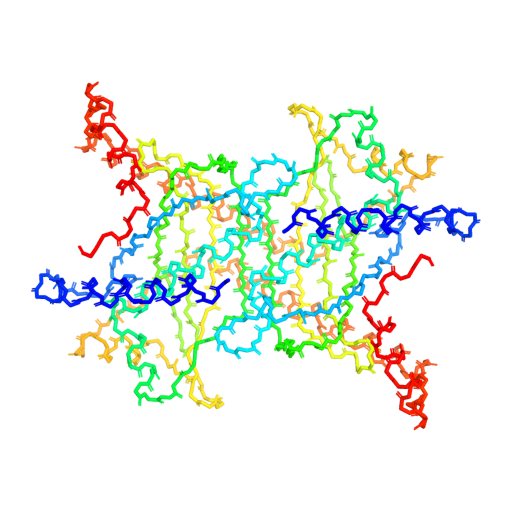 -14.312 -14.914 -14.859 1 93.69 193 LYS A CA 1
ATOM 1548 C C . LYS A 1 193 ? -14.539 -15.859 -13.68 1 93.69 193 LYS A C 1
ATOM 1550 O O . LYS A 1 193 ? -14.734 -17.062 -13.867 1 93.69 193 LYS A O 1
ATOM 1555 N N . ALA A 1 194 ? -14.445 -15.359 -12.516 1 92.5 194 ALA A N 1
ATOM 1556 C CA . ALA A 1 194 ? -14.648 -16.156 -11.312 1 92.5 194 ALA A CA 1
ATOM 1557 C C . ALA A 1 194 ? -16.047 -16.766 -11.281 1 92.5 194 ALA A C 1
ATOM 1559 O O . ALA A 1 194 ? -16.234 -17.922 -10.898 1 92.5 194 ALA A O 1
ATOM 1560 N N . GLU A 1 195 ? -16.984 -15.93 -11.633 1 91.75 195 GLU A N 1
ATOM 1561 C CA . GLU A 1 195 ? -18.375 -16.391 -11.68 1 91.75 195 GLU A CA 1
ATOM 1562 C C . GLU A 1 195 ? -18.531 -17.562 -12.664 1 91.75 195 GLU A C 1
ATOM 1564 O O . GLU A 1 195 ? -19.188 -18.547 -12.359 1 91.75 195 GLU A O 1
ATOM 1569 N N . LEU A 1 196 ? -17.922 -17.438 -13.781 1 93 196 LEU A N 1
ATOM 1570 C CA . LEU A 1 196 ? -17.984 -18.484 -14.797 1 93 196 LEU A CA 1
ATOM 1571 C C . LEU A 1 196 ? -17.312 -19.766 -14.297 1 93 196 LEU A C 1
ATOM 1573 O O . LEU A 1 196 ? -17.797 -20.859 -14.539 1 93 196 LEU A O 1
ATOM 1577 N N . GLU A 1 197 ? -16.203 -19.625 -13.672 1 90.94 197 GLU A N 1
ATOM 1578 C CA . GLU A 1 197 ? -15.484 -20.781 -13.133 1 90.94 197 GLU A CA 1
ATOM 1579 C C . GLU A 1 197 ? -16.312 -21.484 -12.062 1 90.94 197 GLU A C 1
ATOM 1581 O O . GLU A 1 197 ? -16.312 -22.719 -11.984 1 90.94 197 GLU A O 1
ATOM 1586 N N . LEU A 1 198 ? -16.922 -20.734 -11.242 1 89.38 198 LEU A N 1
ATOM 1587 C CA . LEU A 1 198 ? -17.734 -21.297 -10.172 1 89.38 198 LEU A CA 1
ATOM 1588 C C . LEU A 1 198 ? -18.969 -21.984 -10.742 1 89.38 198 LEU A C 1
ATOM 1590 O O . LEU A 1 198 ? -19.453 -22.984 -10.18 1 89.38 198 LEU A O 1
ATOM 1594 N N . GLU A 1 199 ? -19.5 -21.406 -11.75 1 89.38 199 GLU A N 1
ATOM 1595 C CA . GLU A 1 199 ? -20.625 -22.047 -12.422 1 89.38 199 GLU A CA 1
ATOM 1596 C C . GLU A 1 199 ? -20.219 -23.375 -13.047 1 89.38 199 GLU A C 1
ATOM 1598 O O . GLU A 1 199 ? -20.969 -24.359 -13.016 1 89.38 199 GLU A O 1
ATOM 1603 N N . ALA A 1 200 ? -19.047 -23.438 -13.562 1 89.56 200 ALA A N 1
ATOM 1604 C CA . ALA A 1 200 ? -18.531 -24.641 -14.211 1 89.56 200 ALA A CA 1
ATOM 1605 C C . ALA A 1 200 ? -18.125 -25.688 -13.18 1 89.56 200 ALA A C 1
ATOM 1607 O O . ALA A 1 200 ? -18.234 -26.891 -13.422 1 89.56 200 ALA A O 1
ATOM 1608 N N . ARG A 1 201 ? -17.609 -25.266 -12.055 1 87.56 201 ARG A N 1
ATOM 1609 C CA . ARG A 1 201 ? -17.156 -26.141 -10.977 1 87.56 201 ARG A CA 1
ATOM 1610 C C . ARG A 1 201 ? -17.672 -25.656 -9.625 1 87.56 201 ARG A C 1
ATOM 1612 O O . ARG A 1 201 ? -16.938 -25 -8.875 1 87.56 201 ARG A O 1
ATOM 1619 N N . PRO A 1 202 ? -18.875 -25.969 -9.336 1 79.25 202 PRO A N 1
ATOM 1620 C CA . PRO A 1 202 ? -19.438 -25.5 -8.07 1 79.25 202 PRO A CA 1
ATOM 1621 C C . PRO A 1 202 ? -18.719 -26.062 -6.848 1 79.25 202 PRO A C 1
ATOM 1623 O O . PRO A 1 202 ? -18.156 -27.156 -6.906 1 79.25 202 PRO A O 1
ATOM 1626 N N . PRO A 1 203 ? -18.641 -25.172 -5.844 1 76.5 203 PRO A N 1
ATOM 1627 C CA . PRO A 1 203 ? -17.953 -25.641 -4.637 1 76.5 203 PRO A CA 1
ATOM 1628 C C . PRO A 1 203 ? -18.641 -26.844 -4.004 1 76.5 203 PRO A C 1
ATOM 1630 O O . PRO A 1 203 ? -19.828 -27.078 -4.211 1 76.5 203 PRO A O 1
ATOM 1633 N N . SER A 1 204 ? -17.719 -27.609 -3.346 1 75.06 204 SER A N 1
ATOM 1634 C CA . SER A 1 204 ? -18.25 -28.781 -2.664 1 75.06 204 SER A CA 1
ATOM 1635 C C . SER A 1 204 ? -19.281 -28.406 -1.622 1 75.06 204 SER A C 1
ATOM 1637 O O . SER A 1 204 ? -19.188 -27.344 -0.997 1 75.06 204 SER A O 1
ATOM 1639 N N . PRO A 1 205 ? -20.297 -29.109 -1.606 1 75.12 205 PRO A N 1
ATOM 1640 C CA . PRO A 1 205 ? -21.344 -28.812 -0.617 1 75.12 205 PRO A CA 1
ATOM 1641 C C . PRO A 1 205 ? -20.797 -28.766 0.81 1 75.12 205 PRO A C 1
ATOM 1643 O O . PRO A 1 205 ? -19.781 -29.406 1.111 1 75.12 205 PRO A O 1
ATOM 1646 N N . THR A 1 206 ? -21.344 -27.812 1.584 1 75.56 206 THR A N 1
ATOM 1647 C CA . THR A 1 206 ? -20.984 -27.719 2.994 1 75.56 206 THR A CA 1
ATOM 1648 C C . THR A 1 206 ? -21.25 -29.047 3.705 1 75.56 206 THR A C 1
ATOM 1650 O O . THR A 1 206 ? -22.359 -29.562 3.65 1 75.56 206 THR A O 1
ATOM 1653 N N . PRO A 1 207 ? -20.156 -29.578 4.277 1 74.38 207 PRO A N 1
ATOM 1654 C CA . PRO A 1 207 ? -20.344 -30.844 4.977 1 74.38 207 PRO A CA 1
ATOM 1655 C C . PRO A 1 207 ? -21.359 -30.75 6.113 1 74.38 207 PRO A C 1
ATOM 1657 O O . PRO A 1 207 ? -21.531 -29.672 6.695 1 74.38 207 PRO A O 1
ATOM 1660 N N . GLU A 1 208 ? -22.016 -31.797 6.312 1 75.19 208 GLU A N 1
ATOM 1661 C CA . GLU A 1 208 ? -23 -31.844 7.379 1 75.19 208 GLU A CA 1
ATOM 1662 C C . GLU A 1 208 ? -22.344 -31.906 8.75 1 75.19 208 GLU A C 1
ATOM 1664 O O . GLU A 1 208 ? -22.812 -31.266 9.695 1 75.19 208 GLU A O 1
ATOM 1669 N N . LYS A 1 209 ? -21.297 -32.688 8.773 1 78.56 209 LYS A N 1
ATOM 1670 C CA . LYS A 1 209 ? -20.594 -32.844 10.055 1 78.56 209 LYS A CA 1
ATOM 1671 C C . LYS A 1 209 ? -19.781 -31.594 10.367 1 78.56 209 LYS A C 1
ATOM 1673 O O . LYS A 1 209 ? -19.094 -31.047 9.492 1 78.56 209 LYS A O 1
ATOM 1678 N N . LEU A 1 210 ? -19.938 -31.125 11.586 1 78.62 210 LEU A N 1
ATOM 1679 C CA . LEU A 1 210 ? -19.266 -29.906 12.055 1 78.62 210 LEU A CA 1
ATOM 1680 C C . LEU A 1 210 ? -17.75 -30.016 11.867 1 78.62 210 LEU A C 1
ATOM 1682 O O . LEU A 1 210 ? -17.109 -29.062 11.43 1 78.62 210 LEU A O 1
ATOM 1686 N N . SER A 1 211 ? -17.297 -31.219 12.281 1 75.5 211 SER A N 1
ATOM 1687 C CA . SER A 1 211 ? -15.852 -31.406 12.164 1 75.5 211 SER A CA 1
ATOM 1688 C C . SER A 1 211 ? -15.391 -31.25 10.719 1 75.5 211 SER A C 1
ATOM 1690 O O . SER A 1 211 ? -14.352 -30.656 10.453 1 75.5 211 SER A O 1
ATOM 1692 N N . ALA A 1 212 ? -16.141 -31.75 9.859 1 74 212 ALA A N 1
ATOM 1693 C CA . ALA A 1 212 ? -15.805 -31.656 8.438 1 74 212 ALA A CA 1
ATOM 1694 C C . ALA A 1 212 ? -15.914 -30.219 7.949 1 74 212 ALA A C 1
ATOM 1696 O O . ALA A 1 212 ? -15.125 -29.781 7.109 1 74 212 ALA A O 1
ATOM 1697 N N . ARG A 1 213 ? -16.828 -29.516 8.555 1 74.94 213 ARG A N 1
ATOM 1698 C CA . ARG A 1 213 ? -17 -28.109 8.188 1 74.94 213 ARG A CA 1
ATOM 1699 C C . ARG A 1 213 ? -15.812 -27.281 8.641 1 74.94 213 ARG A C 1
ATOM 1701 O O . ARG A 1 213 ? -15.352 -26.406 7.902 1 74.94 213 ARG A O 1
ATOM 1708 N N . ILE A 1 214 ? -15.438 -27.594 9.789 1 71.56 214 ILE A N 1
ATOM 1709 C CA . ILE A 1 214 ? -14.297 -26.875 10.344 1 71.56 214 ILE A CA 1
ATOM 1710 C C . ILE A 1 214 ? -13.047 -27.172 9.508 1 71.56 214 ILE A C 1
ATOM 1712 O O . ILE A 1 214 ? -12.289 -26.266 9.18 1 71.56 214 ILE A O 1
ATOM 1716 N N . TRP A 1 215 ? -12.938 -28.438 9.219 1 72.62 215 TRP A N 1
ATOM 1717 C CA . TRP A 1 215 ? -11.781 -28.828 8.422 1 72.62 215 TRP A CA 1
ATOM 1718 C C . TRP A 1 215 ? -11.82 -28.172 7.047 1 72.62 215 TRP A C 1
ATOM 1720 O O . TRP A 1 215 ? -10.805 -27.688 6.555 1 72.62 215 TRP A O 1
ATOM 1730 N N . GLN A 1 216 ? -12.945 -28.219 6.504 1 72.25 216 GLN A N 1
ATOM 1731 C CA . GLN A 1 216 ? -13.109 -27.578 5.203 1 72.25 216 GLN A CA 1
ATOM 1732 C C . GLN A 1 216 ? -12.773 -26.094 5.273 1 72.25 216 GLN A C 1
ATOM 1734 O O . GLN A 1 216 ? -12.133 -25.547 4.371 1 72.25 216 GLN A O 1
ATOM 1739 N N . GLU A 1 217 ? -13.203 -25.469 6.344 1 73 217 GLU A N 1
ATOM 1740 C CA . GLU A 1 217 ? -12.922 -24.062 6.551 1 73 217 GLU A CA 1
ATOM 1741 C C . GLU A 1 217 ? -11.43 -23.812 6.746 1 73 217 GLU A C 1
ATOM 1743 O O . GLU A 1 217 ? -10.883 -22.844 6.219 1 73 217 GLU A O 1
ATOM 1748 N N . MET A 1 218 ? -10.844 -24.672 7.371 1 69.75 218 MET A N 1
ATOM 1749 C CA . MET A 1 218 ? -9.406 -24.547 7.633 1 69.75 218 MET A CA 1
ATOM 1750 C C . MET A 1 218 ? -8.609 -24.703 6.344 1 69.75 218 MET A C 1
ATOM 1752 O O . MET A 1 218 ? -7.605 -24.016 6.141 1 69.75 218 MET A O 1
ATOM 1756 N N . LYS A 1 219 ? -9.102 -25.594 5.527 1 68.94 219 LYS A N 1
ATOM 1757 C CA . LYS A 1 219 ? -8.406 -25.859 4.27 1 68.94 219 LYS A CA 1
ATOM 1758 C C . LYS A 1 219 ? -8.453 -24.641 3.35 1 68.94 219 LYS A C 1
ATOM 1760 O O . LYS A 1 219 ? -7.602 -24.5 2.469 1 68.94 219 LYS A O 1
ATOM 1765 N N . ARG A 1 220 ? -9.398 -23.875 3.633 1 72.19 220 ARG A N 1
ATOM 1766 C CA . ARG A 1 220 ? -9.578 -22.703 2.781 1 72.19 220 ARG A CA 1
ATOM 1767 C C . ARG A 1 220 ? -8.484 -21.672 3.031 1 72.19 220 ARG A C 1
ATOM 1769 O O . ARG A 1 220 ? -8.312 -20.75 2.24 1 72.19 220 ARG A O 1
ATOM 1776 N N . SER A 1 221 ? -7.688 -21.859 4.012 1 71.19 221 SER A N 1
ATOM 1777 C CA . SER A 1 221 ? -6.648 -20.891 4.34 1 71.19 221 SER A CA 1
ATOM 1778 C C . SER A 1 221 ? -5.27 -21.547 4.352 1 71.19 221 SER A C 1
ATOM 1780 O O . SER A 1 221 ? -4.301 -20.953 4.832 1 71.19 221 SER A O 1
ATOM 1782 N N . MET A 1 222 ? -5.332 -22.734 3.99 1 67 222 MET A N 1
ATOM 1783 C CA . MET A 1 222 ? -4.062 -23.469 4.055 1 67 222 MET A CA 1
ATOM 1784 C C . MET A 1 222 ? -3.412 -23.547 2.68 1 67 222 MET A C 1
ATOM 1786 O O . MET A 1 222 ? -4.078 -23.859 1.69 1 67 222 MET A O 1
ATOM 1790 N N . ASN A 1 223 ? -2.246 -23.016 2.639 1 68.19 223 ASN A N 1
ATOM 1791 C CA . ASN A 1 223 ? -1.436 -23.25 1.446 1 68.19 223 ASN A CA 1
ATOM 1792 C C . ASN A 1 223 ? -0.739 -24.594 1.491 1 68.19 223 ASN A C 1
ATOM 1794 O O . ASN A 1 223 ? 0.345 -24.734 2.064 1 68.19 223 ASN A O 1
ATOM 1798 N N . LEU A 1 224 ? -1.653 -25.688 1.224 1 56 224 LEU A N 1
ATOM 1799 C CA . LEU A 1 224 ? -1.137 -27.047 1.331 1 56 224 LEU A CA 1
ATOM 1800 C C . LEU A 1 224 ? -0.126 -27.328 0.225 1 56 224 LEU A C 1
ATOM 1802 O O . LEU A 1 224 ? -0.269 -26.828 -0.895 1 56 224 LEU A O 1
ATOM 1806 N N . PRO A 1 225 ? 0.911 -28.062 0.613 1 51.97 225 PRO A N 1
ATOM 1807 C CA . PRO A 1 225 ? 1.911 -28.469 -0.373 1 51.97 225 PRO A CA 1
ATOM 1808 C C . PRO A 1 225 ? 1.325 -29.359 -1.471 1 51.97 225 PRO A C 1
ATOM 1810 O O . PRO A 1 225 ? 0.331 -30.047 -1.244 1 51.97 225 PRO A O 1
ATOM 1813 N N . MET B 1 1 ? 6.133 -10.531 11.445 1 69.25 1 MET B N 1
ATOM 1814 C CA . MET B 1 1 ? 6.258 -10.406 10 1 69.25 1 MET B CA 1
ATOM 1815 C C . MET B 1 1 ? 7.273 -11.406 9.453 1 69.25 1 MET B C 1
ATOM 1817 O O . MET B 1 1 ? 6.953 -12.203 8.57 1 69.25 1 MET B O 1
ATOM 1821 N N . VAL B 1 2 ? 8.344 -11.539 10.109 1 63.44 2 VAL B N 1
ATOM 1822 C CA . VAL B 1 2 ? 9.453 -12.344 9.609 1 63.44 2 VAL B CA 1
ATOM 1823 C C . VAL B 1 2 ? 9.094 -13.82 9.68 1 63.44 2 VAL B C 1
ATOM 1825 O O . VAL B 1 2 ? 9.336 -14.57 8.727 1 63.44 2 VAL B O 1
ATOM 1828 N N . LEU B 1 3 ? 8.391 -14.25 10.719 1 67.44 3 LEU B N 1
ATOM 1829 C CA . LEU B 1 3 ? 8.031 -15.648 10.891 1 67.44 3 LEU B CA 1
ATOM 1830 C C . LEU B 1 3 ? 7.035 -16.094 9.828 1 67.44 3 LEU B C 1
ATOM 1832 O O . LEU B 1 3 ? 7.125 -17.219 9.312 1 67.44 3 LEU B O 1
ATOM 1836 N N . ARG B 1 4 ? 6.203 -15.258 9.5 1 72.75 4 ARG B N 1
ATOM 1837 C CA . ARG B 1 4 ? 5.219 -15.57 8.469 1 72.75 4 ARG B CA 1
ATOM 1838 C C . ARG B 1 4 ? 5.879 -15.672 7.098 1 72.75 4 ARG B C 1
ATOM 1840 O O . ARG B 1 4 ? 5.504 -16.516 6.285 1 72.75 4 ARG B O 1
ATOM 1847 N N . ALA B 1 5 ? 6.805 -14.828 6.887 1 70.5 5 ALA B N 1
ATOM 1848 C CA . ALA B 1 5 ? 7.551 -14.891 5.633 1 70.5 5 ALA B CA 1
ATOM 1849 C C . ALA B 1 5 ? 8.273 -16.234 5.496 1 70.5 5 ALA B C 1
ATOM 1851 O O . ALA B 1 5 ? 8.195 -16.875 4.449 1 70.5 5 ALA B O 1
ATOM 1852 N N . PHE B 1 6 ? 8.844 -16.656 6.566 1 73.19 6 PHE B N 1
ATOM 1853 C CA . PHE B 1 6 ? 9.578 -17.922 6.543 1 73.19 6 PHE B CA 1
ATOM 1854 C C . PHE B 1 6 ? 8.633 -19.094 6.324 1 73.19 6 PHE B C 1
ATOM 1856 O O . PHE B 1 6 ? 8.953 -20.031 5.594 1 73.19 6 PHE B O 1
ATOM 1863 N N . TRP B 1 7 ? 7.535 -19.016 6.926 1 73.12 7 TRP B N 1
ATOM 1864 C CA . TRP B 1 7 ? 6.535 -20.062 6.734 1 73.12 7 TRP B CA 1
ATOM 1865 C C . TRP B 1 7 ? 6.109 -20.156 5.273 1 73.12 7 TRP B C 1
ATOM 1867 O O . TRP B 1 7 ? 6.027 -21.25 4.707 1 73.12 7 TRP B O 1
ATOM 1877 N N . ASN B 1 8 ? 5.902 -19.109 4.703 1 77.69 8 ASN B N 1
ATOM 1878 C CA . ASN B 1 8 ? 5.43 -19.094 3.322 1 77.69 8 ASN B CA 1
ATOM 1879 C C . ASN B 1 8 ? 6.535 -19.5 2.35 1 77.69 8 ASN B C 1
ATOM 1881 O O . ASN B 1 8 ? 6.27 -20.141 1.334 1 77.69 8 ASN B O 1
ATOM 1885 N N . ILE B 1 9 ? 7.684 -19.094 2.658 1 77.31 9 ILE B N 1
ATOM 1886 C CA . ILE B 1 9 ? 8.82 -19.562 1.877 1 77.31 9 ILE B CA 1
ATOM 1887 C C . ILE B 1 9 ? 8.93 -21.078 1.973 1 77.31 9 ILE B C 1
ATOM 1889 O O . ILE B 1 9 ? 9.031 -21.766 0.954 1 77.31 9 ILE B O 1
ATOM 1893 N N . GLY B 1 10 ? 8.859 -21.531 3.17 1 80.94 10 GLY B N 1
ATOM 1894 C CA . GLY B 1 10 ? 8.93 -22.969 3.367 1 80.94 10 GLY B CA 1
ATOM 1895 C C . GLY B 1 10 ? 7.824 -23.719 2.646 1 80.94 10 GLY B C 1
ATOM 1896 O O . GLY B 1 10 ? 8.086 -24.734 1.987 1 80.94 10 GLY B O 1
ATOM 1897 N N . ALA B 1 11 ? 6.629 -23.219 2.814 1 79.06 11 ALA B N 1
ATOM 1898 C CA . ALA B 1 11 ? 5.484 -23.844 2.141 1 79.06 11 ALA B CA 1
ATOM 1899 C C . ALA B 1 11 ? 5.672 -23.828 0.626 1 79.06 11 ALA B C 1
ATOM 1901 O O . ALA B 1 11 ? 5.305 -24.781 -0.056 1 79.06 11 ALA B O 1
ATOM 1902 N N . GLY B 1 12 ? 6.168 -22.797 0.145 1 80.44 12 GLY B N 1
ATOM 1903 C CA . GLY B 1 12 ? 6.449 -22.703 -1.279 1 80.44 12 GLY B CA 1
ATOM 1904 C C . GLY B 1 12 ? 7.488 -23.719 -1.741 1 80.44 12 GLY B C 1
ATOM 1905 O O . GLY B 1 12 ? 7.355 -24.297 -2.818 1 80.44 12 GLY B O 1
ATOM 1906 N N . LEU B 1 13 ? 8.43 -23.875 -0.953 1 82.69 13 LEU B N 1
ATOM 1907 C CA . LEU B 1 13 ? 9.469 -24.844 -1.278 1 82.69 13 LEU B CA 1
ATOM 1908 C C . LEU B 1 13 ? 8.914 -26.266 -1.302 1 82.69 13 LEU B C 1
ATOM 1910 O O . LEU B 1 13 ? 9.234 -27.047 -2.197 1 82.69 13 LEU B O 1
ATOM 1914 N N . VAL B 1 14 ? 8.164 -26.531 -0.352 1 80.88 14 VAL B N 1
ATOM 1915 C CA . VAL B 1 14 ? 7.535 -27.859 -0.293 1 80.88 14 VAL B CA 1
ATOM 1916 C C . VAL B 1 14 ? 6.633 -28.047 -1.508 1 80.88 14 VAL B C 1
ATOM 1918 O O . VAL B 1 14 ? 6.625 -29.125 -2.117 1 80.88 14 VAL B O 1
ATOM 1921 N N . TYR B 1 15 ? 5.879 -27.047 -1.798 1 82.19 15 TYR B N 1
ATOM 1922 C CA . TYR B 1 15 ? 5.031 -27.094 -2.984 1 82.19 15 TYR B CA 1
ATOM 1923 C C . TYR B 1 15 ? 5.844 -27.438 -4.223 1 82.19 15 TYR B C 1
ATOM 1925 O O . TYR B 1 15 ? 5.426 -28.281 -5.031 1 82.19 15 TYR B O 1
ATOM 1933 N N . ARG B 1 16 ? 6.891 -26.859 -4.398 1 80.5 16 ARG B N 1
ATOM 1934 C CA . ARG B 1 16 ? 7.758 -27.125 -5.543 1 80.5 16 ARG B CA 1
ATOM 1935 C C . ARG B 1 16 ? 8.242 -28.562 -5.551 1 80.5 16 ARG B C 1
ATOM 1937 O O . ARG B 1 16 ? 8.203 -29.234 -6.59 1 80.5 16 ARG B O 1
ATOM 1944 N N . LEU B 1 17 ? 8.664 -28.984 -4.445 1 79.5 17 LEU B N 1
ATOM 1945 C CA . LEU B 1 17 ? 9.219 -30.328 -4.332 1 79.5 17 LEU B CA 1
ATOM 1946 C C . LEU B 1 17 ? 8.172 -31.375 -4.68 1 79.5 17 LEU B C 1
ATOM 1948 O O . LEU B 1 17 ? 8.477 -32.375 -5.34 1 79.5 17 LEU B O 1
ATOM 1952 N N . VAL B 1 18 ? 6.992 -31.078 -4.285 1 78.19 18 VAL B N 1
ATOM 1953 C CA . VAL B 1 18 ? 5.922 -32.062 -4.449 1 78.19 18 VAL B CA 1
ATOM 1954 C C . VAL B 1 18 ? 5.406 -32.031 -5.887 1 78.19 18 VAL B C 1
ATOM 1956 O O . VAL B 1 18 ? 4.996 -33.062 -6.434 1 78.19 18 VAL B O 1
ATOM 1959 N N . ASN B 1 19 ? 5.438 -30.828 -6.453 1 76.25 19 ASN B N 1
ATOM 1960 C CA . ASN B 1 19 ? 4.781 -30.672 -7.746 1 76.25 19 ASN B CA 1
ATOM 1961 C C . ASN B 1 19 ? 5.797 -30.562 -8.883 1 76.25 19 ASN B C 1
ATOM 1963 O O . ASN B 1 19 ? 5.418 -30.359 -10.039 1 76.25 19 ASN B O 1
ATOM 1967 N N . MET B 1 20 ? 6.984 -30.578 -8.57 1 71.38 20 MET B N 1
ATOM 1968 C CA . MET B 1 20 ? 8.055 -30.359 -9.531 1 71.38 20 MET B CA 1
ATOM 1969 C C . MET B 1 20 ? 7.914 -31.297 -10.727 1 71.38 20 MET B C 1
ATOM 1971 O O . MET B 1 20 ? 8.172 -30.906 -11.867 1 71.38 20 MET B O 1
ATOM 1975 N N . ARG B 1 21 ? 7.406 -32.5 -10.492 1 68.56 21 ARG B N 1
ATOM 1976 C CA . ARG B 1 21 ? 7.32 -33.5 -11.562 1 68.56 21 ARG B CA 1
ATOM 1977 C C . ARG B 1 21 ? 6.043 -33.312 -12.383 1 68.56 21 ARG B C 1
ATOM 1979 O O . ARG B 1 21 ? 6 -33.656 -13.562 1 68.56 21 ARG B O 1
ATOM 1986 N N . SER B 1 22 ? 5.027 -32.688 -11.695 1 66.44 22 SER B N 1
ATOM 1987 C CA . SER B 1 22 ? 3.729 -32.562 -12.344 1 66.44 22 SER B CA 1
ATOM 1988 C C . SER B 1 22 ? 3.559 -31.188 -12.969 1 66.44 22 SER B C 1
ATOM 1990 O O . SER B 1 22 ? 2.615 -30.953 -13.727 1 66.44 22 SER B O 1
ATOM 1992 N N . MET B 1 23 ? 4.406 -30.312 -12.555 1 63.16 23 MET B N 1
ATOM 1993 C CA . MET B 1 23 ? 4.254 -28.953 -13.062 1 63.16 23 MET B CA 1
ATOM 1994 C C . MET B 1 23 ? 4.516 -28.906 -14.57 1 63.16 23 MET B C 1
ATOM 1996 O O . MET B 1 23 ? 5.488 -29.484 -15.055 1 63.16 23 MET B O 1
ATOM 2000 N N . GLY B 1 24 ? 3.408 -28.812 -15.383 1 60.16 24 GLY B N 1
ATOM 2001 C CA . GLY B 1 24 ? 3.516 -28.672 -16.828 1 60.16 24 GLY B CA 1
ATOM 2002 C C . GLY B 1 24 ? 4.605 -27.703 -17.25 1 60.16 24 GLY B C 1
ATOM 2003 O O . GLY B 1 24 ? 5.398 -27.266 -16.422 1 60.16 24 GLY B O 1
ATOM 2004 N N . LYS B 1 25 ? 4.57 -27.453 -18.609 1 66.75 25 LYS B N 1
ATOM 2005 C CA . LYS B 1 25 ? 5.5 -26.578 -19.328 1 66.75 25 LYS B CA 1
ATOM 2006 C C . LYS B 1 25 ? 5.227 -25.109 -19.016 1 66.75 25 LYS B C 1
ATOM 2008 O O . LYS B 1 25 ? 4.129 -24.609 -19.266 1 66.75 25 LYS B O 1
ATOM 2013 N N . GLY B 1 26 ? 5.379 -24.609 -17.828 1 78.06 26 GLY B N 1
ATOM 2014 C CA . GLY B 1 26 ? 5.215 -23.203 -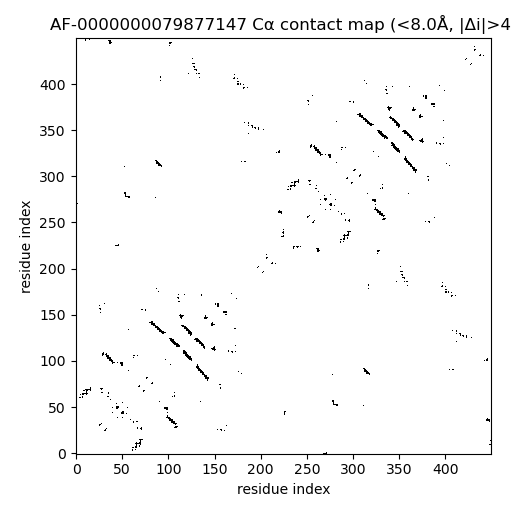17.531 1 78.06 26 GLY B CA 1
ATOM 2015 C C . GLY B 1 26 ? 5.77 -22.812 -16.172 1 78.06 26 GLY B C 1
ATOM 2016 O O . GLY B 1 26 ? 6.043 -23.672 -15.344 1 78.06 26 GLY B O 1
ATOM 2017 N N . VAL B 1 27 ? 5.957 -21.609 -16.203 1 82 27 VAL B N 1
ATOM 2018 C CA . VAL B 1 27 ? 6.48 -21.062 -14.953 1 82 27 VAL B CA 1
ATOM 2019 C C . VAL B 1 27 ? 5.336 -20.5 -14.109 1 82 27 VAL B C 1
ATOM 2021 O O . VAL B 1 27 ? 4.637 -19.578 -14.531 1 82 27 VAL B O 1
ATOM 2024 N N . LEU B 1 28 ? 5.082 -21.125 -12.93 1 84.5 28 LEU B N 1
ATOM 2025 C CA . LEU B 1 28 ? 4.047 -20.656 -12.016 1 84.5 28 LEU B CA 1
ATOM 2026 C C . LEU B 1 28 ? 4.164 -19.156 -11.773 1 84.5 28 LEU B C 1
ATOM 2028 O O . LEU B 1 28 ? 5.258 -18.656 -11.523 1 84.5 28 LEU B O 1
ATOM 2032 N N . GLY B 1 29 ? 2.986 -18.5 -11.828 1 89.12 29 GLY B N 1
ATOM 2033 C CA . GLY B 1 29 ? 2.963 -17.062 -11.617 1 89.12 29 GLY B CA 1
ATOM 2034 C C . GLY B 1 29 ? 3.281 -16.266 -12.875 1 89.12 29 GLY B C 1
ATOM 2035 O O . GLY B 1 29 ? 3.111 -15.047 -12.906 1 89.12 29 GLY B O 1
ATOM 2036 N N . VAL B 1 30 ? 3.838 -16.891 -13.883 1 89.06 30 VAL B N 1
ATOM 2037 C CA . VAL B 1 30 ? 4.168 -16.219 -15.133 1 89.06 30 VAL B CA 1
ATOM 2038 C C . VAL B 1 30 ? 3.277 -16.734 -16.266 1 89.06 30 VAL B C 1
ATOM 2040 O O . VAL B 1 30 ? 2.572 -15.969 -16.906 1 89.06 30 VAL B O 1
ATOM 2043 N N . SER B 1 31 ? 3.287 -18.031 -16.484 1 88.06 31 SER B N 1
ATOM 2044 C CA . SER B 1 31 ? 2.488 -18.656 -17.531 1 88.06 31 SER B CA 1
ATOM 2045 C C . SER B 1 31 ? 1.046 -18.859 -17.078 1 88.06 31 SER B C 1
ATOM 2047 O O . SER B 1 31 ? 0.143 -18.984 -17.922 1 88.06 31 SER B O 1
ATOM 2049 N N . TYR B 1 32 ? 0.88 -19.016 -15.82 1 87.75 32 TYR B N 1
ATOM 2050 C CA . TYR B 1 32 ? -0.426 -19.156 -15.18 1 87.75 32 TYR B CA 1
ATOM 2051 C C . TYR B 1 32 ? -0.395 -18.625 -13.75 1 87.75 32 TYR B C 1
ATOM 2053 O O . TYR B 1 32 ? 0.669 -18.547 -13.133 1 87.75 32 TYR B O 1
ATOM 2061 N N . PRO B 1 33 ? -1.506 -18.25 -13.211 1 92 33 PRO B N 1
ATOM 2062 C CA . PRO B 1 33 ? -1.535 -17.594 -11.898 1 92 33 PRO B CA 1
ATOM 2063 C C . PRO B 1 33 ? -1.161 -18.547 -10.758 1 92 33 PRO B C 1
ATOM 2065 O O . PRO B 1 33 ? -1.484 -19.734 -10.805 1 92 33 PRO B O 1
ATOM 2068 N N . SER B 1 34 ? -0.455 -18.016 -9.812 1 92.31 34 SER B N 1
ATOM 2069 C CA . SER B 1 34 ? -0.226 -18.688 -8.539 1 92.31 34 SER B CA 1
ATOM 2070 C C . SER B 1 34 ? -1.311 -18.344 -7.523 1 92.31 34 SER B C 1
ATOM 2072 O O . SER B 1 34 ? -1.606 -17.172 -7.301 1 92.31 34 SER B O 1
ATOM 2074 N N . VAL B 1 35 ? -1.888 -19.344 -6.84 1 92.12 35 VAL B N 1
ATOM 2075 C CA . VAL B 1 35 ? -2.965 -19.109 -5.883 1 92.12 35 VAL B CA 1
ATOM 2076 C C . VAL B 1 35 ? -2.436 -19.266 -4.457 1 92.12 35 VAL B C 1
ATOM 2078 O O . VAL B 1 35 ? -1.832 -20.297 -4.125 1 92.12 35 VAL B O 1
ATOM 2081 N N . TRP B 1 36 ? -2.553 -18.281 -3.703 1 92 36 TRP B N 1
ATOM 2082 C CA . TRP B 1 36 ? -2.182 -18.281 -2.293 1 92 36 TRP B CA 1
ATOM 2083 C C . TRP B 1 36 ? -3.404 -18.062 -1.409 1 92 36 TRP B C 1
ATOM 2085 O O . TRP B 1 36 ? -4.223 -17.172 -1.678 1 92 36 TRP B O 1
ATOM 2095 N N . LYS B 1 37 ? -3.527 -18.875 -0.413 1 89 37 LYS B N 1
ATOM 2096 C CA . LYS B 1 37 ? -4.684 -18.812 0.476 1 89 37 LYS B CA 1
ATOM 2097 C C . LYS B 1 37 ? -4.312 -18.188 1.813 1 89 37 LYS B C 1
ATOM 2099 O O . LYS B 1 37 ? -3.25 -18.469 2.369 1 89 37 LYS B O 1
ATOM 2104 N N . GLY B 1 38 ? -5.164 -17.344 2.193 1 84.06 38 GLY B N 1
ATOM 2105 C CA . GLY B 1 38 ? -4.914 -16.672 3.461 1 84.06 38 GLY B CA 1
ATOM 2106 C C . GLY B 1 38 ? -6.164 -16.516 4.305 1 84.06 38 GLY B C 1
ATOM 2107 O O . GLY B 1 38 ? -7.277 -16.719 3.82 1 84.06 38 GLY B O 1
ATOM 2108 N N . ARG B 1 39 ? -5.824 -16.312 5.641 1 79.44 39 ARG B N 1
ATOM 2109 C CA . ARG B 1 39 ? -6.875 -15.992 6.602 1 79.44 39 ARG B CA 1
ATOM 2110 C C . ARG B 1 39 ? -6.43 -14.883 7.547 1 79.44 39 ARG B C 1
ATOM 2112 O O . ARG B 1 39 ? -5.309 -14.906 8.062 1 79.44 39 ARG B O 1
ATOM 2119 N N . THR B 1 40 ? -7.156 -13.852 7.504 1 67.06 40 THR B N 1
ATOM 2120 C CA . THR B 1 40 ? -6.797 -12.688 8.32 1 67.06 40 THR B CA 1
ATOM 2121 C C . THR B 1 40 ? -7.031 -12.977 9.797 1 67.06 40 THR B C 1
ATOM 2123 O O . THR B 1 40 ? -8.07 -13.531 10.172 1 67.06 40 THR B O 1
ATOM 2126 N N . GLY B 1 41 ? -5.98 -12.844 10.555 1 64.44 41 GLY B N 1
ATOM 2127 C CA . GLY B 1 41 ? -6.117 -12.938 12 1 64.44 41 GLY B CA 1
ATOM 2128 C C . GLY B 1 41 ? -6.598 -11.648 12.641 1 64.44 41 GLY B C 1
ATOM 2129 O O . GLY B 1 41 ? -6.758 -10.633 11.953 1 64.44 41 GLY B O 1
ATOM 2130 N N . LEU B 1 42 ? -6.82 -11.742 13.852 1 61.75 42 LEU B N 1
ATOM 2131 C CA . LEU B 1 42 ? -7.301 -10.594 14.609 1 61.75 42 LEU B CA 1
ATOM 2132 C C . LEU B 1 42 ? -6.273 -9.461 14.594 1 61.75 42 LEU B C 1
ATOM 2134 O O . LEU B 1 42 ? -6.641 -8.281 14.57 1 61.75 42 LEU B O 1
ATOM 2138 N N . LEU B 1 43 ? -5.023 -9.836 14.477 1 54.91 43 LEU B N 1
ATOM 2139 C CA . LEU B 1 43 ? -3.971 -8.828 14.578 1 54.91 43 LEU B CA 1
ATOM 2140 C C . LEU B 1 43 ? -3.846 -8.047 13.273 1 54.91 43 LEU B C 1
ATOM 2142 O O . LEU B 1 43 ? -3.225 -6.98 13.242 1 54.91 43 LEU B O 1
ATOM 2146 N N . ASP B 1 44 ? -4.547 -8.555 12.328 1 61.72 44 ASP B N 1
ATOM 2147 C CA . ASP B 1 44 ? -4.469 -7.91 11.023 1 61.72 44 ASP B CA 1
ATOM 2148 C C . ASP B 1 44 ? -5.621 -6.93 10.82 1 61.72 44 ASP B C 1
ATOM 2150 O O . ASP B 1 44 ? -5.73 -6.297 9.766 1 61.72 44 ASP B O 1
ATOM 2154 N N . CYS B 1 45 ? -6.418 -6.852 11.836 1 55.75 45 CYS B N 1
ATOM 2155 C CA . CYS B 1 45 ? -7.641 -6.07 11.688 1 55.75 45 CYS B CA 1
ATOM 2156 C C . CYS B 1 45 ? -7.457 -4.66 12.242 1 55.75 45 CYS B C 1
ATOM 2158 O O . CYS B 1 45 ? -6.578 -4.426 13.078 1 55.75 45 CYS B O 1
ATOM 2160 N N . ASP B 1 46 ? -8.148 -3.727 11.609 1 58.38 46 ASP B N 1
ATOM 2161 C CA . ASP B 1 46 ? -8.094 -2.342 12.07 1 58.38 46 ASP B CA 1
ATOM 2162 C C . ASP B 1 46 ? -9.242 -2.045 13.039 1 58.38 46 ASP B C 1
ATOM 2164 O O . ASP B 1 46 ? -9.906 -2.965 13.523 1 58.38 46 ASP B O 1
ATOM 2168 N N . VAL B 1 47 ? -9.25 -0.757 13.414 1 52.22 47 VAL B N 1
ATOM 2169 C CA . VAL B 1 47 ? -10.242 -0.295 14.383 1 52.22 47 VAL B CA 1
ATOM 2170 C C . VAL B 1 47 ? -11.648 -0.563 13.852 1 52.22 47 VAL B C 1
ATOM 2172 O O . VAL B 1 47 ? -12.602 -0.671 14.625 1 52.22 47 VAL B O 1
ATOM 2175 N N . ASN B 1 48 ? -11.742 -0.603 12.539 1 55.19 48 ASN B N 1
ATOM 2176 C CA . ASN B 1 48 ? -13.047 -0.86 11.93 1 55.19 48 ASN B CA 1
ATOM 2177 C C . ASN B 1 48 ? -13.344 -2.355 11.852 1 55.19 48 ASN B C 1
ATOM 2179 O O . ASN B 1 48 ? -14.344 -2.764 11.258 1 55.19 48 ASN B O 1
ATOM 2183 N N . LEU B 1 49 ? -12.539 -3.201 12.453 1 55.47 49 LEU B N 1
ATOM 2184 C CA . LEU B 1 49 ? -12.695 -4.652 12.516 1 55.47 49 LEU B CA 1
ATOM 2185 C C . LEU B 1 49 ? -12.625 -5.266 11.117 1 55.47 49 LEU B C 1
ATOM 2187 O O . LEU B 1 49 ? -13.469 -6.094 10.758 1 55.47 49 LEU B O 1
ATOM 2191 N N . HIS B 1 50 ? -11.992 -4.578 10.195 1 68.75 50 HIS B N 1
ATOM 2192 C CA . HIS B 1 50 ? -11.672 -5.117 8.875 1 68.75 50 HIS B CA 1
ATOM 2193 C C . HIS B 1 50 ? -10.164 -5.227 8.68 1 68.75 50 HIS B C 1
ATOM 2195 O O . HIS B 1 50 ? -9.391 -4.648 9.445 1 68.75 50 HIS B O 1
ATOM 2201 N N . LEU B 1 51 ? -9.883 -6.16 7.77 1 71.44 51 LEU B N 1
ATOM 2202 C CA . LEU B 1 51 ? -8.469 -6.23 7.422 1 71.44 51 LEU B CA 1
ATOM 2203 C C . LEU B 1 51 ? -7.906 -4.84 7.148 1 71.44 51 LEU B C 1
ATOM 2205 O O . LEU B 1 51 ? -8.453 -4.094 6.336 1 71.44 51 LEU B O 1
ATOM 2209 N N . ASN B 1 52 ? -6.918 -4.559 7.902 1 80 52 ASN B N 1
ATOM 2210 C CA . ASN B 1 52 ? -6.277 -3.256 7.742 1 80 52 ASN B CA 1
ATOM 2211 C C . ASN B 1 52 ? -5.719 -3.076 6.336 1 80 52 ASN B C 1
ATOM 2213 O O . ASN B 1 52 ? -5.223 -4.031 5.734 1 80 52 ASN B O 1
ATOM 2217 N N . ASN B 1 53 ? -5.77 -1.849 5.832 1 87.69 53 ASN B N 1
ATOM 2218 C CA . ASN B 1 53 ? -5.348 -1.56 4.469 1 87.69 53 ASN B CA 1
ATOM 2219 C C . ASN B 1 53 ? -3.904 -1.984 4.227 1 87.69 53 ASN B C 1
ATOM 2221 O O . ASN B 1 53 ? -3.574 -2.498 3.154 1 87.69 53 ASN B O 1
ATOM 2225 N N . ALA B 1 54 ? -3.086 -1.836 5.219 1 89 54 ALA B N 1
ATOM 2226 C CA . ALA B 1 54 ? -1.68 -2.203 5.078 1 89 54 ALA B CA 1
ATOM 2227 C C . ALA B 1 54 ? -1.51 -3.719 5.027 1 89 54 ALA B C 1
ATOM 2229 O O . ALA B 1 54 ? -0.58 -4.227 4.395 1 89 54 ALA B O 1
ATOM 2230 N N . SER B 1 55 ? -2.389 -4.402 5.652 1 88.5 55 SER B N 1
ATOM 2231 C CA . SER B 1 55 ? -2.301 -5.859 5.711 1 88.5 55 SER B CA 1
ATOM 2232 C C . SER B 1 55 ? -2.527 -6.48 4.336 1 88.5 55 SER B C 1
ATOM 2234 O O . SER B 1 55 ? -2.045 -7.582 4.062 1 88.5 55 SER B O 1
ATOM 2236 N N . TYR B 1 56 ? -3.277 -5.816 3.504 1 92.81 56 TYR B N 1
ATOM 2237 C CA . TYR B 1 56 ? -3.412 -6.297 2.133 1 92.81 56 TYR B CA 1
ATOM 2238 C C . TYR B 1 56 ? -2.055 -6.367 1.443 1 92.81 56 TYR B C 1
ATOM 2240 O O . TYR B 1 56 ? -1.735 -7.359 0.788 1 92.81 56 TYR B O 1
ATOM 2248 N N . LEU B 1 57 ? -1.24 -5.336 1.625 1 93.62 57 LEU B N 1
ATOM 2249 C CA . LEU B 1 57 ? 0.083 -5.336 1.011 1 93.62 57 LEU B CA 1
ATOM 2250 C C . LEU B 1 57 ? 0.974 -6.402 1.634 1 93.62 57 LEU B C 1
ATOM 2252 O O . LEU B 1 57 ? 1.789 -7.02 0.943 1 93.62 57 LEU B O 1
ATOM 2256 N N . TYR B 1 58 ? 0.808 -6.531 2.887 1 89.56 58 TYR B N 1
ATOM 2257 C CA . TYR B 1 58 ? 1.585 -7.578 3.541 1 89.56 58 TYR B CA 1
ATOM 2258 C C . TYR B 1 58 ? 1.209 -8.953 3 1 89.56 58 TYR B C 1
ATOM 2260 O O . TYR B 1 58 ? 2.082 -9.789 2.738 1 89.56 58 TYR B O 1
ATOM 2268 N N . SER B 1 59 ? -0.044 -9.18 2.865 1 90.56 59 SER B N 1
ATOM 2269 C CA . SER B 1 59 ? -0.506 -10.445 2.297 1 90.56 59 SER B CA 1
ATOM 2270 C C . SER B 1 59 ? 0.016 -10.633 0.877 1 90.56 59 SER B C 1
ATOM 2272 O O . SER B 1 59 ? 0.372 -11.75 0.487 1 90.56 59 SER B O 1
ATOM 2274 N N . MET B 1 60 ? 0.004 -9.578 0.121 1 94.06 60 MET B N 1
ATOM 2275 C CA . MET B 1 60 ? 0.595 -9.648 -1.212 1 94.06 60 MET B CA 1
ATOM 2276 C C . MET B 1 60 ? 2.045 -10.109 -1.141 1 94.06 60 MET B C 1
ATOM 2278 O O . MET B 1 60 ? 2.492 -10.898 -1.981 1 94.06 60 MET B O 1
ATOM 2282 N N . GLU B 1 61 ? 2.725 -9.578 -0.208 1 90.69 61 GLU B N 1
ATOM 2283 C CA . GLU B 1 61 ? 4.125 -9.953 -0.032 1 90.69 61 GLU B CA 1
ATOM 2284 C C . GLU B 1 61 ? 4.262 -11.43 0.305 1 90.69 61 GLU B C 1
ATOM 2286 O O . GLU B 1 61 ? 5.125 -12.125 -0.246 1 90.69 61 GLU B O 1
ATOM 2291 N N . LEU B 1 62 ? 3.457 -11.875 1.234 1 88.38 62 LEU B N 1
ATOM 2292 C CA . LEU B 1 62 ? 3.48 -13.289 1.59 1 88.38 62 LEU B CA 1
ATOM 2293 C C . LEU B 1 62 ? 3.188 -14.156 0.372 1 88.38 62 LEU B C 1
ATOM 2295 O O . LEU B 1 62 ? 3.846 -15.18 0.161 1 88.38 62 LEU B O 1
ATOM 2299 N N . ALA B 1 63 ? 2.213 -13.727 -0.382 1 91.81 63 ALA B N 1
ATOM 2300 C CA . ALA B 1 63 ? 1.879 -14.445 -1.608 1 91.81 63 ALA B CA 1
ATOM 2301 C C . ALA B 1 63 ? 3.062 -14.469 -2.57 1 91.81 63 ALA B C 1
ATOM 2303 O O . ALA B 1 63 ? 3.334 -15.492 -3.207 1 91.81 63 ALA B O 1
ATOM 2304 N N . ARG B 1 64 ? 3.748 -13.398 -2.666 1 92.38 64 ARG B N 1
ATOM 2305 C CA . ARG B 1 64 ? 4.898 -13.32 -3.559 1 92.38 64 ARG B CA 1
ATOM 2306 C C . ARG B 1 64 ? 6.027 -14.227 -3.076 1 92.38 64 ARG B C 1
ATOM 2308 O O . ARG B 1 64 ? 6.73 -14.836 -3.887 1 92.38 64 ARG B O 1
ATOM 2315 N N . TRP B 1 65 ? 6.195 -14.242 -1.753 1 88.19 65 TRP B N 1
ATOM 2316 C CA . TRP B 1 65 ? 7.207 -15.141 -1.213 1 88.19 65 TRP B CA 1
ATOM 2317 C C . TRP B 1 65 ? 6.883 -16.594 -1.553 1 88.19 65 TRP B C 1
ATOM 2319 O O . TRP B 1 65 ? 7.766 -17.359 -1.953 1 88.19 65 TRP B O 1
ATOM 2329 N N . HIS B 1 66 ? 5.691 -16.953 -1.384 1 87.38 66 HIS B N 1
ATOM 2330 C CA . HIS B 1 66 ? 5.258 -18.312 -1.732 1 87.38 66 HIS B CA 1
ATOM 2331 C C . HIS B 1 66 ? 5.469 -18.594 -3.217 1 87.38 66 HIS B C 1
ATOM 2333 O O . HIS B 1 66 ? 6.008 -19.641 -3.584 1 87.38 66 HIS B O 1
ATOM 2339 N N . PHE B 1 67 ? 5.066 -17.641 -3.994 1 89.69 67 PHE B N 1
ATOM 2340 C CA . PHE B 1 67 ? 5.156 -17.734 -5.445 1 89.69 67 PHE B CA 1
ATOM 2341 C C . PHE B 1 67 ? 6.605 -17.906 -5.891 1 89.69 67 PHE B C 1
ATOM 2343 O O . PHE B 1 67 ? 6.918 -18.797 -6.684 1 89.69 67 PHE B O 1
ATOM 2350 N N . THR B 1 68 ? 7.477 -17.109 -5.395 1 89.38 68 THR B N 1
ATOM 2351 C CA . THR B 1 68 ? 8.875 -17.141 -5.816 1 89.38 68 THR B CA 1
ATOM 2352 C C . THR B 1 68 ? 9.555 -18.406 -5.332 1 89.38 68 THR B C 1
ATOM 2354 O O . THR B 1 68 ? 10.422 -18.953 -6.02 1 89.38 68 THR B O 1
ATOM 2357 N N . ALA B 1 69 ? 9.172 -18.844 -4.188 1 87.25 69 ALA B N 1
ATOM 2358 C CA . ALA B 1 69 ? 9.727 -20.094 -3.68 1 87.25 69 ALA B CA 1
ATOM 2359 C C . ALA B 1 69 ? 9.234 -21.281 -4.504 1 87.25 69 ALA B C 1
ATOM 2361 O O . ALA B 1 69 ? 10.023 -22.156 -4.871 1 87.25 69 ALA B O 1
ATOM 2362 N N . ALA B 1 70 ? 8.008 -21.281 -4.812 1 86.75 70 ALA B N 1
ATOM 2363 C CA . ALA B 1 70 ? 7.371 -22.391 -5.508 1 86.75 70 ALA B CA 1
ATOM 2364 C C . ALA B 1 70 ? 7.887 -22.516 -6.938 1 86.75 70 ALA B C 1
ATOM 2366 O O . ALA B 1 70 ? 8.016 -23.625 -7.465 1 86.75 70 ALA B O 1
ATOM 2367 N N . ASN B 1 71 ? 8.164 -21.422 -7.602 1 88.19 71 ASN B N 1
ATOM 2368 C CA . ASN B 1 71 ? 8.539 -21.5 -9.008 1 88.19 71 ASN B CA 1
ATOM 2369 C C . ASN B 1 71 ? 10.055 -21.562 -9.18 1 88.19 71 ASN B C 1
ATOM 2371 O O . ASN B 1 71 ? 10.555 -21.672 -10.305 1 88.19 71 ASN B O 1
ATOM 2375 N N . GLY B 1 72 ? 10.82 -21.375 -8.07 1 87.12 72 GLY B N 1
ATOM 2376 C CA . GLY B 1 72 ? 12.266 -21.547 -8.133 1 87.12 72 GLY B CA 1
ATOM 2377 C C . GLY B 1 72 ? 13.023 -20.25 -8.258 1 87.12 72 GLY B C 1
ATOM 2378 O O . GLY B 1 72 ? 14.258 -20.234 -8.188 1 87.12 72 GLY B O 1
ATOM 2379 N N . VAL B 1 73 ? 12.328 -19.203 -8.453 1 87.25 73 VAL B N 1
ATOM 2380 C CA . VAL B 1 73 ? 12.969 -17.891 -8.594 1 87.25 73 VAL B CA 1
ATOM 2381 C C . VAL B 1 73 ? 13.758 -17.578 -7.324 1 87.25 73 VAL B C 1
ATOM 2383 O O . VAL B 1 73 ? 14.883 -17.062 -7.398 1 87.25 73 VAL B O 1
ATOM 2386 N N . LEU B 1 74 ? 13.18 -17.891 -6.262 1 86.06 74 LEU B N 1
ATOM 2387 C CA . LEU B 1 74 ? 13.836 -17.578 -4.992 1 86.06 74 LEU B CA 1
ATOM 2388 C C . LEU B 1 74 ? 15.164 -18.328 -4.879 1 86.06 74 LEU B C 1
ATOM 2390 O O . LEU B 1 74 ? 16.172 -17.75 -4.453 1 86.06 74 LEU B O 1
ATOM 2394 N N . TRP B 1 75 ? 15.18 -19.516 -5.25 1 85.31 75 TRP B N 1
ATOM 2395 C CA . TRP B 1 75 ? 16.406 -20.312 -5.191 1 85.31 75 TRP B CA 1
ATOM 2396 C C . TRP B 1 75 ? 17.484 -19.719 -6.082 1 85.31 75 TRP B C 1
ATOM 2398 O O . TRP B 1 75 ? 18.641 -19.594 -5.664 1 85.31 75 TRP B O 1
ATOM 2408 N N . GLN B 1 76 ? 17.109 -19.438 -7.191 1 87.19 76 GLN B N 1
ATOM 2409 C CA . GLN B 1 76 ? 18.062 -18.844 -8.117 1 87.19 76 GLN B CA 1
ATOM 2410 C C . GLN B 1 76 ? 18.578 -17.5 -7.594 1 87.19 76 GLN B C 1
ATOM 2412 O O . GLN B 1 76 ? 19.75 -17.172 -7.77 1 87.19 76 GLN B O 1
ATOM 2417 N N . ALA B 1 77 ? 17.719 -16.781 -6.992 1 87 77 ALA B N 1
ATOM 2418 C CA . ALA B 1 77 ? 18.109 -15.492 -6.422 1 87 77 ALA B CA 1
ATOM 2419 C C . ALA B 1 77 ? 19.125 -15.68 -5.297 1 87 77 ALA B C 1
ATOM 2421 O O . ALA B 1 77 ? 20.141 -14.984 -5.246 1 87 77 ALA B O 1
ATOM 2422 N N . ILE B 1 78 ? 18.875 -16.594 -4.453 1 85.12 78 ILE B N 1
ATOM 2423 C CA . ILE B 1 78 ? 19.766 -16.859 -3.326 1 85.12 78 ILE B CA 1
ATOM 2424 C C . ILE B 1 78 ? 21.109 -17.375 -3.838 1 85.12 78 ILE B C 1
ATOM 2426 O O . ILE B 1 78 ? 22.156 -16.875 -3.449 1 85.12 78 ILE B O 1
ATOM 2430 N N . LYS B 1 79 ? 21.062 -18.344 -4.688 1 89.56 79 LYS B N 1
ATOM 2431 C CA . LYS B 1 79 ? 22.25 -18.953 -5.258 1 89.56 79 LYS B CA 1
ATOM 2432 C C . LYS B 1 79 ? 23.156 -17.922 -5.898 1 89.56 79 LYS B C 1
ATOM 2434 O O . LYS B 1 79 ? 24.391 -18.016 -5.816 1 89.56 79 LYS B O 1
ATOM 2439 N N . ASN B 1 80 ? 22.578 -16.953 -6.445 1 92.31 80 ASN B N 1
ATOM 2440 C CA . ASN B 1 80 ? 23.359 -15.977 -7.211 1 92.31 80 ASN B CA 1
ATOM 2441 C C . ASN B 1 80 ? 23.469 -14.656 -6.465 1 92.31 80 ASN B C 1
ATOM 2443 O O . ASN B 1 80 ? 23.844 -13.641 -7.055 1 92.31 80 ASN B O 1
ATOM 2447 N N . ARG B 1 81 ? 23.047 -14.602 -5.23 1 90.94 81 ARG B N 1
ATOM 2448 C CA . ARG B 1 81 ? 23.141 -13.43 -4.363 1 90.94 81 ARG B CA 1
ATOM 2449 C C . ARG B 1 81 ? 22.406 -12.242 -4.961 1 90.94 81 ARG B C 1
ATOM 2451 O O . ARG B 1 81 ? 22.953 -11.141 -5.055 1 90.94 81 ARG B O 1
ATOM 2458 N N . ARG B 1 82 ? 21.234 -12.516 -5.379 1 90.69 82 ARG B N 1
ATOM 2459 C CA . ARG B 1 82 ? 20.359 -11.5 -5.945 1 90.69 82 ARG B CA 1
ATOM 2460 C C . ARG B 1 82 ? 19.297 -11.07 -4.938 1 90.69 82 ARG B C 1
ATOM 2462 O O . ARG B 1 82 ? 19.016 -11.781 -3.971 1 90.69 82 ARG B O 1
ATOM 2469 N N . MET B 1 83 ? 18.859 -9.867 -5.16 1 87.31 83 MET B N 1
ATOM 2470 C CA . MET B 1 83 ? 17.812 -9.352 -4.281 1 87.31 83 MET B CA 1
ATOM 2471 C C . MET B 1 83 ? 16.609 -8.883 -5.094 1 87.31 83 MET B C 1
ATOM 2473 O O . MET B 1 83 ? 16.75 -8.445 -6.234 1 87.31 83 MET B O 1
ATOM 2477 N N . VAL B 1 84 ? 15.477 -9.062 -4.5 1 86.62 84 VAL B N 1
ATOM 2478 C CA . VAL B 1 84 ? 14.25 -8.586 -5.113 1 86.62 84 VAL B CA 1
ATOM 2479 C C . VAL B 1 84 ? 13.836 -7.262 -4.469 1 86.62 84 VAL B C 1
ATOM 2481 O O . VAL B 1 84 ? 13.797 -7.148 -3.242 1 86.62 84 VAL B O 1
ATOM 2484 N N . LEU B 1 85 ? 13.562 -6.281 -5.25 1 90.06 85 LEU B N 1
ATOM 2485 C CA . LEU B 1 85 ? 13.141 -4.973 -4.762 1 90.06 85 LEU B CA 1
ATOM 2486 C C . LEU B 1 85 ? 11.797 -4.57 -5.359 1 90.06 85 LEU B C 1
ATOM 2488 O O . LEU B 1 85 ? 11.469 -4.969 -6.48 1 90.06 85 LEU B O 1
ATOM 2492 N N . VAL B 1 86 ? 11.039 -3.92 -4.559 1 94.75 86 VAL B N 1
ATOM 2493 C CA . VAL B 1 86 ? 9.773 -3.346 -5.016 1 94.75 86 VAL B CA 1
ATOM 2494 C C . VAL B 1 86 ? 9.938 -1.843 -5.227 1 94.75 86 VAL B C 1
ATOM 2496 O O . VAL B 1 86 ? 10.383 -1.128 -4.328 1 94.75 86 VAL B O 1
ATOM 2499 N N . GLY B 1 87 ? 9.586 -1.343 -6.352 1 96.62 87 GLY B N 1
ATOM 2500 C CA . GLY B 1 87 ? 9.719 0.07 -6.668 1 96.62 87 GLY B CA 1
ATOM 2501 C C . GLY B 1 87 ? 8.477 0.879 -6.344 1 96.62 87 GLY B C 1
ATOM 2502 O O . GLY B 1 87 ? 8.578 2.049 -5.965 1 96.62 87 GLY B O 1
ATOM 2503 N N . SER B 1 88 ? 7.344 0.335 -6.578 1 98.25 88 SER B N 1
ATOM 2504 C CA . SER B 1 88 ? 6.059 0.981 -6.324 1 98.25 88 SER B CA 1
ATOM 2505 C C . SER B 1 88 ? 4.926 -0.039 -6.281 1 98.25 88 SER B C 1
ATOM 2507 O O . SER B 1 88 ? 5.07 -1.156 -6.785 1 98.25 88 SER B O 1
ATOM 2509 N N . GLN B 1 89 ? 3.877 0.313 -5.656 1 98.19 89 GLN B N 1
ATOM 2510 C CA . GLN B 1 89 ? 2.703 -0.542 -5.508 1 98.19 89 GLN B CA 1
ATOM 2511 C C . GLN B 1 89 ? 1.421 0.283 -5.48 1 98.19 89 GLN B C 1
ATOM 2513 O O . GLN B 1 89 ? 1.434 1.446 -5.074 1 98.19 89 GLN B O 1
ATOM 2518 N N . ALA B 1 90 ? 0.396 -0.309 -5.906 1 98.56 90 ALA B N 1
ATOM 2519 C CA . ALA B 1 90 ? -0.939 0.277 -5.816 1 98.56 90 ALA B CA 1
ATOM 2520 C C . ALA B 1 90 ? -1.984 -0.785 -5.488 1 98.56 90 ALA B C 1
ATOM 2522 O O . ALA B 1 90 ? -1.827 -1.953 -5.848 1 98.56 90 ALA B O 1
ATOM 2523 N N . VAL B 1 91 ? -3.01 -0.408 -4.812 1 98.5 91 VAL B N 1
ATOM 2524 C CA . VAL B 1 91 ? -4.059 -1.344 -4.422 1 98.5 91 VAL B CA 1
ATOM 2525 C C . VAL B 1 91 ? -5.41 -0.632 -4.422 1 98.5 91 VAL B C 1
ATOM 2527 O O . VAL B 1 91 ? -5.512 0.519 -3.992 1 98.5 91 VAL B O 1
ATOM 2530 N N . ARG B 1 92 ? -6.344 -1.238 -4.941 1 98.56 92 ARG B N 1
ATOM 2531 C CA . ARG B 1 92 ? -7.73 -0.796 -4.902 1 98.56 92 ARG B CA 1
ATOM 2532 C C . ARG B 1 92 ? -8.586 -1.761 -4.09 1 98.56 92 ARG B C 1
ATOM 2534 O O . ARG B 1 92 ? -8.508 -2.977 -4.27 1 98.56 92 ARG B O 1
ATOM 2541 N N . TYR B 1 93 ? -9.375 -1.188 -3.244 1 97 93 TYR B N 1
ATOM 2542 C CA . TYR B 1 93 ? -10.25 -1.989 -2.398 1 97 93 TYR B CA 1
ATOM 2543 C C . TYR B 1 93 ? -11.688 -1.922 -2.887 1 97 93 TYR B C 1
ATOM 2545 O O . TYR B 1 93 ? -12.164 -0.859 -3.295 1 97 93 TYR B O 1
ATOM 2553 N N . ARG B 1 94 ? -12.32 -3.051 -2.857 1 95.62 94 ARG B N 1
ATOM 2554 C CA . ARG B 1 94 ? -13.719 -3.076 -3.283 1 95.62 94 ARG B CA 1
ATOM 2555 C C . ARG B 1 94 ? -14.633 -3.51 -2.141 1 95.62 94 ARG B C 1
ATOM 2557 O O . ARG B 1 94 ? -15.602 -2.822 -1.821 1 95.62 94 ARG B O 1
ATOM 2564 N N . HIS B 1 95 ? -14.344 -4.699 -1.603 1 93.12 95 HIS B N 1
ATOM 2565 C CA . HIS B 1 95 ? -15.078 -5.191 -0.439 1 93.12 95 HIS B CA 1
ATOM 2566 C C . HIS B 1 95 ? -14.133 -5.512 0.711 1 93.12 95 HIS B C 1
ATOM 2568 O O . HIS B 1 95 ? -13.039 -6.051 0.493 1 93.12 95 HIS B O 1
ATOM 2574 N N . ALA B 1 96 ? -14.594 -5.18 1.902 1 89.31 96 ALA B N 1
ATOM 2575 C CA . ALA B 1 96 ? -13.781 -5.488 3.078 1 89.31 96 ALA B CA 1
ATOM 2576 C C . ALA B 1 96 ? -13.758 -6.992 3.35 1 89.31 96 ALA B C 1
ATOM 2578 O O . ALA B 1 96 ? -14.766 -7.68 3.156 1 89.31 96 ALA B O 1
ATOM 2579 N N . ILE B 1 97 ? -12.602 -7.445 3.758 1 88.25 97 ILE B N 1
ATOM 2580 C CA . ILE B 1 97 ? -12.5 -8.828 4.199 1 88.25 97 ILE B CA 1
ATOM 2581 C C . ILE B 1 97 ? -12.789 -8.922 5.695 1 88.25 97 ILE B C 1
ATOM 2583 O O . ILE B 1 97 ? -12.078 -8.328 6.508 1 88.25 97 ILE B O 1
ATOM 2587 N N . PRO B 1 98 ? -13.828 -9.641 6.035 1 82.88 98 PRO B N 1
ATOM 2588 C CA . PRO B 1 98 ? -14.141 -9.758 7.461 1 82.88 98 PRO B CA 1
ATOM 2589 C C . PRO B 1 98 ? -13.062 -10.508 8.242 1 82.88 98 PRO B C 1
ATOM 2591 O O . PRO B 1 98 ? -12.273 -11.242 7.652 1 82.88 98 PRO B O 1
ATOM 2594 N N . PRO B 1 99 ? -13.133 -10.273 9.508 1 77.19 99 PRO B N 1
ATOM 2595 C CA . PRO B 1 99 ? -12.172 -11.023 10.328 1 77.19 99 PRO B CA 1
ATOM 2596 C C . PRO B 1 99 ? -12.32 -12.539 10.18 1 77.19 99 PRO B C 1
ATOM 2598 O O . PRO B 1 99 ? -13.445 -13.039 10.078 1 77.19 99 PRO B O 1
ATOM 2601 N N . PHE B 1 100 ? -11.219 -13.242 10.047 1 78.31 100 PHE B N 1
ATOM 2602 C CA . PHE B 1 100 ? -11.117 -14.695 10.016 1 78.31 100 PHE B CA 1
ATOM 2603 C C . PHE B 1 100 ? -11.742 -15.258 8.742 1 78.31 100 PHE B C 1
ATOM 2605 O O . PHE B 1 100 ? -12 -16.453 8.648 1 78.31 100 PHE B O 1
ATOM 2612 N N . HIS B 1 101 ? -12.062 -14.367 7.906 1 83.44 101 HIS B N 1
ATOM 2613 C CA . HIS B 1 101 ? -12.609 -14.82 6.633 1 83.44 101 HIS B CA 1
ATOM 2614 C C . HIS B 1 101 ? -11.508 -15.281 5.688 1 83.44 101 HIS B C 1
ATOM 2616 O O . HIS B 1 101 ? -10.469 -14.625 5.574 1 83.44 101 HIS B O 1
ATOM 2622 N N . ALA B 1 102 ? -11.766 -16.422 5.102 1 85.06 102 ALA B N 1
ATOM 2623 C CA . ALA B 1 102 ? -10.797 -16.969 4.148 1 85.06 102 ALA B CA 1
ATOM 2624 C C . ALA B 1 102 ? -10.852 -16.203 2.822 1 85.06 102 ALA B C 1
ATOM 2626 O O . ALA B 1 102 ? -11.922 -15.773 2.395 1 85.06 102 ALA B O 1
ATOM 2627 N N . TYR B 1 103 ? -9.688 -16.031 2.242 1 90.5 103 TYR B N 1
ATOM 2628 C CA . TYR B 1 103 ? -9.586 -15.422 0.918 1 90.5 103 TYR B CA 1
ATOM 2629 C C . TYR B 1 103 ? -8.422 -16.016 0.135 1 90.5 103 TYR B C 1
ATOM 2631 O O . TYR B 1 103 ? -7.562 -16.703 0.704 1 90.5 103 TYR B O 1
ATOM 2639 N N . GLU B 1 104 ? -8.484 -15.852 -1.128 1 93.44 104 GLU B N 1
ATOM 2640 C CA . GLU B 1 104 ? -7.391 -16.266 -2.008 1 93.44 104 GLU B CA 1
ATOM 2641 C C . GLU B 1 104 ? -6.797 -15.07 -2.746 1 93.44 104 GLU B C 1
ATOM 2643 O O . GLU B 1 104 ? -7.504 -14.109 -3.061 1 93.44 104 GLU B O 1
ATOM 2648 N N . ILE B 1 105 ? -5.523 -15.156 -2.918 1 95.69 105 ILE B N 1
ATOM 2649 C CA . ILE B 1 105 ? -4.816 -14.195 -3.75 1 95.69 105 ILE B CA 1
ATOM 2650 C C . ILE B 1 105 ? -4.273 -14.883 -4.996 1 95.69 105 ILE B C 1
ATOM 2652 O O . ILE B 1 105 ? -3.451 -15.797 -4.898 1 95.69 105 ILE B O 1
ATOM 2656 N N . LYS B 1 106 ? -4.766 -14.516 -6.121 1 96.44 106 LYS B N 1
ATOM 2657 C CA . LYS B 1 106 ? -4.195 -14.953 -7.391 1 96.44 106 LYS B CA 1
ATOM 2658 C C . LYS B 1 106 ? -3.125 -13.984 -7.879 1 96.44 106 LYS B C 1
ATOM 2660 O O . LYS B 1 106 ? -3.422 -12.828 -8.188 1 96.44 106 LYS B O 1
ATOM 2665 N N . THR B 1 107 ? -1.907 -14.445 -7.91 1 96.81 107 THR B N 1
ATOM 2666 C CA . THR B 1 107 ? -0.763 -13.625 -8.297 1 96.81 107 THR B CA 1
ATOM 2667 C C . THR B 1 107 ? -0.267 -14.016 -9.688 1 96.81 107 THR B C 1
ATOM 2669 O O . THR B 1 107 ? -0.06 -15.195 -9.969 1 96.81 107 THR B O 1
ATOM 2672 N N . GLN B 1 108 ? -0.081 -13.031 -10.523 1 96.56 108 GLN B N 1
ATOM 2673 C CA . GLN B 1 108 ? 0.389 -13.281 -11.883 1 96.56 108 GLN B CA 1
ATOM 2674 C C . GLN B 1 108 ? 1.293 -12.148 -12.367 1 96.56 108 GLN B C 1
ATOM 2676 O O . GLN B 1 108 ? 0.995 -10.977 -12.148 1 96.56 108 GLN B O 1
ATOM 2681 N N . VAL B 1 109 ? 2.408 -12.508 -12.961 1 96.62 109 VAL B N 1
ATOM 2682 C CA . VAL B 1 109 ? 3.18 -11.523 -13.711 1 96.62 109 VAL B CA 1
ATOM 2683 C C . VAL B 1 109 ? 2.467 -11.195 -15.023 1 96.62 109 VAL B C 1
ATOM 2685 O O . VAL B 1 109 ? 2.434 -12.023 -15.938 1 96.62 109 VAL B O 1
ATOM 2688 N N . ILE B 1 110 ? 2.002 -9.961 -15.18 1 97.38 110 ILE B N 1
ATOM 2689 C CA . ILE B 1 110 ? 1.118 -9.688 -16.312 1 97.38 110 ILE B CA 1
ATOM 2690 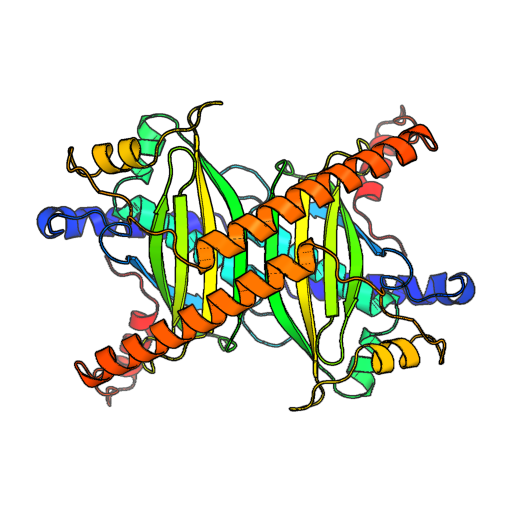C C . ILE B 1 110 ? 1.88 -8.922 -17.391 1 97.38 110 ILE B C 1
ATOM 2692 O O . ILE B 1 110 ? 1.387 -8.758 -18.5 1 97.38 110 ILE B O 1
ATOM 2696 N N . TYR B 1 111 ? 3.006 -8.492 -17.047 1 97.44 111 TYR B N 1
ATOM 2697 C CA . TYR B 1 111 ? 3.861 -7.785 -18 1 97.44 111 TYR B CA 1
ATOM 2698 C C . TYR B 1 111 ? 5.273 -7.629 -17.453 1 97.44 111 TYR B C 1
ATOM 2700 O O . TYR B 1 111 ? 5.477 -7.664 -16.234 1 97.44 111 TYR B O 1
ATOM 2708 N N . TRP B 1 112 ? 6.27 -7.543 -18.312 1 96.12 112 TRP B N 1
ATOM 2709 C CA . TRP B 1 112 ? 7.637 -7.23 -17.922 1 96.12 112 TRP B CA 1
ATOM 2710 C C . TRP B 1 112 ? 8.406 -6.582 -19.062 1 96.12 112 TRP B C 1
ATOM 2712 O O . TRP B 1 112 ? 8.016 -6.703 -20.234 1 96.12 112 TRP B O 1
ATOM 2722 N N . ASP B 1 113 ? 9.32 -5.82 -18.719 1 92.38 113 ASP B N 1
ATOM 2723 C CA . ASP B 1 113 ? 10.297 -5.289 -19.672 1 92.38 113 ASP B CA 1
ATOM 2724 C C . ASP B 1 113 ? 11.719 -5.652 -19.25 1 92.38 113 ASP B C 1
ATOM 2726 O O . ASP B 1 113 ? 11.938 -6.676 -18.594 1 92.38 113 ASP B O 1
ATOM 2730 N N . ASP B 1 114 ? 12.711 -4.914 -19.672 1 89.38 114 ASP B N 1
ATOM 2731 C CA . ASP B 1 114 ? 14.102 -5.297 -19.422 1 89.38 114 ASP B CA 1
ATOM 2732 C C . ASP B 1 114 ? 14.484 -5.035 -17.969 1 89.38 114 ASP B C 1
ATOM 2734 O O . ASP B 1 114 ? 15.461 -5.598 -17.469 1 89.38 114 ASP B O 1
ATOM 2738 N N . ASP B 1 115 ? 13.672 -4.223 -17.344 1 90.25 115 ASP B N 1
ATOM 2739 C CA . ASP B 1 115 ? 14.102 -3.773 -16.031 1 90.25 115 ASP B CA 1
ATOM 2740 C C . ASP B 1 115 ? 13.109 -4.207 -14.945 1 90.25 115 ASP B C 1
ATOM 2742 O O . ASP B 1 115 ? 13.508 -4.574 -13.836 1 90.25 115 ASP B O 1
ATOM 2746 N N . TRP B 1 116 ? 11.852 -4.191 -15.305 1 95.12 116 TRP B N 1
ATOM 2747 C CA . TRP B 1 116 ? 10.836 -4.332 -14.273 1 95.12 116 TRP B CA 1
ATOM 2748 C C . TRP B 1 116 ? 9.859 -5.453 -14.617 1 95.12 116 TRP B C 1
ATOM 2750 O O . TRP B 1 116 ? 9.68 -5.789 -15.789 1 95.12 116 TRP B O 1
ATOM 2760 N N . MET B 1 117 ? 9.336 -6.062 -13.625 1 96.69 117 MET B N 1
ATOM 2761 C CA . MET B 1 117 ? 8.195 -6.973 -13.711 1 96.69 117 MET B CA 1
ATOM 2762 C C . MET B 1 117 ? 6.973 -6.379 -13.023 1 96.69 117 MET B C 1
ATOM 2764 O O . MET B 1 117 ? 7.098 -5.703 -12 1 96.69 117 MET B O 1
ATOM 2768 N N . TYR B 1 118 ? 5.836 -6.684 -13.539 1 98.25 118 TYR B N 1
ATOM 2769 C CA . TYR B 1 118 ? 4.582 -6.172 -12.992 1 98.25 118 TYR B CA 1
ATOM 2770 C C . TYR B 1 118 ? 3.662 -7.316 -12.586 1 98.25 118 TYR B C 1
ATOM 2772 O O . TYR B 1 118 ? 3.211 -8.094 -13.43 1 98.25 118 TYR B O 1
ATOM 2780 N N . LEU B 1 119 ? 3.432 -7.391 -11.312 1 98.06 119 LEU B N 1
ATOM 2781 C CA . LEU B 1 119 ? 2.646 -8.477 -10.742 1 98.06 119 LEU B CA 1
ATOM 2782 C C . LEU B 1 119 ? 1.261 -7.992 -10.328 1 98.06 119 LEU B C 1
ATOM 2784 O O . LEU B 1 119 ? 1.135 -6.992 -9.617 1 98.06 119 LEU B O 1
ATOM 2788 N N . LEU B 1 120 ? 0.306 -8.656 -10.781 1 98.56 120 LEU B N 1
ATOM 2789 C CA . LEU B 1 120 ? -1.08 -8.414 -10.398 1 98.56 120 LEU B CA 1
ATOM 2790 C C . LEU B 1 120 ? -1.518 -9.375 -9.305 1 98.56 120 LEU B C 1
ATOM 2792 O O . LEU B 1 120 ? -1.261 -10.578 -9.391 1 98.56 120 LEU B O 1
ATOM 2796 N N . HIS B 1 121 ? -2.07 -8.867 -8.219 1 98.44 121 HIS B N 1
ATOM 2797 C CA . HIS B 1 121 ? -2.613 -9.641 -7.113 1 98.44 121 HIS B CA 1
ATOM 2798 C C . HIS B 1 121 ? -4.121 -9.445 -6.988 1 98.44 121 HIS B C 1
ATOM 2800 O O . HIS B 1 121 ? -4.586 -8.344 -6.695 1 98.44 121 HIS B O 1
ATOM 2806 N N . GLN B 1 122 ? -4.871 -10.445 -7.176 1 98 122 GLN B N 1
ATOM 2807 C CA . GLN B 1 122 ? -6.324 -10.383 -7.086 1 98 122 GLN B CA 1
ATOM 2808 C C . GLN B 1 122 ? -6.836 -11.109 -5.848 1 98 122 GLN B C 1
ATOM 2810 O O . GLN B 1 122 ? -6.695 -12.328 -5.734 1 98 122 GLN B O 1
ATOM 2815 N N . PHE B 1 123 ? -7.406 -10.359 -4.969 1 97.06 123 PHE B N 1
ATOM 2816 C CA . PHE B 1 123 ? -8.031 -10.914 -3.77 1 97.06 123 PHE B CA 1
ATOM 2817 C C . PHE B 1 123 ? -9.469 -11.336 -4.051 1 97.06 123 PHE B C 1
ATOM 2819 O O . PHE B 1 123 ? -10.297 -10.508 -4.441 1 97.06 123 PHE B O 1
ATOM 2826 N N . GLN B 1 124 ? -9.75 -12.547 -3.771 1 95.62 124 GLN B N 1
ATOM 2827 C CA . GLN B 1 124 ? -11.094 -13.023 -4.086 1 95.62 124 GLN B CA 1
ATOM 2828 C C . GLN B 1 124 ? -11.578 -14.023 -3.035 1 95.62 124 GLN B C 1
ATOM 2830 O O . GLN B 1 124 ? -10.773 -14.656 -2.354 1 95.62 124 GLN B O 1
ATOM 2835 N N . ASP B 1 125 ? -12.867 -14.07 -2.934 1 92.62 125 ASP B N 1
ATOM 2836 C CA . ASP B 1 125 ? -13.5 -15.141 -2.162 1 92.62 125 ASP B CA 1
ATOM 2837 C C . ASP B 1 125 ? -13.578 -16.438 -2.969 1 92.62 125 ASP B C 1
ATOM 2839 O O . ASP B 1 125 ? -14.219 -16.484 -4.02 1 92.62 125 ASP B O 1
ATOM 2843 N N . PRO B 1 126 ? -12.984 -17.438 -2.486 1 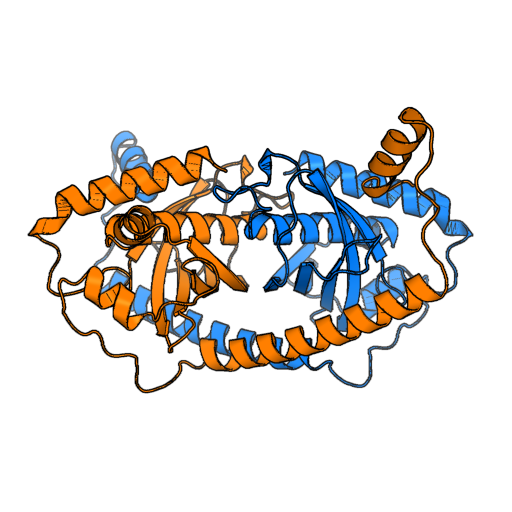86.62 126 PRO B N 1
ATOM 2844 C CA . PRO B 1 126 ? -12.93 -18.672 -3.273 1 86.62 126 PRO B CA 1
ATOM 2845 C C . PRO B 1 126 ? -14.297 -19.344 -3.422 1 86.62 126 PRO B C 1
ATOM 2847 O O . PRO B 1 126 ? -14.492 -20.172 -4.312 1 86.62 126 PRO B O 1
ATOM 2850 N N . THR B 1 127 ? -15.234 -19.016 -2.609 1 87.12 127 THR B N 1
ATOM 2851 C CA . THR B 1 127 ? -16.531 -19.672 -2.619 1 87.12 127 THR B CA 1
ATOM 2852 C C . THR B 1 127 ? -17.547 -18.891 -3.447 1 87.12 127 THR B C 1
ATOM 2854 O O . THR B 1 127 ? -18.359 -19.469 -4.16 1 87.12 127 THR B O 1
ATOM 2857 N N . THR B 1 128 ? -17.453 -17.594 -3.418 1 90.12 128 THR B N 1
ATOM 2858 C CA . THR B 1 128 ? -18.484 -16.781 -4.055 1 90.12 128 THR B CA 1
ATOM 2859 C C . THR B 1 128 ? -17.922 -16.062 -5.277 1 90.12 128 THR B C 1
ATOM 2861 O O . THR B 1 128 ? -18.688 -15.555 -6.102 1 90.12 128 THR B O 1
ATOM 2864 N N . GLY B 1 129 ? -16.609 -15.945 -5.336 1 91.56 129 GLY B N 1
ATOM 2865 C CA . GLY B 1 129 ? -16.016 -15.195 -6.426 1 91.56 129 GLY B CA 1
ATOM 2866 C C . GLY B 1 129 ? -15.984 -13.695 -6.172 1 91.56 129 GLY B C 1
ATOM 2867 O O . GLY B 1 129 ? -15.484 -12.93 -7 1 91.56 129 GLY B O 1
ATOM 2868 N N . LYS B 1 130 ? -16.469 -13.32 -5.051 1 94.56 130 LYS B N 1
ATOM 2869 C CA . LYS B 1 130 ? -16.484 -11.906 -4.672 1 94.56 130 LYS B CA 1
ATOM 2870 C C . LYS B 1 130 ? -15.078 -11.32 -4.68 1 94.56 130 LYS B C 1
ATOM 2872 O O . LYS B 1 130 ? -14.141 -11.93 -4.156 1 94.56 130 LYS B O 1
ATOM 2877 N N . GLN B 1 131 ? -14.945 -10.148 -5.328 1 96.94 131 GLN B N 1
ATOM 2878 C CA . GLN B 1 131 ? -13.656 -9.477 -5.406 1 96.94 131 GLN B CA 1
ATOM 2879 C C . GLN B 1 131 ? -13.438 -8.578 -4.195 1 96.94 131 GLN B C 1
ATOM 2881 O O . GLN B 1 131 ? -14.227 -7.664 -3.936 1 96.94 131 GLN B O 1
ATOM 2886 N N . PHE B 1 132 ? -12.383 -8.734 -3.482 1 96.5 132 PHE B N 1
ATOM 2887 C CA . PHE B 1 132 ? -12.086 -7.926 -2.307 1 96.5 132 PHE B CA 1
ATOM 2888 C C . PHE B 1 132 ? -11.172 -6.762 -2.664 1 96.5 132 PHE B C 1
ATOM 2890 O O . PHE B 1 132 ? -11.398 -5.633 -2.225 1 96.5 132 PHE B O 1
ATOM 2897 N N . ALA B 1 133 ? -10.133 -7.012 -3.447 1 97.94 133 ALA B N 1
ATOM 2898 C CA . ALA B 1 133 ? -9.133 -6.004 -3.783 1 97.94 133 ALA B CA 1
ATOM 2899 C C . ALA B 1 133 ? -8.266 -6.461 -4.953 1 97.94 133 ALA B C 1
ATOM 2901 O O . ALA B 1 133 ? -8.25 -7.641 -5.301 1 97.94 133 ALA B O 1
ATOM 2902 N N . GLU B 1 134 ? -7.637 -5.594 -5.566 1 98.69 134 GLU B N 1
ATOM 2903 C CA . GLU B 1 134 ? -6.625 -5.859 -6.586 1 98.69 134 GLU B CA 1
ATOM 2904 C C . GLU B 1 134 ? -5.41 -4.953 -6.406 1 98.69 134 GLU B C 1
ATOM 2906 O O . GLU B 1 134 ? -5.555 -3.744 -6.215 1 98.69 134 GLU B O 1
ATOM 2911 N N . GLY B 1 135 ? -4.289 -5.547 -6.359 1 98.44 135 GLY B N 1
ATOM 2912 C CA . GLY B 1 135 ? -3.043 -4.816 -6.195 1 98.44 135 GLY B CA 1
ATOM 2913 C C . GLY B 1 135 ? -2.072 -5.027 -7.344 1 98.44 135 GLY B C 1
ATOM 2914 O O . GLY B 1 135 ? -2.039 -6.105 -7.945 1 98.44 135 GLY B O 1
ATOM 2915 N N . LEU B 1 136 ? -1.31 -4.027 -7.645 1 98.75 136 LEU B N 1
ATOM 2916 C CA . LEU B 1 136 ? -0.241 -4.086 -8.633 1 98.75 136 LEU B CA 1
ATOM 2917 C C . LEU B 1 136 ? 1.101 -3.719 -8.008 1 98.75 136 LEU B C 1
ATOM 2919 O O . LEU B 1 136 ? 1.188 -2.766 -7.234 1 98.75 136 LEU B O 1
ATOM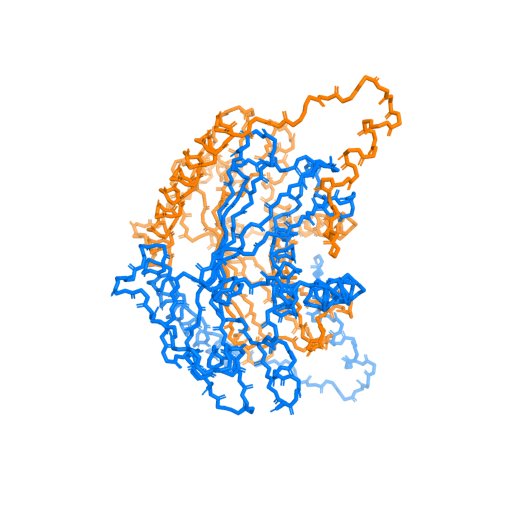 2923 N N . VAL B 1 137 ? 2.084 -4.504 -8.352 1 98.06 137 VAL B N 1
ATOM 2924 C CA . VAL B 1 137 ? 3.422 -4.285 -7.809 1 98.06 137 VAL B CA 1
ATOM 2925 C C . VAL B 1 137 ? 4.434 -4.207 -8.953 1 98.06 137 VAL B C 1
ATOM 2927 O O . VAL B 1 137 ? 4.379 -4.996 -9.898 1 98.06 137 VAL B O 1
ATOM 2930 N N . ARG B 1 138 ? 5.25 -3.26 -8.898 1 98.06 138 ARG B N 1
ATOM 2931 C CA . ARG B 1 138 ? 6.414 -3.174 -9.773 1 98.06 138 ARG B CA 1
ATOM 2932 C C . ARG B 1 138 ? 7.668 -3.672 -9.062 1 98.06 138 ARG B C 1
ATOM 2934 O O . ARG B 1 138 ? 8.133 -3.055 -8.094 1 98.06 138 ARG B O 1
ATOM 2941 N N . GLY B 1 139 ? 8.203 -4.789 -9.531 1 95.5 139 GLY B N 1
ATOM 2942 C CA . GLY B 1 139 ? 9.352 -5.41 -8.891 1 95.5 139 GLY B CA 1
ATOM 2943 C C . GLY B 1 139 ? 10.539 -5.559 -9.812 1 95.5 139 GLY B C 1
ATOM 2944 O O . GLY B 1 139 ? 10.391 -5.574 -11.031 1 95.5 139 GLY B O 1
ATOM 2945 N N . VAL B 1 140 ? 11.695 -5.652 -9.18 1 93.75 140 VAL B N 1
ATOM 2946 C CA . VAL B 1 140 ? 12.922 -5.832 -9.938 1 93.75 140 VAL B CA 1
ATOM 2947 C C . VAL B 1 140 ? 13.859 -6.781 -9.195 1 93.75 140 VAL B C 1
ATOM 2949 O O . VAL B 1 140 ? 13.789 -6.895 -7.965 1 93.75 140 VAL B O 1
ATOM 2952 N N . ILE B 1 141 ? 14.617 -7.5 -9.891 1 91.69 141 ILE B N 1
ATOM 2953 C CA . ILE B 1 141 ? 15.672 -8.328 -9.312 1 91.69 141 ILE B CA 1
ATOM 2954 C C . ILE B 1 141 ? 17.031 -7.691 -9.57 1 91.69 141 ILE B C 1
ATOM 2956 O O . ILE B 1 141 ? 17.359 -7.332 -10.703 1 91.69 141 ILE B O 1
ATOM 2960 N N . MET B 1 142 ? 17.75 -7.602 -8.508 1 92.62 142 MET B N 1
ATOM 2961 C CA . MET B 1 142 ? 19.031 -6.914 -8.578 1 92.62 142 MET B CA 1
ATOM 2962 C C . MET B 1 142 ? 20.172 -7.855 -8.203 1 92.62 142 MET B C 1
ATOM 2964 O O . MET B 1 142 ? 20.031 -8.688 -7.305 1 92.62 142 MET B O 1
ATOM 2968 N N . LYS B 1 143 ? 21.219 -7.711 -8.852 1 93.38 143 LYS B N 1
ATOM 2969 C CA . LYS B 1 143 ? 22.531 -8.203 -8.422 1 93.38 143 LYS B CA 1
ATOM 2970 C C . LYS B 1 143 ? 23.5 -7.055 -8.188 1 93.38 143 LYS B C 1
ATOM 2972 O O . LYS B 1 143 ? 24.047 -6.492 -9.133 1 93.38 143 LYS B O 1
ATOM 2977 N N . GLY B 1 144 ? 23.688 -6.773 -6.953 1 87.75 144 GLY B N 1
ATOM 2978 C CA . GLY B 1 144 ? 24.375 -5.527 -6.684 1 87.75 144 GLY B CA 1
ATOM 2979 C C . GLY B 1 144 ? 23.641 -4.305 -7.195 1 87.75 144 GLY B C 1
ATOM 2980 O O . GLY B 1 144 ? 22.484 -4.09 -6.852 1 87.75 144 GLY B O 1
ATOM 2981 N N . ARG B 1 145 ? 24.359 -3.592 -8.102 1 88.94 145 ARG B N 1
ATOM 2982 C CA . ARG B 1 145 ? 23.734 -2.383 -8.633 1 88.94 145 ARG B CA 1
ATOM 2983 C C . ARG B 1 145 ? 23.156 -2.631 -10.016 1 88.94 145 ARG B C 1
ATOM 2985 O O . ARG B 1 145 ? 22.641 -1.707 -10.656 1 88.94 145 ARG B O 1
ATOM 2992 N N . ARG B 1 146 ? 23.125 -3.846 -10.344 1 91.62 146 ARG B N 1
ATOM 2993 C CA . ARG B 1 146 ? 22.688 -4.172 -11.703 1 91.62 146 ARG B CA 1
ATOM 2994 C C . ARG B 1 146 ? 21.312 -4.828 -11.688 1 91.62 146 ARG B C 1
ATOM 2996 O O . ARG B 1 146 ? 21.062 -5.734 -10.891 1 91.62 146 ARG B O 1
ATOM 3003 N N . ARG B 1 147 ? 20.531 -4.352 -12.641 1 92.94 147 ARG B N 1
ATOM 3004 C CA . ARG B 1 147 ? 19.234 -4.973 -12.82 1 92.94 147 ARG B CA 1
ATOM 3005 C C . ARG B 1 147 ? 19.328 -6.191 -13.734 1 92.94 147 ARG B C 1
ATOM 3007 O O . ARG B 1 147 ? 20.047 -6.176 -14.727 1 92.94 147 ARG B O 1
ATOM 3014 N N . LEU B 1 148 ? 18.609 -7.184 -13.406 1 92.5 148 LEU B N 1
ATOM 3015 C CA . LEU B 1 148 ? 18.516 -8.359 -14.258 1 92.5 148 LEU B CA 1
ATOM 3016 C C . LEU B 1 148 ? 17.203 -8.359 -15.039 1 92.5 148 LEU B C 1
ATOM 3018 O O . LEU B 1 148 ? 16.156 -7.984 -14.5 1 92.5 148 LEU B O 1
ATOM 3022 N N . SER B 1 149 ? 17.312 -8.828 -16.219 1 90.88 149 SER B N 1
ATOM 3023 C CA . SER B 1 149 ? 16.109 -8.914 -17.031 1 90.88 149 SER B CA 1
ATOM 3024 C C . SER B 1 149 ? 15.195 -10.047 -16.578 1 90.88 149 SER B C 1
ATOM 3026 O O . SER B 1 149 ? 15.672 -11.109 -16.172 1 90.88 149 SER B O 1
ATOM 3028 N N . ALA B 1 150 ? 13.922 -9.797 -16.688 1 90.5 150 ALA B N 1
ATOM 3029 C CA . ALA B 1 150 ? 12.938 -10.812 -16.344 1 90.5 150 ALA B CA 1
ATOM 3030 C C . ALA B 1 150 ? 13.125 -12.07 -17.188 1 90.5 150 ALA B C 1
ATOM 3032 O O . ALA B 1 150 ? 13 -13.188 -16.688 1 90.5 150 ALA B O 1
ATOM 3033 N N . ASN B 1 151 ? 13.422 -11.906 -18.406 1 90 151 ASN B N 1
ATOM 3034 C CA . ASN B 1 151 ? 13.609 -13.031 -19.312 1 90 151 ASN B CA 1
ATOM 3035 C C . ASN B 1 151 ? 14.734 -13.945 -18.844 1 90 151 ASN B C 1
ATOM 3037 O O . ASN B 1 151 ? 14.633 -15.172 -18.938 1 90 151 ASN B O 1
ATOM 3041 N N . LYS B 1 152 ? 15.781 -13.328 -18.438 1 88.75 152 LYS B N 1
ATOM 3042 C CA . LYS B 1 152 ? 16.891 -14.125 -17.922 1 88.75 152 LYS B CA 1
ATOM 3043 C C . LYS B 1 152 ? 16.469 -14.945 -16.703 1 88.75 152 LYS B C 1
ATOM 3045 O O . LYS B 1 152 ? 16.812 -16.125 -16.594 1 88.75 152 LYS B O 1
ATOM 3050 N N . ILE B 1 153 ? 15.719 -14.305 -15.836 1 89.5 153 ILE B N 1
ATOM 3051 C CA . ILE B 1 153 ? 15.266 -14.977 -14.617 1 89.5 153 ILE B CA 1
ATOM 3052 C C . ILE B 1 153 ? 14.344 -16.141 -14.984 1 89.5 153 ILE B C 1
ATOM 3054 O O . ILE B 1 153 ? 14.484 -17.234 -14.453 1 89.5 153 ILE B O 1
ATOM 3058 N N . PHE B 1 154 ? 13.43 -15.883 -15.867 1 90.12 154 PHE B N 1
ATOM 3059 C CA . PHE B 1 154 ? 12.477 -16.906 -16.281 1 90.12 154 PHE B CA 1
ATOM 3060 C C . PHE B 1 154 ? 13.195 -18.062 -16.969 1 90.12 154 PHE B C 1
ATOM 3062 O O . PHE B 1 154 ? 12.836 -19.234 -16.797 1 90.12 154 PHE B O 1
ATOM 3069 N N . ALA B 1 155 ? 14.172 -17.766 -17.734 1 88.31 155 ALA B N 1
ATOM 3070 C CA . ALA B 1 155 ? 14.953 -18.797 -18.406 1 88.31 155 ALA B CA 1
ATOM 3071 C C . ALA B 1 155 ? 15.672 -19.688 -17.406 1 88.31 155 ALA B C 1
ATOM 3073 O O . ALA B 1 155 ? 15.797 -20.891 -17.609 1 88.31 155 ALA B O 1
ATOM 3074 N N . GLU B 1 156 ? 16.125 -19.109 -16.406 1 88.31 156 GLU B N 1
ATOM 3075 C CA . GLU B 1 156 ? 16.844 -19.844 -15.383 1 88.31 156 GLU B CA 1
ATOM 3076 C C . GLU B 1 156 ? 15.93 -20.844 -14.672 1 88.31 156 GLU B C 1
ATOM 3078 O O . GLU B 1 156 ? 16.375 -21.906 -14.242 1 88.31 156 GLU B O 1
ATOM 3083 N N . VAL B 1 157 ? 14.695 -20.453 -14.547 1 87.69 157 VAL B N 1
ATOM 3084 C CA . VAL B 1 157 ? 13.805 -21.297 -13.758 1 87.69 157 VAL B CA 1
ATOM 3085 C C . VAL B 1 157 ? 13.062 -22.266 -14.68 1 87.69 157 VAL B C 1
ATOM 3087 O O . VAL B 1 157 ? 12.531 -23.281 -14.227 1 87.69 157 VAL B O 1
ATOM 3090 N N . SER B 1 158 ? 12.898 -21.891 -15.93 1 83.06 158 SER B N 1
ATOM 3091 C CA . SER B 1 158 ? 12.195 -22.75 -16.875 1 83.06 158 SER B CA 1
ATOM 3092 C C . SER B 1 158 ? 13.164 -23.672 -17.609 1 83.06 158 SER B C 1
ATOM 3094 O O . SER B 1 158 ? 12.773 -24.359 -18.562 1 83.06 158 SER B O 1
ATOM 3096 N N . GLU B 1 159 ? 14.344 -23.797 -17.172 1 78.31 159 GLU B N 1
ATOM 3097 C CA . GLU B 1 159 ? 15.367 -24.609 -17.812 1 78.31 159 GLU B CA 1
ATOM 3098 C C . GLU B 1 159 ? 15.516 -24.234 -19.297 1 78.31 159 GLU B C 1
ATOM 3100 O O . GLU B 1 159 ? 15.57 -25.109 -20.156 1 78.31 159 GLU B O 1
ATOM 3105 N N . GLY B 1 160 ? 15.344 -22.984 -19.516 1 70.06 160 GLY B N 1
ATOM 3106 C CA . GLY B 1 160 ? 15.695 -22.469 -20.828 1 70.06 160 GLY B CA 1
ATOM 3107 C C . GLY B 1 160 ? 14.484 -22.141 -21.688 1 70.06 160 GLY B C 1
ATOM 3108 O O . GLY B 1 160 ? 14.625 -21.641 -22.797 1 70.06 160 GLY B O 1
ATOM 3109 N N . GLU B 1 161 ? 13.297 -22.5 -21.25 1 74.81 161 GLU B N 1
ATOM 3110 C CA . GLU B 1 161 ? 12.109 -22.156 -22.031 1 74.81 161 GLU B CA 1
ATOM 3111 C C . GLU B 1 161 ? 11.898 -20.641 -22.062 1 74.81 161 GLU B C 1
ATOM 3113 O O . GLU B 1 161 ? 12.047 -19.969 -21.047 1 74.81 161 GLU B O 1
ATOM 3118 N N . MET B 1 162 ? 11.789 -20.219 -23.281 1 77.56 162 MET B N 1
ATOM 3119 C CA . MET B 1 162 ? 11.578 -18.781 -23.438 1 77.56 162 MET B CA 1
ATOM 3120 C C . MET B 1 162 ? 10.109 -18.422 -23.234 1 77.56 162 MET B C 1
ATOM 3122 O O . MET B 1 162 ? 9.227 -19.094 -23.766 1 77.56 162 MET B O 1
ATOM 3126 N N . ILE B 1 163 ? 9.938 -17.531 -22.344 1 84 163 ILE B N 1
ATOM 3127 C CA . ILE B 1 163 ? 8.602 -17 -22.109 1 84 163 ILE B CA 1
ATOM 3128 C C . ILE B 1 163 ? 8.484 -15.617 -22.766 1 84 163 ILE B C 1
ATOM 3130 O O . ILE B 1 163 ? 9.328 -14.742 -22.547 1 84 163 ILE B O 1
ATOM 3134 N N . GLU B 1 164 ? 7.504 -15.484 -23.562 1 86.69 164 GLU B N 1
ATOM 3135 C CA . GLU B 1 164 ? 7.32 -14.227 -24.281 1 86.69 164 GLU B CA 1
ATOM 3136 C C . GLU B 1 164 ? 6.465 -13.258 -23.469 1 86.69 164 GLU B C 1
ATOM 3138 O O . GLU B 1 164 ? 5.477 -13.656 -22.844 1 86.69 164 GLU B O 1
ATOM 3143 N N . THR B 1 165 ? 6.895 -11.992 -23.5 1 88.75 165 THR B N 1
ATOM 3144 C CA . THR B 1 165 ? 6.109 -10.945 -22.875 1 88.75 165 THR B CA 1
ATOM 3145 C C . THR B 1 165 ? 4.84 -10.664 -23.672 1 88.75 165 THR B C 1
ATOM 3147 O O . THR B 1 165 ? 4.848 -10.703 -24.891 1 88.75 165 THR B O 1
ATOM 3150 N N . PRO B 1 166 ? 3.832 -10.383 -22.922 1 88.62 166 PRO B N 1
ATOM 3151 C CA . PRO B 1 166 ? 2.631 -9.977 -23.656 1 88.62 166 PRO B CA 1
ATOM 3152 C C . PRO B 1 166 ? 2.893 -8.828 -24.625 1 88.62 166 PRO B C 1
ATOM 3154 O O . PRO B 1 166 ? 3.656 -7.914 -24.312 1 88.62 166 PRO B O 1
ATOM 3157 N N . LYS B 1 167 ? 2.367 -8.898 -25.781 1 89.88 167 LYS B N 1
ATOM 3158 C CA . LYS B 1 167 ? 2.604 -7.941 -26.844 1 89.88 167 LYS B CA 1
ATOM 3159 C C . LYS B 1 167 ? 2.08 -6.559 -26.484 1 89.88 167 LYS B C 1
ATOM 3161 O O . LYS B 1 167 ? 2.723 -5.547 -26.766 1 89.88 167 LYS B O 1
ATOM 3166 N N . GLU B 1 168 ? 0.961 -6.57 -25.828 1 94.69 168 GLU B N 1
ATOM 3167 C CA . GLU B 1 168 ? 0.366 -5.297 -25.438 1 94.69 168 GLU B CA 1
ATOM 3168 C C . GLU B 1 168 ? 0.501 -5.07 -23.938 1 94.69 168 GLU B C 1
ATOM 3170 O O . GLU B 1 168 ? 0.343 -6 -23.141 1 94.69 168 GLU B O 1
ATOM 3175 N N . ILE B 1 169 ? 0.826 -3.809 -23.594 1 96.69 169 ILE B N 1
ATOM 3176 C CA . ILE B 1 169 ? 0.884 -3.439 -22.188 1 96.69 169 ILE B CA 1
ATOM 3177 C C . ILE B 1 169 ? -0.53 -3.355 -21.609 1 96.69 169 ILE B C 1
ATOM 3179 O O . ILE B 1 169 ? -1.36 -2.588 -22.109 1 96.69 169 ILE B O 1
ATOM 3183 N N . PRO B 1 170 ? -0.805 -4.156 -20.609 1 97.5 170 PRO B N 1
ATOM 3184 C CA . PRO B 1 170 ? -2.135 -4.047 -20 1 97.5 170 PRO B CA 1
ATOM 3185 C C . PRO B 1 170 ? -2.441 -2.635 -19.5 1 97.5 170 PRO B C 1
ATOM 3187 O O . PRO B 1 170 ? -1.547 -1.94 -19.016 1 97.5 170 PRO B O 1
ATOM 3190 N N . ASN B 1 171 ? -3.672 -2.23 -19.547 1 97.81 171 ASN B N 1
ATOM 3191 C CA . ASN B 1 171 ? -4.09 -0.886 -19.172 1 97.81 171 ASN B CA 1
ATOM 3192 C C . ASN B 1 171 ? -3.729 -0.58 -17.719 1 97.81 171 ASN B C 1
ATOM 3194 O O . ASN B 1 171 ? -3.34 0.544 -17.391 1 97.81 171 ASN B O 1
ATOM 3198 N N . VAL B 1 172 ? -3.828 -1.531 -16.828 1 98.31 172 VAL B N 1
ATOM 3199 C CA . VAL B 1 172 ? -3.525 -1.331 -15.406 1 98.31 172 VAL B CA 1
ATOM 3200 C C . VAL B 1 172 ? -2.049 -0.988 -15.242 1 98.31 172 VAL B C 1
ATOM 3202 O O . VAL B 1 172 ? -1.683 -0.207 -14.359 1 98.31 172 VAL B O 1
ATOM 3205 N N . VAL B 1 173 ? -1.212 -1.563 -16.062 1 98.56 173 VAL B N 1
ATOM 3206 C CA . VAL B 1 173 ? 0.221 -1.3 -15.984 1 98.56 173 VAL B CA 1
ATOM 3207 C C . VAL B 1 173 ? 0.527 0.065 -16.594 1 98.56 173 VAL B C 1
ATOM 3209 O O . VAL B 1 173 ? 1.271 0.86 -16.016 1 98.56 173 VAL B O 1
ATOM 3212 N N . LYS B 1 174 ? -0.068 0.315 -17.719 1 98.19 174 LYS B N 1
ATOM 3213 C CA . LYS B 1 174 ? 0.175 1.567 -18.422 1 98.19 174 LYS B CA 1
ATOM 3214 C C . LYS B 1 174 ? -0.188 2.771 -17.562 1 98.19 174 LYS B C 1
ATOM 3216 O O . LYS B 1 174 ? 0.613 3.695 -17.406 1 98.19 174 LYS B O 1
ATOM 3221 N N . SER B 1 175 ? -1.357 2.793 -17.062 1 98.44 175 SER B N 1
ATOM 3222 C CA . SER B 1 175 ? -1.823 3.898 -16.219 1 98.44 175 SER B CA 1
ATOM 3223 C C . SER B 1 175 ? -1.053 3.965 -14.914 1 98.44 175 SER B C 1
ATOM 3225 O O . SER B 1 175 ? -0.822 5.051 -14.375 1 98.44 175 SER B O 1
ATOM 3227 N N . PHE B 1 176 ? -0.642 2.832 -14.43 1 98.5 176 PHE B N 1
ATOM 3228 C CA . PHE B 1 176 ? 0.176 2.768 -13.227 1 98.5 176 PHE B CA 1
ATOM 3229 C C . PHE B 1 176 ? 1.522 3.447 -13.453 1 98.5 176 PHE B C 1
ATOM 3231 O O . PHE B 1 176 ? 2.008 4.176 -12.578 1 98.5 176 PHE B O 1
ATOM 3238 N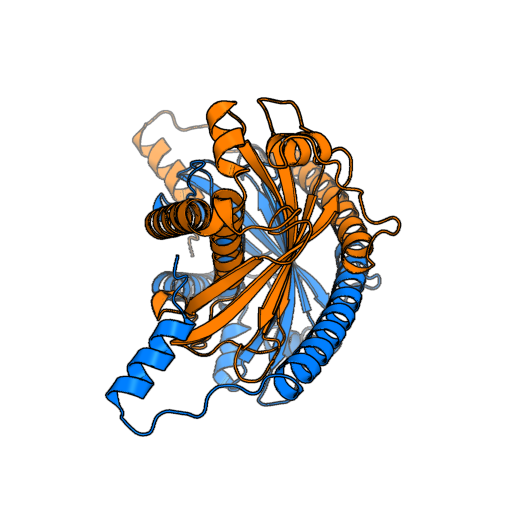 N . LEU B 1 177 ? 2.074 3.213 -14.547 1 98.06 177 LEU B N 1
ATOM 3239 C CA . LEU B 1 177 ? 3.361 3.812 -14.875 1 98.06 177 LEU B CA 1
ATOM 3240 C C . LEU B 1 177 ? 3.229 5.324 -15.047 1 98.06 177 LEU B C 1
ATOM 3242 O O . LEU B 1 177 ? 4.156 6.07 -14.719 1 98.06 177 LEU B O 1
ATOM 3246 N N . GLU B 1 178 ? 2.115 5.738 -15.57 1 98.31 178 GLU B N 1
ATOM 3247 C CA . GLU B 1 178 ? 1.864 7.176 -15.641 1 98.31 178 GLU B CA 1
ATOM 3248 C C . GLU B 1 178 ? 1.839 7.793 -14.242 1 98.31 178 GLU B C 1
ATOM 3250 O O . GLU B 1 178 ? 2.432 8.852 -14.016 1 98.31 178 GLU B O 1
ATOM 3255 N N . TRP B 1 179 ? 1.155 7.152 -13.359 1 98.5 179 TRP B N 1
ATOM 3256 C CA . TRP B 1 179 ? 1.124 7.641 -11.984 1 98.5 179 TRP B CA 1
ATOM 3257 C C . TRP B 1 179 ? 2.518 7.617 -11.367 1 98.5 179 TRP B C 1
ATOM 3259 O O . TRP B 1 179 ? 2.92 8.57 -10.688 1 98.5 179 TRP B O 1
ATOM 3269 N N . ASP B 1 180 ? 3.219 6.516 -11.586 1 98.38 180 ASP B N 1
ATOM 3270 C CA . ASP B 1 180 ? 4.57 6.383 -11.055 1 98.38 180 ASP B CA 1
ATOM 3271 C C . ASP B 1 180 ? 5.461 7.527 -11.531 1 98.38 180 ASP B C 1
ATOM 3273 O O . ASP B 1 180 ? 6.246 8.078 -10.75 1 98.38 180 ASP B O 1
ATOM 3277 N N . GLY B 1 181 ? 5.336 7.832 -12.797 1 98.06 181 GLY B N 1
ATOM 3278 C CA . GLY B 1 181 ? 6.078 8.961 -13.336 1 98.06 181 GLY B CA 1
ATOM 3279 C C . GLY B 1 181 ? 5.707 10.281 -12.688 1 98.06 181 GLY B C 1
ATOM 3280 O O . GLY B 1 181 ? 6.586 11.086 -12.359 1 98.06 181 GLY B O 1
ATOM 3281 N N . ALA B 1 182 ? 4.438 10.539 -12.539 1 98.31 182 ALA B N 1
ATOM 3282 C CA . ALA B 1 182 ? 3.971 11.758 -11.875 1 98.31 182 ALA B CA 1
ATOM 3283 C C . ALA B 1 182 ? 4.465 11.82 -10.43 1 98.31 182 ALA B C 1
ATOM 3285 O O . ALA B 1 182 ? 4.82 12.891 -9.938 1 98.31 182 ALA B O 1
ATOM 3286 N N . CYS B 1 183 ? 4.445 10.703 -9.781 1 98.06 183 CYS B N 1
ATOM 3287 C CA . CYS B 1 183 ? 4.914 10.617 -8.398 1 98.06 183 CYS B CA 1
ATOM 3288 C C . CYS B 1 183 ? 6.402 10.93 -8.312 1 98.06 183 CYS B C 1
ATOM 3290 O O . CYS B 1 183 ? 6.84 11.625 -7.395 1 98.06 183 CYS B O 1
ATOM 3292 N N . ASN B 1 184 ? 7.141 10.359 -9.266 1 97.56 184 ASN B N 1
ATOM 3293 C CA . ASN B 1 184 ? 8.57 10.656 -9.312 1 97.56 184 ASN B CA 1
ATOM 3294 C C . ASN B 1 184 ? 8.828 12.156 -9.422 1 97.56 184 ASN B C 1
ATOM 3296 O O . ASN B 1 184 ? 9.695 12.688 -8.734 1 97.56 184 ASN B O 1
ATOM 3300 N N . ALA B 1 185 ? 8.117 12.828 -10.266 1 97.81 185 ALA B N 1
ATOM 3301 C CA . ALA B 1 185 ? 8.242 14.273 -10.422 1 97.81 185 ALA B CA 1
ATOM 3302 C C . ALA B 1 185 ? 7.883 14.992 -9.125 1 97.81 185 ALA B C 1
ATOM 3304 O O . ALA B 1 185 ? 8.57 15.938 -8.719 1 97.81 185 ALA B O 1
ATOM 3305 N N . SER B 1 186 ? 6.816 14.547 -8.547 1 97.31 186 SER B N 1
ATOM 3306 C CA . SER B 1 186 ? 6.375 15.125 -7.281 1 97.31 186 SER B CA 1
ATOM 3307 C C . SER B 1 186 ? 7.445 14.977 -6.207 1 97.31 186 SER B C 1
ATOM 3309 O O . SER B 1 186 ? 7.738 15.93 -5.48 1 97.31 186 SER B O 1
ATOM 3311 N N . MET B 1 187 ? 8.078 13.859 -6.121 1 97.12 187 MET B N 1
ATOM 3312 C CA . MET B 1 187 ? 9.109 13.594 -5.121 1 97.12 187 MET B CA 1
ATOM 3313 C C . MET B 1 187 ? 10.336 14.461 -5.355 1 97.12 187 MET B C 1
ATOM 3315 O O . MET B 1 187 ? 10.969 14.922 -4.406 1 97.12 187 MET B O 1
ATOM 3319 N N . ARG B 1 188 ? 10.633 14.641 -6.594 1 96.5 188 ARG B N 1
ATOM 3320 C CA . ARG B 1 188 ? 11.766 15.5 -6.922 1 96.5 188 ARG B CA 1
ATOM 3321 C C . ARG B 1 188 ? 11.516 16.938 -6.473 1 96.5 188 ARG B C 1
ATOM 3323 O O . ARG B 1 188 ? 12.398 17.578 -5.922 1 96.5 188 ARG B O 1
ATOM 3330 N N . GLU B 1 189 ? 10.328 17.375 -6.773 1 96.19 189 GLU B N 1
ATOM 3331 C CA . GLU B 1 189 ? 9.961 18.719 -6.336 1 96.19 189 GLU B CA 1
ATOM 3332 C C . GLU B 1 189 ? 10.008 18.828 -4.816 1 96.19 189 GLU B C 1
ATOM 3334 O O . GLU B 1 189 ? 10.508 19.828 -4.285 1 96.19 189 GLU B O 1
ATOM 3339 N N . ALA B 1 190 ? 9.492 17.859 -4.141 1 95.06 190 ALA B N 1
ATOM 3340 C CA . ALA B 1 190 ? 9.508 17.844 -2.68 1 95.06 190 ALA B CA 1
ATOM 3341 C C . ALA B 1 190 ? 10.945 17.859 -2.152 1 95.06 190 ALA B C 1
ATOM 3343 O O . ALA B 1 190 ? 11.242 18.5 -1.144 1 95.06 190 ALA B O 1
ATOM 3344 N N . GLY B 1 191 ? 11.742 17.062 -2.811 1 94.5 191 GLY B N 1
ATOM 3345 C CA . GLY B 1 191 ? 13.148 17.031 -2.432 1 94.5 191 GLY B CA 1
ATOM 3346 C C . GLY B 1 191 ? 13.828 18.391 -2.561 1 94.5 191 GLY B C 1
ATOM 3347 O O . GLY B 1 191 ? 14.578 18.797 -1.676 1 94.5 191 GLY B O 1
ATOM 3348 N N . HIS B 1 192 ? 13.562 19.016 -3.625 1 95.25 192 HIS B N 1
ATOM 3349 C CA . HIS B 1 192 ? 14.125 20.344 -3.842 1 95.25 192 HIS B CA 1
ATOM 3350 C C . HIS B 1 192 ? 13.648 21.328 -2.773 1 95.25 192 HIS B C 1
ATOM 3352 O O . HIS B 1 192 ? 14.438 22.109 -2.252 1 95.25 192 HIS B O 1
ATOM 3358 N N . LYS B 1 193 ? 12.406 21.312 -2.523 1 93.69 193 LYS B N 1
ATOM 3359 C CA . LYS B 1 193 ? 11.844 22.172 -1.49 1 93.69 193 LYS B CA 1
ATOM 3360 C C . LYS B 1 193 ? 12.492 21.906 -0.136 1 93.69 193 LYS B C 1
ATOM 3362 O O . LYS B 1 193 ? 12.781 22.844 0.615 1 93.69 193 LYS B O 1
ATOM 3367 N N . ALA B 1 194 ? 12.656 20.688 0.191 1 92.5 194 ALA B N 1
ATOM 3368 C CA . ALA B 1 194 ? 13.281 20.312 1.458 1 92.5 194 ALA B CA 1
ATOM 3369 C C . ALA B 1 194 ? 14.703 20.844 1.552 1 92.5 194 ALA B C 1
ATOM 3371 O O . ALA B 1 194 ? 15.133 21.312 2.611 1 92.5 194 ALA B O 1
ATOM 3372 N N . GLU B 1 195 ? 15.398 20.719 0.46 1 91.75 195 GLU B N 1
ATOM 3373 C CA . GLU B 1 195 ? 16.766 21.234 0.417 1 91.75 195 GLU B CA 1
ATOM 3374 C C . GLU B 1 195 ? 16.797 22.734 0.68 1 91.75 195 GLU B C 1
ATOM 3376 O O . GLU B 1 195 ? 17.641 23.219 1.432 1 91.75 195 GLU B O 1
ATOM 3381 N N . LEU B 1 196 ? 15.898 23.438 0.086 1 93.06 196 LEU B N 1
ATOM 3382 C CA . LEU B 1 196 ? 15.82 24.875 0.274 1 93.06 196 LEU B CA 1
ATOM 3383 C C . LEU B 1 196 ? 15.477 25.219 1.72 1 93.06 196 LEU B C 1
ATOM 3385 O O . LEU B 1 196 ? 16.031 26.172 2.283 1 93.06 196 LEU B O 1
ATOM 3389 N N . GLU B 1 197 ? 14.586 24.516 2.283 1 90.94 197 GLU B N 1
ATOM 3390 C CA . GLU B 1 197 ? 14.203 24.734 3.672 1 90.94 197 GLU B CA 1
ATOM 3391 C C . GLU B 1 197 ? 15.367 24.484 4.621 1 90.94 197 GLU B C 1
ATOM 3393 O O . GLU B 1 197 ? 15.547 25.203 5.602 1 90.94 197 GLU B O 1
ATOM 3398 N N . LEU B 1 198 ? 16.062 23.453 4.367 1 89.31 198 LEU B N 1
ATOM 3399 C CA . LEU B 1 198 ? 17.203 23.109 5.207 1 89.31 198 LEU B CA 1
ATOM 3400 C C . LEU B 1 198 ? 18.312 24.141 5.066 1 89.31 198 LEU B C 1
ATOM 3402 O O . LEU B 1 198 ? 19.047 24.406 6.02 1 89.31 198 LEU B O 1
ATOM 3406 N N . GLU B 1 199 ? 18.484 24.609 3.883 1 89.31 199 GLU B N 1
ATOM 3407 C CA . GLU B 1 199 ? 19.469 25.672 3.67 1 89.31 199 GLU B CA 1
ATOM 3408 C C . GLU B 1 199 ? 19.062 26.938 4.422 1 89.31 199 GLU B C 1
ATOM 3410 O O . GLU B 1 199 ? 19.922 27.625 4.98 1 89.31 199 GLU B O 1
ATOM 3415 N N . ALA B 1 200 ? 17.812 27.219 4.484 1 89.56 200 ALA B N 1
ATOM 3416 C CA . ALA B 1 200 ? 17.312 28.406 5.16 1 89.56 200 ALA B CA 1
ATOM 3417 C C . ALA B 1 200 ? 17.328 28.234 6.676 1 89.56 200 ALA B C 1
ATOM 3419 O O . ALA B 1 200 ? 17.531 29.203 7.414 1 89.56 200 ALA B O 1
ATOM 3420 N N . ARG B 1 201 ? 17.078 27.031 7.145 1 87.25 201 ARG B N 1
ATOM 3421 C CA . ARG B 1 201 ? 17.062 26.719 8.57 1 87.25 201 ARG B CA 1
ATOM 3422 C C . ARG B 1 201 ? 17.859 25.453 8.859 1 87.25 201 ARG B C 1
ATOM 3424 O O . ARG B 1 201 ? 17.281 24.359 9 1 87.25 201 ARG B O 1
ATOM 3431 N N . PRO B 1 202 ? 19.125 25.578 8.953 1 79 202 PRO B N 1
ATOM 3432 C CA . PRO B 1 202 ? 19.953 24.391 9.18 1 79 202 PRO B CA 1
ATOM 3433 C C . PRO B 1 202 ? 19.672 23.719 10.523 1 79 202 PRO B C 1
ATOM 3435 O O . PRO B 1 202 ? 19.266 24.391 11.477 1 79 202 PRO B O 1
ATOM 3438 N N . PRO B 1 203 ? 19.734 22.391 10.469 1 76.25 203 PRO B N 1
ATOM 3439 C CA . PRO B 1 203 ? 19.469 21.672 11.711 1 76.25 203 PRO B CA 1
ATOM 3440 C C . PRO B 1 203 ? 20.438 22.031 12.828 1 76.25 203 PRO B C 1
ATOM 3442 O O . PRO B 1 203 ? 21.562 22.484 12.555 1 76.25 203 PRO B O 1
ATOM 3445 N N . SER B 1 204 ? 19.844 21.906 14.031 1 74.81 204 SER B N 1
ATOM 3446 C CA . SER B 1 204 ? 20.688 22.188 15.188 1 74.81 204 SER B CA 1
ATOM 3447 C C . SER B 1 204 ? 21.906 21.297 15.219 1 74.81 204 SER B C 1
ATOM 3449 O O . SER B 1 204 ? 21.844 20.125 14.805 1 74.81 204 SER B O 1
ATOM 3451 N N . PRO B 1 205 ? 22.969 21.859 15.484 1 74.81 205 PRO B N 1
ATOM 3452 C CA . PRO B 1 205 ? 24.203 21.062 15.562 1 74.81 205 PRO B CA 1
ATOM 3453 C C . PRO B 1 205 ? 24.062 19.859 16.5 1 74.81 205 PRO B C 1
ATOM 3455 O O . PRO B 1 205 ? 23.266 19.906 17.438 1 74.81 205 PRO B O 1
ATOM 3458 N N . THR B 1 206 ? 24.656 18.719 16.078 1 75.25 206 THR B N 1
ATOM 3459 C CA . THR B 1 206 ? 24.672 17.547 16.922 1 75.25 206 THR B CA 1
ATOM 3460 C C . THR B 1 206 ? 25.312 17.859 18.281 1 75.25 206 THR B C 1
ATOM 3462 O O . THR B 1 206 ? 26.422 18.375 18.344 1 75.25 206 THR B O 1
ATOM 3465 N N . PRO B 1 207 ? 24.484 17.625 19.328 1 74.25 207 PRO B N 1
ATOM 3466 C CA . PRO B 1 207 ? 25.031 17.922 20.656 1 74.25 207 PRO B CA 1
ATOM 3467 C C . PRO B 1 207 ? 26.297 17.109 20.969 1 74.25 207 PRO B C 1
ATOM 3469 O O . PRO B 1 207 ? 26.469 16.016 20.438 1 74.25 207 PRO B O 1
ATOM 3472 N N . GLU B 1 208 ? 27.109 17.703 21.688 1 74.75 208 GLU B N 1
ATOM 3473 C CA . GLU B 1 208 ? 28.359 17.047 22.078 1 74.75 208 GLU B CA 1
ATOM 3474 C C . GLU B 1 208 ? 28.109 15.953 23.109 1 74.75 208 GLU B C 1
ATOM 3476 O O . GLU B 1 208 ? 28.719 14.883 23.062 1 74.75 208 GLU B O 1
ATOM 3481 N N . LYS B 1 209 ? 27.203 16.312 24.016 1 79.12 209 LYS B N 1
ATOM 3482 C CA . LYS B 1 209 ? 26.906 15.344 25.062 1 79.12 209 LYS B CA 1
ATOM 3483 C C . LYS B 1 209 ? 26.047 14.203 24.531 1 79.12 209 LYS B C 1
ATOM 3485 O O . LYS B 1 209 ? 25.078 14.438 23.797 1 79.12 209 LYS B O 1
ATOM 3490 N N . LEU B 1 210 ? 26.453 12.992 24.859 1 78.62 210 LEU B N 1
ATOM 3491 C CA . LEU B 1 210 ? 25.766 11.781 24.391 1 78.62 210 LEU B CA 1
ATOM 3492 C C . LEU B 1 210 ? 24.297 11.805 24.781 1 78.62 210 LEU B C 1
ATOM 3494 O O . LEU B 1 210 ? 23.438 11.453 23.969 1 78.62 210 LEU B O 1
ATOM 3498 N N . SER B 1 211 ? 24.125 12.211 26.062 1 75.44 211 SER B N 1
ATOM 3499 C CA . SER B 1 211 ? 22.734 12.242 26.531 1 75.44 211 SER B CA 1
ATOM 3500 C C . SER B 1 211 ? 21.891 13.188 25.688 1 75.44 211 SER B C 1
ATOM 3502 O O . SER B 1 211 ? 20.75 12.875 25.359 1 75.44 211 SER B O 1
ATOM 3504 N N . ALA B 1 212 ? 22.438 14.242 25.359 1 73.88 212 ALA B N 1
ATOM 3505 C CA . ALA B 1 212 ? 21.719 15.219 24.547 1 73.88 212 ALA B CA 1
ATOM 3506 C C . ALA B 1 212 ? 21.5 14.688 23.125 1 73.88 212 ALA B C 1
ATOM 3508 O O . ALA B 1 212 ? 20.469 14.953 22.516 1 73.88 212 ALA B O 1
ATOM 3509 N N . ARG B 1 213 ? 22.453 13.898 22.703 1 74.94 213 ARG B N 1
ATOM 3510 C CA . ARG B 1 213 ? 22.328 13.312 21.375 1 74.94 213 ARG B CA 1
ATOM 3511 C C . ARG B 1 213 ? 21.203 12.281 21.344 1 74.94 213 ARG B C 1
ATOM 3513 O O . ARG B 1 213 ? 20.438 12.234 20.375 1 74.94 213 ARG B O 1
ATOM 3520 N N . ILE B 1 214 ? 21.188 11.555 22.344 1 71.94 214 ILE B N 1
ATOM 3521 C CA . ILE B 1 214 ? 20.156 10.531 22.438 1 71.94 214 ILE B CA 1
ATOM 3522 C C . ILE B 1 214 ? 18.781 11.195 22.516 1 71.94 214 ILE B C 1
ATOM 3524 O O . ILE B 1 214 ? 17.844 10.781 21.844 1 71.94 214 ILE B O 1
ATOM 3528 N N . TRP B 1 215 ? 18.766 12.219 23.344 1 72.75 215 TRP B N 1
ATOM 3529 C CA . TRP B 1 215 ? 17.5 12.93 23.484 1 72.75 215 TRP B CA 1
ATOM 3530 C C . TRP B 1 215 ? 17.078 13.57 22.172 1 72.75 215 TRP B C 1
ATOM 3532 O O . TRP B 1 215 ? 15.906 13.5 21.781 1 72.75 215 TRP B O 1
ATOM 3542 N N . GLN B 1 216 ? 18.016 14.148 21.562 1 72.44 216 GLN B N 1
ATOM 3543 C CA . GLN B 1 216 ? 17.734 14.75 20.266 1 72.44 216 GLN B CA 1
ATOM 3544 C C . GLN B 1 216 ? 17.234 13.711 19.281 1 72.44 216 GLN B C 1
ATOM 3546 O O . GLN B 1 216 ? 16.312 13.969 18.5 1 72.44 216 GLN B O 1
ATOM 3551 N N . GLU B 1 217 ? 17.859 12.555 19.328 1 73.62 217 GLU B N 1
ATOM 3552 C CA . GLU B 1 217 ? 17.453 11.461 18.453 1 73.62 217 GLU B CA 1
ATOM 3553 C C . GLU B 1 217 ? 16.062 10.969 18.781 1 73.62 217 GLU B C 1
ATOM 3555 O O . GLU B 1 217 ? 15.258 10.688 17.891 1 73.62 217 GLU B O 1
ATOM 3560 N N . MET B 1 218 ? 15.766 10.969 19.969 1 70 218 MET B N 1
ATOM 3561 C CA . MET B 1 218 ? 14.453 10.516 20.422 1 70 218 MET B CA 1
ATOM 3562 C C . MET B 1 218 ? 13.367 11.492 20 1 70 218 MET B C 1
ATOM 3564 O O . MET B 1 218 ? 12.266 11.086 19.625 1 70 218 MET B O 1
ATOM 3568 N N . LYS B 1 219 ? 13.719 12.742 20.047 1 69.25 219 LYS B N 1
ATOM 3569 C CA . LYS B 1 219 ? 12.758 13.781 19.703 1 69.25 219 LYS B CA 1
ATOM 3570 C C . LYS B 1 219 ? 12.398 13.711 18.219 1 69.25 219 LYS B C 1
ATOM 3572 O O . LYS B 1 219 ? 11.328 14.18 17.812 1 69.25 219 LYS B O 1
ATOM 3577 N N . ARG B 1 220 ? 13.281 13.125 17.547 1 72.44 220 ARG B N 1
ATOM 3578 C CA . ARG B 1 220 ? 13.078 13.047 16.094 1 72.44 220 ARG B CA 1
ATOM 3579 C C . ARG B 1 220 ? 11.961 12.062 15.75 1 72.44 220 ARG B C 1
ATOM 3581 O O . ARG B 1 220 ? 11.461 12.055 14.625 1 72.44 220 ARG B O 1
ATOM 3588 N N . SER B 1 221 ? 11.492 11.328 16.688 1 71.19 221 SER B N 1
ATOM 3589 C CA . SER B 1 221 ? 10.461 10.328 16.422 1 71.19 221 SER B CA 1
ATOM 3590 C C . SER B 1 221 ? 9.234 10.555 17.297 1 71.19 221 SER B C 1
ATOM 3592 O O . SER B 1 221 ? 8.359 9.688 17.391 1 71.19 221 SER B O 1
ATOM 3594 N N . MET B 1 222 ? 9.352 11.594 17.984 1 67.19 222 MET B N 1
ATOM 3595 C CA . MET B 1 222 ? 8.25 11.828 18.922 1 67.19 222 MET B CA 1
ATOM 3596 C C . MET B 1 222 ? 7.266 12.852 18.359 1 67.19 222 MET B C 1
ATOM 3598 O O . MET B 1 222 ? 7.676 13.891 17.844 1 67.19 222 MET B O 1
ATOM 3602 N N . ASN B 1 223 ? 6.078 12.398 18.234 1 68.12 223 ASN B N 1
ATOM 3603 C CA . ASN B 1 223 ? 5.012 13.344 17.922 1 68.12 223 ASN B CA 1
ATOM 3604 C C . ASN B 1 223 ? 4.539 14.086 19.172 1 68.12 223 ASN B C 1
ATOM 3606 O O . ASN B 1 223 ? 3.67 13.594 19.891 1 68.12 223 ASN B O 1
ATOM 3610 N N . LEU B 1 224 ? 5.488 15.086 19.609 1 56.09 224 LEU B N 1
ATOM 3611 C CA . LEU B 1 224 ? 5.199 15.797 20.859 1 56.09 224 LEU B CA 1
ATOM 3612 C C . LEU B 1 224 ? 3.98 16.703 20.688 1 56.09 224 LEU B C 1
ATOM 3614 O O . LEU B 1 224 ? 3.758 17.266 19.625 1 56.09 224 LEU B O 1
ATOM 3618 N N . PRO B 1 225 ? 3.174 16.703 21.734 1 52.28 225 PRO B N 1
ATOM 3619 C CA . PRO B 1 225 ? 2.008 17.594 21.75 1 52.28 225 PRO B CA 1
ATOM 3620 C C . PRO B 1 225 ? 2.387 19.062 21.625 1 52.28 225 PRO B C 1
ATOM 3622 O O . PRO B 1 225 ? 3.482 19.453 22.047 1 52.28 225 PRO B O 1
#

InterPro domains:
  IPR029069 HotDog domain superfamily [SSF54637] (31-161)
  IPR051490 THEM6/lcsJ thioesterase [PTHR12475] (3-204)

Secondary structure (DSSP, 8-state):
-HHHHHHHHHHHHHHHHHHTTT--SS-BTTTB-EEEEEE--GGGB-TTSSB-HHHHHHHHHHHHHHHHHHHTHHHHHHHTT-EEEEEEEEEEE-SPPPTT-EEEEEEEEEEE-SS-EEEEEEEE-TTT--EEEEEEEEEEEEETTEEEPHHHHHHHHTTTPPPPPPSS--HHHHHHHHHHHHHHHHHHHHHHHHHHHHHHSPPPPPPSSHHHHHHHHHHTT----/-HHHHHHHHHHHHHHHHHHTTT--SS-BTTTB-EEEEEE--GGGB-TTSSB-HHHHHHHHHHHHHHHHHHHTHHHHHHHTT-EEEEEEEEEEE-SPPPTT-EEEEEEEEEEE-SS-EEEEEEEE-TTT--EEEEEEEEEEEEETTEEEPHHHHHHHHTTTPPPPPPSS--HHHHHHHHHHHHHHHHHHHHHHHHHHHHHHSPPPPPPSSHHHHHHHHHHTT----

Solvent-accessible surface area (backbone atoms only — not comparable to full-atom values): 22928 Å² total; per-residue (Å²): 100,59,67,56,45,52,50,30,31,50,39,11,40,47,28,24,70,71,37,58,83,70,54,66,94,64,42,64,23,58,71,44,66,31,79,34,38,34,54,46,49,76,77,40,28,37,93,83,58,26,57,24,78,28,44,54,48,40,48,50,48,40,40,47,40,21,43,31,29,35,41,37,52,42,55,54,26,59,77,65,61,38,44,77,45,72,46,34,38,35,38,40,53,73,40,84,50,50,69,64,40,56,29,32,35,41,31,28,45,68,41,58,52,69,55,40,36,33,34,39,36,38,31,28,29,84,85,74,29,48,58,28,32,42,33,41,36,36,32,33,42,26,48,82,92,38,72,42,37,52,60,60,54,45,24,67,51,47,75,59,49,83,73,80,63,61,89,63,79,49,60,44,56,52,27,40,49,46,18,51,51,35,43,51,53,50,51,52,52,51,31,51,51,36,44,52,48,38,71,76,52,62,74,77,76,81,53,85,50,63,68,52,36,51,49,54,55,52,54,46,33,46,67,72,95,100,59,67,58,44,51,50,28,30,50,38,12,40,46,29,23,69,70,34,58,85,69,54,64,99,57,45,62,22,57,72,42,68,32,79,33,36,35,56,44,50,77,77,38,28,36,94,82,59,24,56,25,78,29,46,53,51,43,49,52,49,41,39,48,40,21,44,30,29,34,41,37,52,43,55,55,26,58,77,65,62,38,44,80,46,71,46,34,40,35,38,39,54,73,40,83,50,51,69,65,39,57,30,30,33,41,31,28,44,67,41,59,50,69,54,42,36,32,33,40,35,39,31,28,29,84,86,75,27,49,57,28,32,42,32,42,36,36,31,32,42,26,46,82,92,40,71,41,36,53,61,60,54,47,21,68,51,48,77,60,47,83,73,81,62,61,89,64,81,49,61,46,58,53,28,40,50,48,18,48,52,35,43,52,53,50,49,50,53,51,32,52,52,36,45,52,48,40,69,75,53,62,73,77,74,81,53,84,49,63,70,52,36,50,48,53,56,50,52,47,33,44,64,73,96

Foldseek 3Di:
DVVLLVVLLVLLQVLQVVCVVVDPQDFEQEVFWDKDKDFAAQVQADPVQFRDPVVVVVVVVSSVSSRCNNLCLVVVCVVQVKDKDWDDKDKDFDATAHHRAMWMWIWHFQFFDQFWTKIKIWIARPPPRHTGMIMIIIMFMDDVVDTGGPQVSRCVSSVRDGDDGDPDDDPVRVVVVVVVVVVVVVVVVVVVVVVVVCVVPPDDDQDPDPVVNVVVVVVVPDPDD/DVVLLVVLLVLLQVLQVVCVVVDPQDFEQEVFWDKDKDAAAQVQADPVQFRDPVVVVVVVVSSVSSSCSNLCLVVVCVVLVKDKDWDDKDKDFDATAHHRAMWMWIWHFQFFDQFWTKIKIWIARPPPRHTGMIMIIIMFMDDVPDTGGPQVSRCVSSVRDGDDGDPDDDPVRVVVVVVVVVVVVVVVVVVVVVVVVCVVPPDDDQDPDPVVNVVVVVVVPDPDD

Sequence (450 aa):
MVLRAFWNIGAGLVYRLVNMRSMGKGVLGVSYPSVWKGRTGLLDCDVNLHLNNASYLYSMELARWHFTAANGVLWQAIKNRRMVLVGSQAVRYRHAIPPFHAYEIKTQVIYWDDDWMYLLHQFQDPTTGKQFAEGLVRGVIMKGRRRLSANKIFAEVSEGEMIETPKEIPNVVKSFLEWDGACNASMREAGHKAELELEARPPSPTPEKLSARIWQEMKRSMNLPMVLRAFWNIGAGLVYRLVNMRSMGKGVLGVSYPSVWKGRTGLLDCDVNLHLNNASYLYSMELARWHFTAANGVLWQAIKNRRMVLVGSQAVRYRHAIPPFHAYEIKTQVIYWDDDWMYLLHQFQDPTTGKQFAEGLVRGVIMKGRRRLSANKIFAEVSEGEMIETPKEIPNVVKSFLEWDGACNASMREAGHKAELELEARPPSPTPEKLSARIWQEMKRSMNLP

Organism: NCBI:txid29920

Radius of gyration: 22.86 Å; Cα contacts (8 Å, |Δi|>4): 837; chains: 2; bounding box: 53×64×53 Å

Nearest PDB structures (foldseek):
  1njk-assembly1_D  TM=8.698E-01  e=3.016E-09  Escherichia coli
  4k00-assembly1_A  TM=8.568E-01  e=8.733E-09  Synechocystis sp. PCC 6803 substr. Kazusa
  5vpj-assembly3_J  TM=8.825E-01  e=5.033E-08  Actinomadura verrucosospora
  3r87-assembly1_A  TM=8.374E-01  e=2.901E-07  Photobacterium profundum
  8qs0-assembly2_DDD  TM=7.744E-01  e=2.404E-07  Lemna aequinoctialis